Protein AF-0000000080275236 (afdb_homodimer)

Foldseek 3Di:
DPPQFKWKFKDALQVVLLVLVLQQLQQDPDPPDNQQQKWKWWDDPQKIKIWHHDDFKIKIFMDRGGTPITHMFIFRSVVVNVVSVPADRGWMWIWTQDPVRWIWIDTPPDIDTTHTDPDPDDDDDDDDDFPFKFKDWLVVLLLQLLLALVAQAPDVVPVLQQFWWWWDDDFWIWTWHHNPFKIKIFIDGDTPGGDDIDTFGDGSSLSVSSSSVRDPGWMWMWTDDRFKIWIDTVRMIMIGTTDPDDDDPCVVQDDDDFPFKWKDWLVVVLVLLCVQQVPPPDPFRKWKWKDDAQKIKIKGDDPVGDIDIDMDGIHGDDDIAMEMFGSVLSNSNSVSEHTMKMWGDHHHFGWIWIAHPVDRRIIMIGGTDPDVVVVVVVVVVVD/DPPQFKWKFKDALQVVLLVLVLQQLQQDPDPPDNQQQKWKWWDDPQKIKIWHHDDFKIKIFMDRGGTDITHMFIFRSVVVNVVSVPADRGWMWIWTQDPVRWIWIDTVPDIDTTHTDPDPDDDDDDDDDFPFKFKDWLVVLLLQLLLALVAQAPDVVPVLQQFWWWWDDDFWIWTWHHNPFKIKIFIDGDTPGGDDIDTFGAHSSLSVSSSSVRDDGWMWMWTDDRFKIWIDTVRMIMIGTTDPDDDDPCVVQDDDDAPFKWKDWLVVVLVLLCVQQVPEPDPFRKWKWKDDAQKIKIKGADPVGDIDIDMDGIHGDDDIAMEMFGSVLSNSNSVSEHTMKMWGDDHHFGWIWIAHPVDRRIIMIGGTDPDVVVVVPVVVVVD

Secondary structure (DSSP, 8-state):
-------EEEEEHHHHHHHHHHHTTTS--TTS-GGGGEEEEEEETTEEEEEEE-SSEEEEEEEE-EEEE-EEEEEEHHHHHHHHHHS-TTSEEEEEE-TTSEEEEEETTEEEEEE----S-PPP------SEEEEEEHHHHHHHHHHHGGGS---GGGGGGSEEEEEE-SSEEEEEEE-SSEEEEEEEEPPTT--S--EEEEEHHHHHHHHHH--TT-EEEEEE-SSEEEEEETTEEEEEEPP-SPPP-GGGGS----SEEEEEEHHHHHHHHHHHGGG--SSS-EEEEEEETTEEEEEEE-TTS-EEEEEEE----S--EEEEEEHHHHHHHHTT-SSEEEEEE-SSSSPEEEEESS-TTEEEEEPPP--TTTHHHHHHH--/-------EEEEEHHHHHHHHHHHTTTSPPTTS-GGGGEEEEEEETTEEEEEEEETTEEEEEEEE-EEEE-EEEEEEHHHHHHHHHHS-TTSEEEEEE-TTSEEEEEETTEEEEEE----S-PPP------SEEEEEEHHHHHHHHHHHGGGS---GGGGGGSEEEEEE-SSEEEEEEE-SSEEEEEEEEPPTT--S--EEEEEHHHHHHHHHH--TT-EEEEEE-SSEEEEEETTEEEEEEPP-SPPP-GGGGSPP--SEEEEEEHHHHHHHHHHHGGG--SSS-EEEEEEETTEEEEEEE-TTS-EEEEEEE----S--EEEEEEHHHHHHHHTT-SSEEEEEE-SSSSPEEEEESS-TTEEEEEPPP--TTTHHHHHHH--

pLDDT: mean 88.21, std 14.71, range [25.81, 98.5]

Structure (mmCIF, N/CA/C/O backbone):
data_AF-0000000080275236-model_v1
#
loop_
_entity.id
_entity.type
_entity.pdbx_description
1 polymer 'Beta sliding clamp'
#
loop_
_atom_site.group_PDB
_atom_site.id
_atom_site.type_symbol
_atom_site.label_atom_id
_atom_site.label_alt_id
_atom_site.label_comp_id
_atom_site.label_asym_id
_atom_site.label_entity_id
_atom_site.label_seq_id
_atom_site.pdbx_PDB_ins_code
_atom_site.Cartn_x
_atom_site.Cartn_y
_atom_site.Cartn_z
_atom_site.occupancy
_atom_site.B_iso_or_equiv
_atom_site.auth_seq_id
_atom_site.auth_comp_id
_atom_site.auth_asym_id
_atom_site.auth_atom_id
_atom_site.pdbx_PDB_model_num
ATOM 1 N N . MET A 1 1 ? 39.406 35.469 -5.793 1 30.38 1 MET A N 1
ATOM 2 C CA . MET A 1 1 ? 38.094 34.844 -5.965 1 30.38 1 MET A CA 1
ATOM 3 C C . MET A 1 1 ? 37.469 34.531 -4.613 1 30.38 1 MET A C 1
ATOM 5 O O . MET A 1 1 ? 38.156 34.031 -3.713 1 30.38 1 MET A O 1
ATOM 9 N N . PRO A 1 2 ? 36.562 35.25 -4.137 1 36.16 2 PRO A N 1
ATOM 10 C CA . PRO A 1 2 ? 36.062 35 -2.779 1 36.16 2 PRO A CA 1
ATOM 11 C C . PRO A 1 2 ? 36.031 33.5 -2.432 1 36.16 2 PRO A C 1
ATOM 13 O O . PRO A 1 2 ? 35.844 32.656 -3.316 1 36.16 2 PRO A O 1
ATOM 16 N N . ASP A 1 3 ? 36.844 33.062 -1.51 1 40.78 3 ASP A N 1
ATOM 17 C CA . ASP A 1 3 ? 37 31.703 -0.996 1 40.78 3 ASP A CA 1
ATOM 18 C C . ASP A 1 3 ? 35.656 31 -0.84 1 40.78 3 ASP A C 1
ATOM 20 O O . ASP A 1 3 ? 34.844 31.391 -0.005 1 40.78 3 ASP A O 1
ATOM 24 N N . VAL A 1 4 ? 34.938 30.812 -1.833 1 47.78 4 VAL A N 1
ATOM 25 C CA . VAL A 1 4 ? 33.656 30.125 -1.75 1 47.78 4 VAL A CA 1
ATOM 26 C C . VAL A 1 4 ? 33.75 29.031 -0.681 1 47.78 4 VAL A C 1
ATOM 28 O O . VAL A 1 4 ? 34.531 28.109 -0.781 1 47.78 4 VAL A O 1
ATOM 31 N N . LYS A 1 5 ? 33.688 29.328 0.577 1 57.72 5 LYS A N 1
ATOM 32 C CA . LYS A 1 5 ? 33.625 28.406 1.717 1 57.72 5 LYS A CA 1
ATOM 33 C C . LYS A 1 5 ? 32.906 27.125 1.351 1 57.72 5 LYS A C 1
ATOM 35 O O . LYS A 1 5 ? 31.797 27.156 0.82 1 57.72 5 LYS A O 1
ATOM 40 N N . GLN A 1 6 ? 33.594 25.984 1.093 1 79.06 6 GLN A N 1
ATOM 41 C CA . GLN A 1 6 ? 33.156 24.672 0.661 1 79.06 6 GLN A CA 1
ATOM 42 C C . GLN A 1 6 ? 32.469 23.922 1.803 1 79.06 6 GLN A C 1
ATOM 44 O O . GLN A 1 6 ? 33.094 23.578 2.801 1 79.06 6 GLN A O 1
ATOM 49 N N . LEU A 1 7 ? 31.203 23.828 1.864 1 90.56 7 LEU A N 1
ATOM 50 C CA . LEU A 1 7 ? 30.375 23.141 2.842 1 90.56 7 LEU A CA 1
ATOM 51 C C . LEU A 1 7 ? 30.922 21.75 3.15 1 90.56 7 LEU A C 1
ATOM 53 O O . LEU A 1 7 ? 31.203 20.969 2.238 1 90.56 7 LEU A O 1
ATOM 57 N N . HIS A 1 8 ? 31.328 21.516 4.488 1 95 8 HIS A N 1
ATOM 58 C CA . HIS A 1 8 ? 31.812 20.219 4.949 1 95 8 HIS A CA 1
ATOM 59 C C . HIS A 1 8 ? 31.312 19.906 6.359 1 95 8 HIS A C 1
ATOM 61 O O . HIS A 1 8 ? 31.641 20.641 7.305 1 95 8 HIS A O 1
ATOM 67 N N . PHE A 1 9 ? 30.484 18.891 6.477 1 95.44 9 PHE A N 1
ATOM 68 C CA . PHE A 1 9 ? 29.984 18.516 7.789 1 95.44 9 PHE A CA 1
ATOM 69 C C . PHE A 1 9 ? 29.594 17.047 7.816 1 95.44 9 PHE A C 1
ATOM 71 O O . PHE A 1 9 ? 29.578 16.375 6.781 1 95.44 9 PHE A O 1
ATOM 78 N N . SER A 1 10 ? 29.344 16.516 8.984 1 95.69 10 SER A N 1
ATOM 79 C CA . SER A 1 10 ? 28.891 15.141 9.188 1 95.69 10 SER A CA 1
ATOM 80 C C . SER A 1 10 ? 27.688 15.078 10.109 1 95.69 10 SER A C 1
ATOM 82 O O . SER A 1 10 ? 27.578 15.852 11.062 1 95.69 10 SER A O 1
ATOM 84 N N . ILE A 1 11 ? 26.844 14.148 9.828 1 95.12 11 ILE A N 1
ATOM 85 C CA . ILE A 1 11 ? 25.609 14 10.594 1 95.12 11 ILE A CA 1
ATOM 86 C C . ILE A 1 11 ? 25.203 12.531 10.625 1 95.12 11 ILE A C 1
ATOM 88 O O . ILE A 1 11 ? 25.484 11.781 9.695 1 95.12 11 ILE A O 1
ATOM 92 N N . SER A 1 12 ? 24.562 12.18 11.695 1 95.56 12 SER A N 1
ATOM 93 C CA . SER A 1 12 ? 24.078 10.805 11.758 1 95.56 12 SER A CA 1
ATOM 94 C C . SER A 1 12 ? 23 10.555 10.703 1 95.56 12 SER A C 1
ATOM 96 O O . SER A 1 12 ? 22.156 11.414 10.461 1 95.56 12 SER A O 1
ATOM 98 N N . ARG A 1 13 ? 22.984 9.375 10.07 1 96.25 13 ARG A N 1
ATOM 99 C CA . ARG A 1 13 ? 22.016 9.023 9.047 1 96.25 13 ARG A CA 1
ATOM 100 C C . ARG A 1 13 ? 20.594 9.055 9.594 1 96.25 13 ARG A C 1
ATOM 102 O O . ARG A 1 13 ? 19.672 9.531 8.93 1 96.25 13 ARG A O 1
ATOM 109 N N . THR A 1 14 ? 20.422 8.602 10.758 1 95.69 14 THR A N 1
ATOM 110 C CA . THR A 1 14 ? 19.109 8.531 11.383 1 95.69 14 THR A CA 1
ATOM 111 C C . THR A 1 14 ? 18.531 9.93 11.578 1 95.69 14 THR A C 1
ATOM 113 O O . THR A 1 14 ? 17.375 10.188 11.227 1 95.69 14 THR A O 1
ATOM 116 N N . ASP A 1 15 ? 19.344 10.82 12.102 1 94.25 15 ASP A N 1
ATOM 117 C CA . ASP A 1 15 ? 18.906 12.195 12.312 1 94.25 15 ASP A CA 1
ATOM 118 C C . ASP A 1 15 ? 18.578 12.891 10.992 1 94.25 15 ASP A C 1
ATOM 120 O O . ASP A 1 15 ? 17.578 13.586 10.867 1 94.25 15 ASP A O 1
ATOM 124 N N . LEU A 1 16 ? 19.422 12.602 10.109 1 95.56 16 LEU A N 1
ATOM 125 C CA . LEU A 1 16 ? 19.266 13.219 8.797 1 95.56 16 LEU A CA 1
ATOM 126 C C . LEU A 1 16 ? 17.984 12.742 8.133 1 95.56 16 LEU A C 1
ATOM 128 O O . LEU A 1 16 ? 17.234 13.547 7.582 1 95.56 16 LEU A O 1
ATOM 132 N N . LEU A 1 17 ? 17.75 11.5 8.164 1 96.19 17 LEU A N 1
ATOM 133 C CA . LEU A 1 17 ? 16.547 10.938 7.551 1 96.19 17 LEU A CA 1
ATOM 134 C C . LEU A 1 17 ? 15.297 11.523 8.188 1 96.19 17 LEU A C 1
ATOM 136 O O . LEU A 1 17 ? 14.336 11.844 7.492 1 96.19 17 LEU A O 1
ATOM 140 N N . ASN A 1 18 ? 15.297 11.656 9.469 1 93.31 18 ASN A N 1
ATOM 141 C CA . ASN A 1 18 ? 14.156 12.227 10.18 1 93.31 18 ASN A CA 1
ATOM 142 C C . ASN A 1 18 ? 13.859 13.648 9.719 1 93.31 18 ASN A C 1
ATOM 144 O O . ASN A 1 18 ? 12.703 13.992 9.477 1 93.31 18 ASN A O 1
ATOM 148 N N . ILE A 1 19 ? 14.859 14.398 9.562 1 93.56 19 ILE A N 1
ATOM 149 C CA . ILE A 1 19 ? 14.711 15.797 9.148 1 93.56 19 ILE A CA 1
ATOM 150 C C . ILE A 1 19 ? 14.219 15.859 7.707 1 93.56 19 ILE A C 1
ATOM 152 O O . ILE A 1 19 ? 13.266 16.578 7.398 1 93.56 19 ILE A O 1
ATOM 156 N N . LEU A 1 20 ? 14.859 15.055 6.898 1 94.75 20 LEU A N 1
ATOM 157 C CA . LEU A 1 20 ? 14.531 15.102 5.477 1 94.75 20 LEU A CA 1
ATOM 158 C C . LEU A 1 20 ? 13.117 14.602 5.223 1 94.75 20 LEU A C 1
ATOM 160 O O . LEU A 1 20 ? 12.438 15.086 4.316 1 94.75 20 LEU A O 1
ATOM 164 N N . SER A 1 21 ? 12.672 13.672 5.957 1 93.44 21 SER A N 1
ATOM 165 C CA . SER A 1 21 ? 11.312 13.148 5.812 1 93.44 21 SER A CA 1
ATOM 166 C C . SER A 1 21 ? 10.273 14.234 6.078 1 93.44 21 SER A C 1
ATOM 168 O O . SER A 1 21 ? 9.211 14.242 5.453 1 93.44 21 SER A O 1
ATOM 170 N N . LYS A 1 22 ? 10.578 15.141 6.961 1 92 22 LYS A N 1
ATOM 171 C CA . LYS A 1 22 ? 9.656 16.219 7.309 1 92 22 LYS A CA 1
ATOM 172 C C . LYS A 1 22 ? 9.773 17.375 6.332 1 92 22 LYS A C 1
ATOM 174 O O . LYS A 1 22 ? 8.766 17.953 5.91 1 92 22 LYS A O 1
ATOM 179 N N . VAL A 1 23 ? 10.969 17.641 5.941 1 91.25 23 VAL A N 1
ATOM 180 C CA . VAL A 1 23 ? 11.242 18.797 5.105 1 91.25 23 VAL A CA 1
ATOM 181 C C . VAL A 1 23 ? 10.82 18.516 3.668 1 91.25 23 VAL A C 1
ATOM 183 O O . VAL A 1 23 ? 10.281 19.391 2.988 1 91.25 23 VAL A O 1
ATOM 186 N N . SER A 1 24 ? 11.023 17.297 3.26 1 89.88 24 SER A N 1
ATOM 187 C CA . SER A 1 24 ? 10.734 16.953 1.872 1 89.88 24 SER A CA 1
ATOM 188 C C . SER A 1 24 ? 9.234 16.953 1.604 1 89.88 24 SER A C 1
ATOM 190 O O . SER A 1 24 ? 8.805 17.109 0.458 1 89.88 24 SER A O 1
ATOM 192 N N . GLY A 1 25 ? 8.461 16.812 2.574 1 87.88 25 GLY A N 1
ATOM 193 C CA . GLY A 1 25 ? 7.012 16.828 2.42 1 87.88 25 GLY A CA 1
ATOM 194 C C . GLY A 1 25 ? 6.477 18.156 1.924 1 87.88 25 GLY A C 1
ATOM 195 O O . GLY A 1 25 ? 5.441 18.203 1.261 1 87.88 25 GLY A O 1
ATOM 196 N N . VAL A 1 26 ? 7.121 19.219 2.234 1 89.25 26 VAL A N 1
ATOM 197 C CA . VAL A 1 26 ? 6.684 20.578 1.891 1 89.25 26 VAL A CA 1
ATOM 198 C C . VAL A 1 26 ? 6.945 20.844 0.41 1 89.25 26 VAL A C 1
ATOM 200 O O . VAL A 1 26 ? 6.188 21.562 -0.241 1 89.25 26 VAL A O 1
ATOM 203 N N . VAL A 1 27 ? 7.992 20.172 -0.038 1 85.56 27 VAL A N 1
ATOM 204 C CA . VAL A 1 27 ? 8.414 20.406 -1.414 1 85.56 27 VAL A CA 1
ATOM 205 C C . VAL A 1 27 ? 7.457 19.703 -2.379 1 85.56 27 VAL A C 1
ATOM 207 O O . VAL A 1 27 ? 7 18.594 -2.111 1 85.56 27 VAL A O 1
ATOM 210 N N . GLU A 1 28 ? 6.914 20.5 -3.307 1 73.88 28 GLU A N 1
ATOM 211 C CA . GLU A 1 28 ? 6 19.938 -4.297 1 73.88 28 GLU A CA 1
ATOM 212 C C . GLU A 1 28 ? 6.691 18.875 -5.152 1 73.88 28 GLU A C 1
ATOM 214 O O . GLU A 1 28 ? 7.918 18.875 -5.273 1 73.88 28 GLU A O 1
ATOM 219 N N . SER A 1 29 ? 5.918 18.016 -5.551 1 61.22 29 SER A N 1
ATOM 220 C CA . SER A 1 29 ? 6.445 16.906 -6.34 1 61.22 29 SER A CA 1
ATOM 221 C C . SER A 1 29 ? 7.402 17.406 -7.422 1 61.22 29 SER A C 1
ATOM 223 O O . SER A 1 29 ? 7.473 18.594 -7.691 1 61.22 29 SER A O 1
ATOM 225 N N . ARG A 1 30 ? 8.195 16.531 -8.086 1 55.84 30 ARG A N 1
ATOM 226 C CA . ARG A 1 30 ? 9.359 16.625 -8.961 1 55.84 30 ARG A CA 1
ATOM 227 C C . ARG A 1 30 ? 9.141 17.672 -10.047 1 55.84 30 ARG A C 1
ATOM 229 O O . ARG A 1 30 ? 10.102 18.234 -10.586 1 55.84 30 ARG A O 1
ATOM 236 N N . ASN A 1 31 ? 8.039 18.016 -10.5 1 49.84 31 ASN A N 1
ATOM 237 C CA . ASN A 1 31 ? 7.883 18.844 -11.695 1 49.84 31 ASN A CA 1
ATOM 238 C C . ASN A 1 31 ? 7.938 20.328 -11.352 1 49.84 31 ASN A C 1
ATOM 240 O O . ASN A 1 31 ? 7.664 21.188 -12.203 1 49.84 31 ASN A O 1
ATOM 244 N N . ALA A 1 32 ? 8.047 20.719 -10.172 1 50.97 32 ALA A N 1
ATOM 245 C CA . ALA A 1 32 ? 7.988 22.156 -9.914 1 50.97 32 ALA A CA 1
ATOM 246 C C . ALA A 1 32 ? 9.195 22.875 -10.508 1 50.97 32 ALA A C 1
ATOM 248 O O . ALA A 1 32 ? 10.195 22.234 -10.852 1 50.97 32 ALA A O 1
ATOM 249 N N . ILE A 1 33 ? 9.039 24.094 -10.797 1 50.88 33 ILE A N 1
ATOM 250 C CA . ILE A 1 33 ? 10.18 24.953 -11.109 1 50.88 33 ILE A CA 1
ATOM 251 C C . ILE A 1 33 ? 11.383 24.547 -10.258 1 50.88 33 ILE A C 1
ATOM 253 O O . ILE A 1 33 ? 11.242 24.312 -9.055 1 50.88 33 ILE A O 1
ATOM 257 N N . ALA A 1 34 ? 12.469 24.156 -10.906 1 57.56 34 ALA A N 1
ATOM 258 C CA . ALA A 1 34 ? 13.695 23.484 -10.461 1 57.56 34 ALA A CA 1
ATOM 259 C C . ALA A 1 34 ? 14.039 23.875 -9.023 1 57.56 34 ALA A C 1
ATOM 261 O O . ALA A 1 34 ? 14.391 23.016 -8.219 1 57.56 34 ALA A O 1
ATOM 262 N N . ILE A 1 35 ? 13.703 25.109 -8.664 1 57.16 35 ILE A N 1
ATOM 263 C CA . ILE A 1 35 ? 14.219 25.609 -7.391 1 57.16 35 ILE A CA 1
ATOM 264 C C . ILE A 1 35 ? 13.281 25.188 -6.258 1 57.16 35 ILE A C 1
ATOM 266 O O . ILE A 1 35 ? 13.727 24.953 -5.133 1 57.16 35 ILE A O 1
ATOM 270 N N . LEU A 1 36 ? 11.977 25.016 -6.59 1 61.16 36 LEU A N 1
ATOM 271 C CA . LEU A 1 36 ? 10.992 24.688 -5.562 1 61.16 36 LEU A CA 1
ATOM 272 C C . LEU A 1 36 ? 11.031 23.203 -5.223 1 61.16 36 LEU A C 1
ATOM 274 O O . LEU A 1 36 ? 10.406 22.766 -4.25 1 61.16 36 LEU A O 1
ATOM 278 N N . ALA A 1 37 ? 11.852 22.594 -5.887 1 78.19 37 ALA A N 1
ATOM 279 C CA . ALA A 1 37 ? 11.969 21.156 -5.637 1 78.19 37 ALA A CA 1
ATOM 280 C C . ALA A 1 37 ? 13.211 20.844 -4.805 1 78.19 37 ALA A C 1
ATOM 282 O O . ALA A 1 37 ? 13.531 19.688 -4.566 1 78.19 37 ALA A O 1
ATOM 283 N N . CYS A 1 38 ? 13.773 22.016 -4.164 1 87.5 38 CYS A N 1
ATOM 284 C CA . CYS A 1 38 ? 15.07 21.812 -3.518 1 87.5 38 CYS A CA 1
ATOM 285 C C . CYS A 1 38 ? 14.977 22.078 -2.02 1 87.5 38 CYS A C 1
ATOM 287 O O . CYS A 1 38 ? 14.039 22.719 -1.556 1 87.5 38 CYS A O 1
ATOM 289 N N . VAL A 1 39 ? 15.891 21.547 -1.348 1 91.94 39 VAL A N 1
ATOM 290 C CA . VAL A 1 39 ? 16.141 21.875 0.052 1 91.94 39 VAL A CA 1
ATOM 291 C C . VAL A 1 39 ? 17.438 22.672 0.172 1 91.94 39 VAL A C 1
ATOM 293 O O . VAL A 1 39 ? 18.438 22.344 -0.478 1 91.94 39 VAL A O 1
ATOM 296 N N . ASN A 1 40 ? 17.359 23.75 0.883 1 91.75 40 ASN A N 1
ATOM 297 C CA . ASN A 1 40 ? 18.547 24.516 1.188 1 91.75 40 ASN A CA 1
ATOM 298 C C . ASN A 1 40 ? 19.234 24.031 2.457 1 91.75 40 ASN A C 1
ATOM 300 O O . ASN A 1 40 ? 18.594 23.875 3.496 1 91.75 40 ASN A O 1
ATOM 304 N N . ILE A 1 41 ? 20.516 23.75 2.314 1 93.38 41 ILE A N 1
ATOM 305 C CA . ILE A 1 41 ? 21.312 23.297 3.449 1 93.38 41 ILE A CA 1
ATOM 306 C C . ILE A 1 41 ? 22.406 24.312 3.754 1 93.38 41 ILE A C 1
ATOM 308 O O . ILE A 1 41 ? 23.25 24.594 2.902 1 93.38 41 ILE A O 1
ATOM 312 N N . ARG A 1 42 ? 22.375 24.781 4.977 1 93.19 42 ARG A N 1
ATOM 313 C CA . ARG A 1 42 ? 23.375 25.766 5.406 1 93.19 42 ARG A CA 1
ATOM 314 C C . ARG A 1 42 ? 24.078 25.312 6.676 1 93.19 42 ARG A C 1
ATOM 316 O O . ARG A 1 42 ? 23.422 24.938 7.66 1 93.19 42 ARG A O 1
ATOM 323 N N . ALA A 1 43 ? 25.391 25.234 6.598 1 93.62 43 ALA A N 1
ATOM 324 C CA . ALA A 1 43 ? 26.219 24.938 7.766 1 93.62 43 ALA A CA 1
ATOM 325 C C . ALA A 1 43 ? 26.875 26.188 8.312 1 93.62 43 ALA A C 1
ATOM 327 O O . ALA A 1 43 ? 27.656 26.844 7.613 1 93.62 43 ALA A O 1
ATOM 328 N N . GLU A 1 44 ? 26.516 26.484 9.555 1 90.56 44 GLU A N 1
ATOM 329 C CA . GLU A 1 44 ? 27.094 27.672 10.188 1 90.56 44 GLU A CA 1
ATOM 330 C C . GLU A 1 44 ? 27.078 27.547 11.711 1 90.56 44 GLU A C 1
ATOM 332 O O . GLU A 1 44 ? 26.109 27.016 12.281 1 90.56 44 GLU A O 1
ATOM 337 N N . HIS A 1 45 ? 28.125 28.016 12.359 1 88.25 45 HIS A N 1
ATOM 338 C CA . HIS A 1 45 ? 28.219 28.156 13.805 1 88.25 45 HIS A CA 1
ATOM 339 C C . HIS A 1 45 ? 27.891 26.828 14.508 1 88.25 45 HIS A C 1
ATOM 341 O O . HIS A 1 45 ? 27.109 26.812 15.461 1 88.25 45 HIS A O 1
ATOM 347 N N . GLY A 1 46 ? 28.359 25.719 13.93 1 89.88 46 GLY A N 1
ATOM 348 C CA . GLY A 1 46 ? 28.219 24.422 14.555 1 89.88 46 GLY A CA 1
ATOM 349 C C . GLY A 1 46 ? 26.828 23.844 14.398 1 89.88 46 GLY A C 1
ATOM 350 O O . GLY A 1 46 ? 26.453 22.906 15.117 1 89.88 46 GLY A O 1
ATOM 351 N N . LYS A 1 47 ? 26.062 24.469 13.5 1 93.94 47 LYS A N 1
ATOM 352 C CA . LYS A 1 47 ? 24.719 23.984 13.242 1 93.94 47 LYS A CA 1
ATOM 353 C C . LYS A 1 47 ? 24.453 23.828 11.75 1 93.94 47 LYS A C 1
ATOM 355 O O . LYS A 1 47 ? 25.062 24.531 10.938 1 93.94 47 LYS A O 1
ATOM 360 N N . ILE A 1 48 ? 23.641 22.922 11.516 1 95.06 48 ILE A N 1
ATOM 361 C CA . ILE A 1 48 ? 23.141 22.766 10.148 1 95.06 48 ILE A CA 1
ATOM 362 C C . ILE A 1 48 ? 21.672 23.156 10.086 1 95.06 48 ILE A C 1
ATOM 364 O O . ILE A 1 48 ? 20.875 22.781 10.961 1 95.06 48 ILE A O 1
ATOM 368 N N . LYS A 1 49 ? 21.359 23.969 9.102 1 94.88 49 LYS A N 1
ATOM 369 C CA . LYS A 1 49 ? 19.984 24.422 8.898 1 94.88 49 LYS A CA 1
ATOM 370 C C . LYS A 1 49 ? 19.438 23.922 7.566 1 94.88 49 LYS A C 1
ATOM 372 O O . LYS A 1 49 ? 20.078 24.094 6.523 1 94.88 49 LYS A O 1
ATOM 377 N N . PHE A 1 50 ? 18.344 23.312 7.637 1 94.69 50 PHE A N 1
ATOM 378 C CA . PHE A 1 50 ? 17.609 22.875 6.453 1 94.69 50 PHE A CA 1
ATOM 379 C C . PHE A 1 50 ? 16.406 23.781 6.211 1 94.69 50 PHE A C 1
ATOM 381 O O . PHE A 1 50 ? 15.727 24.188 7.152 1 94.69 50 PHE A O 1
ATOM 388 N N . MET A 1 51 ? 16.188 24.109 4.973 1 92.38 51 MET A N 1
ATOM 389 C CA . MET A 1 51 ? 15.031 24.938 4.633 1 92.38 51 MET A CA 1
ATOM 390 C C . MET A 1 51 ? 14.383 24.453 3.342 1 92.38 51 MET A C 1
ATOM 392 O O . MET A 1 51 ? 15.07 24.203 2.352 1 92.38 51 MET A O 1
ATOM 396 N N . ALA A 1 52 ? 13.172 24.234 3.342 1 90.75 52 ALA A N 1
ATOM 397 C CA . ALA A 1 52 ? 12.375 23.922 2.16 1 90.75 52 ALA A CA 1
ATOM 398 C C . ALA A 1 52 ? 11.141 24.812 2.08 1 90.75 52 ALA A C 1
ATOM 400 O O . ALA A 1 52 ? 10.578 25.203 3.107 1 90.75 52 ALA A O 1
ATOM 401 N N . THR A 1 53 ? 10.766 25.172 0.869 1 88.5 53 THR A N 1
ATOM 402 C CA . THR A 1 53 ? 9.641 26.094 0.706 1 88.5 53 THR A CA 1
ATOM 403 C C . THR A 1 53 ? 8.82 25.719 -0.527 1 88.5 53 THR A C 1
ATOM 405 O O . THR A 1 53 ? 9.336 25.094 -1.459 1 88.5 53 THR A O 1
ATOM 408 N N . ALA A 1 54 ? 7.617 25.969 -0.399 1 85.19 54 ALA A N 1
ATOM 409 C CA . ALA A 1 54 ? 6.664 25.969 -1.506 1 85.19 54 ALA A CA 1
ATOM 410 C C . ALA A 1 54 ? 5.891 27.281 -1.574 1 85.19 54 ALA A C 1
ATOM 412 O O . ALA A 1 54 ? 6.227 28.234 -0.883 1 85.19 54 ALA A O 1
ATOM 413 N N . ARG A 1 55 ? 5.047 27.406 -2.371 1 76.94 55 ARG A N 1
ATOM 414 C CA . ARG A 1 55 ? 4.355 28.656 -2.645 1 76.94 55 ARG A CA 1
ATOM 415 C C . ARG A 1 55 ? 3.881 29.312 -1.354 1 76.94 55 ARG A C 1
ATOM 417 O O . ARG A 1 55 ? 4.129 30.5 -1.124 1 76.94 55 ARG A O 1
ATOM 424 N N . ASP A 1 56 ? 3.268 28.594 -0.471 1 87.75 56 ASP A N 1
ATOM 425 C CA . ASP A 1 56 ? 2.631 29.25 0.667 1 87.75 56 ASP A CA 1
ATOM 426 C C . ASP A 1 56 ? 3.082 28.625 1.985 1 87.75 56 ASP A C 1
ATOM 428 O O . ASP A 1 56 ? 2.469 28.844 3.029 1 87.75 56 ASP A O 1
ATOM 432 N N . ILE A 1 57 ? 4.148 27.844 1.979 1 92.56 57 ILE A N 1
ATOM 433 C CA . ILE A 1 57 ? 4.559 27.141 3.189 1 92.56 57 ILE A CA 1
ATOM 434 C C . ILE A 1 57 ? 6.074 26.969 3.188 1 92.56 57 ILE A C 1
ATOM 436 O O . ILE A 1 57 ? 6.68 26.734 2.139 1 92.56 57 ILE A O 1
ATOM 440 N N . SER A 1 58 ? 6.711 27.172 4.328 1 92.94 58 SER A N 1
ATOM 441 C CA . SER A 1 58 ? 8.141 26.953 4.516 1 92.94 58 SER A CA 1
ATOM 442 C C . SER A 1 58 ? 8.422 26.156 5.785 1 92.94 58 SER A C 1
ATOM 444 O O . SER A 1 58 ? 7.746 26.344 6.801 1 92.94 58 SER A O 1
ATOM 446 N N . ILE A 1 59 ? 9.375 25.359 5.727 1 94.19 59 ILE A N 1
ATOM 447 C CA . ILE A 1 59 ? 9.781 24.609 6.906 1 94.19 59 ILE A CA 1
ATOM 448 C C . ILE A 1 59 ? 11.281 24.766 7.129 1 94.19 59 ILE A C 1
ATOM 450 O O . ILE A 1 59 ? 12.055 24.781 6.172 1 94.19 59 ILE A O 1
ATOM 454 N N . PHE A 1 60 ? 11.641 24.875 8.359 1 93.62 60 PHE A N 1
ATOM 455 C CA . PHE A 1 60 ? 13.023 25 8.789 1 93.62 60 PHE A CA 1
ATOM 456 C C . PHE A 1 60 ? 13.367 23.938 9.828 1 93.62 60 PHE A C 1
ATOM 458 O O . PHE A 1 60 ? 12.547 23.625 10.695 1 93.62 60 PHE A O 1
ATOM 465 N N . ALA A 1 61 ? 14.477 23.422 9.727 1 94.25 61 ALA A N 1
ATOM 466 C CA . ALA A 1 61 ? 15.008 22.484 10.719 1 94.25 61 ALA A CA 1
ATOM 467 C C . ALA A 1 61 ? 16.469 22.781 11.023 1 94.25 61 ALA A C 1
ATOM 469 O O . ALA A 1 61 ? 17.25 23.109 10.117 1 94.25 61 ALA A O 1
ATOM 470 N N . SER A 1 62 ? 16.812 22.688 12.281 1 93.19 62 SER A N 1
ATOM 471 C CA . SER A 1 62 ? 18.188 22.938 12.688 1 93.19 62 SER A CA 1
ATOM 472 C C . SER A 1 62 ? 18.703 21.844 13.625 1 93.19 62 SER A C 1
ATOM 474 O O . SER A 1 62 ? 17.953 21.359 14.484 1 93.19 62 SER A O 1
ATOM 476 N N . LEU A 1 63 ? 19.906 21.5 13.438 1 93.62 63 LEU A N 1
ATOM 477 C CA . LEU A 1 63 ? 20.547 20.5 14.289 1 93.62 63 LEU A CA 1
ATOM 478 C C . LEU A 1 63 ? 21.984 20.875 14.586 1 93.62 63 LEU A C 1
ATOM 480 O O . LEU A 1 63 ? 22.672 21.438 13.719 1 93.62 63 LEU A O 1
ATOM 484 N N . VAL A 1 64 ? 22.375 20.516 15.789 1 92.62 64 VAL A N 1
ATOM 485 C CA . VAL A 1 64 ? 23.781 20.703 16.156 1 92.62 64 VAL A CA 1
ATOM 486 C C . VAL A 1 64 ? 24.609 19.531 15.625 1 92.62 64 VAL A C 1
ATOM 488 O O . VAL A 1 64 ? 24.312 18.359 15.93 1 92.62 64 VAL A O 1
ATOM 491 N N . VAL A 1 65 ? 25.484 19.828 14.812 1 92.19 65 VAL A N 1
ATOM 492 C CA . VAL A 1 65 ? 26.328 18.781 14.25 1 92.19 65 VAL A CA 1
ATOM 493 C C . VAL A 1 65 ? 27.781 19.266 14.195 1 92.19 65 VAL A C 1
ATOM 495 O O . VAL A 1 65 ? 28.078 20.422 14.547 1 92.19 65 VAL A O 1
ATOM 498 N N . ASN A 1 66 ? 28.672 18.344 13.758 1 89.44 66 ASN A N 1
ATOM 499 C CA . ASN A 1 66 ? 30.078 18.688 13.531 1 89.44 66 ASN A CA 1
ATOM 500 C C . ASN A 1 66 ? 30.281 19.359 12.172 1 89.44 66 ASN A C 1
ATOM 502 O O . ASN A 1 66 ? 30.156 18.719 11.133 1 89.44 66 ASN A O 1
ATOM 506 N N . VAL A 1 67 ? 30.594 20.688 12.227 1 92.12 67 VAL A N 1
ATOM 507 C CA . VAL A 1 67 ? 30.812 21.453 11 1 92.12 67 VAL A CA 1
ATOM 508 C C . VAL A 1 67 ? 32.312 21.672 10.812 1 92.12 67 VAL A C 1
ATOM 510 O O . VAL A 1 67 ? 32.969 22.266 11.672 1 92.12 67 VAL A O 1
ATOM 513 N N . PHE A 1 68 ? 32.844 21.172 9.742 1 92.81 68 PHE A N 1
ATOM 514 C CA . PHE A 1 68 ? 34.25 21.359 9.43 1 92.81 68 PHE A CA 1
ATOM 515 C C . PHE A 1 68 ? 34.469 22.656 8.648 1 92.81 68 PHE A C 1
ATOM 517 O O . PHE A 1 68 ? 35.375 23.422 8.945 1 92.81 68 PHE A O 1
ATOM 524 N N . THR A 1 69 ? 33.656 22.859 7.637 1 93.38 69 THR A N 1
ATOM 525 C CA . THR A 1 69 ? 33.688 24.062 6.832 1 93.38 69 THR A CA 1
ATOM 526 C C . THR A 1 69 ? 32.281 24.609 6.613 1 93.38 69 THR A C 1
ATOM 528 O O . THR A 1 69 ? 31.375 23.859 6.238 1 93.38 69 THR A O 1
ATOM 531 N N . GLU A 1 70 ? 32.125 25.875 6.848 1 93.69 70 GLU A N 1
ATOM 532 C CA . GLU A 1 70 ? 30.812 26.516 6.641 1 93.69 70 GLU A CA 1
ATOM 533 C C . GLU A 1 70 ? 30.5 26.672 5.156 1 93.69 70 GLU A C 1
ATOM 535 O O . GLU A 1 70 ? 31.422 26.656 4.324 1 93.69 70 GLU A O 1
ATOM 540 N N . GLY A 1 71 ? 29.172 26.703 4.855 1 91.75 71 GLY A N 1
ATOM 541 C CA . GLY A 1 71 ? 28.734 26.859 3.477 1 91.75 71 GLY A CA 1
ATOM 542 C C . GLY A 1 71 ? 27.25 26.609 3.287 1 91.75 71 GLY A C 1
ATOM 543 O O . GLY A 1 71 ? 26.516 26.438 4.262 1 91.75 71 GLY A O 1
ATOM 544 N N . GLU A 1 72 ? 26.844 26.766 2.012 1 91.25 72 GLU A N 1
ATOM 545 C CA . GLU A 1 72 ? 25.438 26.594 1.662 1 91.25 72 GLU A CA 1
ATOM 546 C C . GLU A 1 72 ? 25.297 25.844 0.333 1 91.25 72 GLU A C 1
ATOM 548 O O . GLU A 1 72 ? 26.094 26.047 -0.586 1 91.25 72 GLU A O 1
ATOM 553 N N . VAL A 1 73 ? 24.281 24.984 0.302 1 91.06 73 VAL A N 1
ATOM 554 C CA . VAL A 1 73 ? 24.031 24.25 -0.931 1 91.06 73 VAL A CA 1
ATOM 555 C C . VAL A 1 73 ? 22.531 24.016 -1.096 1 91.06 73 VAL A C 1
ATOM 557 O O . VAL A 1 73 ? 21.781 23.984 -0.109 1 91.06 73 VAL A O 1
ATOM 560 N N . ARG A 1 74 ? 22.078 23.938 -2.293 1 90.38 74 ARG A N 1
ATOM 561 C CA . ARG A 1 74 ? 20.688 23.641 -2.637 1 90.38 74 ARG A CA 1
ATOM 562 C C . ARG A 1 74 ? 20.594 22.375 -3.477 1 90.38 74 ARG A C 1
ATOM 564 O O . ARG A 1 74 ? 21.156 22.297 -4.566 1 90.38 74 ARG A O 1
ATOM 571 N N . ILE A 1 75 ? 19.844 21.469 -2.938 1 90.12 75 ILE A N 1
ATOM 572 C CA . ILE A 1 75 ? 19.828 20.141 -3.559 1 90.12 75 ILE A CA 1
ATOM 573 C C . ILE A 1 75 ? 18.391 19.656 -3.705 1 90.12 75 ILE A C 1
ATOM 575 O O . ILE A 1 75 ? 17.516 20.062 -2.941 1 90.12 75 ILE A O 1
ATOM 579 N N . ALA A 1 76 ? 18.156 18.828 -4.719 1 88.56 76 ALA A N 1
ATOM 580 C CA . ALA A 1 76 ? 16.828 18.234 -4.883 1 88.56 76 ALA A CA 1
ATOM 581 C C . ALA A 1 76 ? 16.422 17.453 -3.629 1 88.56 76 ALA A C 1
ATOM 583 O O . ALA A 1 76 ? 17.078 16.484 -3.256 1 88.56 76 ALA A O 1
ATOM 584 N N . ALA A 1 77 ? 15.328 17.797 -3.109 1 91.31 77 ALA A N 1
ATOM 585 C CA . ALA A 1 77 ? 14.922 17.312 -1.793 1 91.31 77 ALA A CA 1
ATOM 586 C C . ALA A 1 77 ? 14.578 15.82 -1.846 1 91.31 77 ALA A C 1
ATOM 588 O O . ALA A 1 77 ? 15.047 15.047 -1.011 1 91.31 77 ALA A O 1
ATOM 589 N N . HIS A 1 78 ? 13.812 15.461 -2.783 1 91.06 78 HIS A N 1
ATOM 590 C CA . HIS A 1 78 ? 13.352 14.078 -2.857 1 91.06 78 HIS A CA 1
ATOM 591 C C . HIS A 1 78 ? 14.508 13.125 -3.168 1 91.06 78 HIS A C 1
ATOM 593 O O . HIS A 1 78 ? 14.594 12.039 -2.598 1 91.06 78 HIS A O 1
ATOM 599 N N . THR A 1 79 ? 15.375 13.531 -4.055 1 90.31 79 THR A N 1
ATOM 600 C CA . THR A 1 79 ? 16.531 12.711 -4.383 1 90.31 79 THR A CA 1
ATOM 601 C C . THR A 1 79 ? 17.406 12.484 -3.154 1 90.31 79 THR A C 1
ATOM 603 O O . THR A 1 79 ? 17.828 11.359 -2.883 1 90.31 79 THR A O 1
ATOM 606 N N . LEU A 1 80 ? 17.594 13.555 -2.488 1 93.62 80 LEU A N 1
ATOM 607 C CA . LEU A 1 80 ? 18.406 13.461 -1.279 1 93.62 80 LEU A CA 1
ATOM 608 C C . LEU A 1 80 ? 17.75 12.547 -0.254 1 93.62 80 LEU A C 1
ATOM 610 O O . LEU A 1 80 ? 18.406 11.695 0.347 1 93.62 80 LEU A O 1
ATOM 614 N N . HIS A 1 81 ? 16.531 12.758 -0.113 1 94.94 81 HIS A N 1
ATOM 615 C CA . HIS A 1 81 ? 15.789 11.914 0.818 1 94.94 81 HIS A CA 1
ATOM 616 C C . HIS A 1 81 ? 15.891 10.445 0.435 1 94.94 81 HIS A C 1
ATOM 618 O O . HIS A 1 81 ? 16.156 9.594 1.288 1 94.94 81 HIS A O 1
ATOM 624 N N . ASP A 1 82 ? 15.672 10.141 -0.753 1 93.44 82 ASP A N 1
ATOM 625 C CA . ASP A 1 82 ? 15.711 8.766 -1.238 1 93.44 82 ASP A CA 1
ATOM 626 C C . ASP A 1 82 ? 17.078 8.141 -1.01 1 93.44 82 ASP A C 1
ATOM 628 O O . ASP A 1 82 ? 17.188 6.965 -0.656 1 93.44 82 ASP A O 1
ATOM 632 N N . ILE A 1 83 ? 18.125 8.891 -1.246 1 95.56 83 ILE A N 1
ATOM 633 C CA . ILE A 1 83 ? 19.484 8.422 -1.043 1 95.56 83 ILE A CA 1
ATOM 634 C C . ILE A 1 83 ? 19.703 8.07 0.429 1 95.56 83 ILE A C 1
ATOM 636 O O . ILE A 1 83 ? 20.141 6.973 0.756 1 95.56 83 ILE A O 1
ATOM 640 N N . VAL A 1 84 ? 19.344 8.992 1.234 1 96.81 84 VAL A N 1
ATOM 641 C CA . VAL A 1 84 ? 19.609 8.828 2.662 1 96.81 84 VAL A CA 1
ATOM 642 C C . VAL A 1 84 ? 18.797 7.648 3.203 1 96.81 84 VAL A C 1
ATOM 644 O O . VAL A 1 84 ? 19.281 6.902 4.059 1 96.81 84 VAL A O 1
ATOM 647 N N . ARG A 1 85 ? 17.641 7.484 2.734 1 96.31 85 ARG A N 1
ATOM 648 C CA . ARG A 1 85 ? 16.781 6.395 3.164 1 96.31 85 ARG A CA 1
ATOM 649 C C . ARG A 1 85 ? 17.422 5.039 2.898 1 96.31 85 ARG A C 1
ATOM 651 O O . ARG A 1 85 ? 17.203 4.086 3.646 1 96.31 85 ARG A O 1
ATOM 658 N N . LYS A 1 86 ? 18.203 4.938 1.88 1 95.69 86 LYS A N 1
ATOM 659 C CA . LYS A 1 86 ? 18.797 3.668 1.462 1 95.69 86 LYS A CA 1
ATOM 660 C C . LYS A 1 86 ? 20.141 3.434 2.139 1 95.69 86 LYS A C 1
ATOM 662 O O . LYS A 1 86 ? 20.703 2.34 2.051 1 95.69 86 LYS A O 1
ATOM 667 N N . LEU A 1 87 ? 20.656 4.383 2.814 1 96.62 87 LEU A N 1
ATOM 668 C CA . LEU A 1 87 ? 21.953 4.258 3.459 1 96.62 87 LEU A CA 1
ATOM 669 C C . LEU A 1 87 ? 21.859 3.449 4.746 1 96.62 87 LEU A C 1
ATOM 671 O O . LEU A 1 87 ? 20.781 3.352 5.336 1 96.62 87 LEU A O 1
ATOM 675 N N . PRO A 1 88 ? 22.891 2.889 5.16 1 93.31 88 PRO A N 1
ATOM 676 C CA . PRO A 1 88 ? 22.875 2.139 6.418 1 93.31 88 PRO A CA 1
ATOM 677 C C . PRO A 1 88 ? 22.578 3.02 7.625 1 93.31 88 PRO A C 1
ATOM 679 O O . PRO A 1 88 ? 23.141 4.109 7.762 1 93.31 88 PRO A O 1
ATOM 682 N N . PRO A 1 89 ? 21.766 2.561 8.492 1 90.81 89 PRO A N 1
ATOM 683 C CA . PRO A 1 89 ? 21.25 3.396 9.578 1 90.81 89 PRO A CA 1
ATOM 684 C C . PRO A 1 89 ? 22.312 3.697 10.633 1 90.81 89 PRO A C 1
ATOM 686 O O . PRO A 1 89 ? 22.25 4.727 11.312 1 90.81 89 PRO A O 1
ATOM 689 N N . ASP A 1 90 ? 23.328 2.969 10.844 1 91.44 90 ASP A N 1
ATOM 690 C CA . ASP A 1 90 ? 24.234 3.104 11.984 1 91.44 90 ASP A CA 1
ATOM 691 C C . ASP A 1 90 ? 25.516 3.826 11.586 1 91.44 90 ASP A C 1
ATOM 693 O O . ASP A 1 90 ? 26.531 3.732 12.281 1 91.44 90 ASP A O 1
ATOM 697 N N . LEU A 1 91 ? 25.422 4.609 10.539 1 93.94 91 LEU A N 1
ATOM 698 C CA . LEU A 1 91 ? 26.625 5.309 10.086 1 93.94 91 LEU A CA 1
ATOM 699 C C . LEU A 1 91 ? 26.359 6.805 9.945 1 93.94 91 LEU A C 1
ATOM 701 O O . LEU A 1 91 ? 25.203 7.227 9.82 1 93.94 91 LEU A O 1
ATOM 705 N N . ASP A 1 92 ? 27.438 7.562 9.977 1 96 92 ASP A N 1
ATOM 706 C CA . ASP A 1 92 ? 27.359 8.992 9.711 1 96 92 ASP A CA 1
ATOM 707 C C . ASP A 1 92 ? 27.453 9.273 8.211 1 96 92 ASP A C 1
ATOM 709 O O . ASP A 1 92 ? 28.109 8.531 7.477 1 96 92 ASP A O 1
ATOM 713 N N . VAL A 1 93 ? 26.844 10.289 7.891 1 97.31 93 VAL A N 1
ATOM 714 C CA . VAL A 1 93 ? 26.891 10.75 6.508 1 97.31 93 VAL A CA 1
ATOM 715 C C . VAL A 1 93 ? 27.719 12.031 6.422 1 97.31 93 VAL A C 1
ATOM 717 O O . VAL A 1 93 ? 27.5 12.969 7.191 1 97.31 93 VAL A O 1
ATOM 720 N N . THR A 1 94 ? 28.641 12.062 5.504 1 96.88 94 THR A N 1
ATOM 721 C CA . THR A 1 94 ? 29.5 13.227 5.324 1 96.88 94 THR A CA 1
ATOM 722 C C . THR A 1 94 ? 29.109 13.992 4.055 1 96.88 94 THR A C 1
ATOM 724 O O . THR A 1 94 ? 28.938 13.391 2.994 1 96.88 94 THR A O 1
ATOM 727 N N . PHE A 1 95 ? 28.984 15.273 4.219 1 96.38 95 PHE A N 1
ATOM 728 C CA . PHE A 1 95 ? 28.672 16.172 3.107 1 96.38 95 PHE A CA 1
ATOM 729 C C . PHE A 1 95 ? 29.859 17.078 2.805 1 96.38 95 PHE A C 1
ATOM 731 O O . PHE A 1 95 ? 30.422 17.688 3.715 1 96.38 95 PHE A O 1
ATOM 738 N N . LYS A 1 96 ? 30.156 17.094 1.544 1 95.44 96 LYS A N 1
ATOM 739 C CA . LYS A 1 96 ? 31.234 17.984 1.098 1 95.44 96 LYS A CA 1
ATOM 740 C C . LYS A 1 96 ? 30.906 18.578 -0.273 1 95.44 96 LYS A C 1
ATOM 742 O O . LYS A 1 96 ? 30.438 17.875 -1.163 1 95.44 96 LYS A O 1
ATOM 747 N N . VAL A 1 97 ? 31.047 19.859 -0.383 1 93.38 97 VAL A N 1
ATOM 748 C CA . VAL A 1 97 ? 30.922 20.484 -1.696 1 93.38 97 VAL A CA 1
ATOM 749 C C . VAL A 1 97 ? 32.281 20.547 -2.373 1 93.38 97 VAL A C 1
ATOM 751 O O . VAL A 1 97 ? 33.25 21.016 -1.774 1 93.38 97 VAL A O 1
ATOM 754 N N . ASP A 1 98 ? 32.312 20.031 -3.535 1 87.5 98 ASP A N 1
ATOM 755 C CA . ASP A 1 98 ? 33.594 19.969 -4.215 1 87.5 98 ASP A CA 1
ATOM 756 C C . ASP A 1 98 ? 33.875 21.25 -5.004 1 87.5 98 ASP A C 1
ATOM 758 O O . ASP A 1 98 ? 33.094 22.188 -4.957 1 87.5 98 ASP A O 1
ATOM 762 N N . LYS A 1 99 ? 34.938 21.266 -5.711 1 84.25 99 LYS A N 1
ATOM 763 C CA . LYS A 1 99 ? 35.406 22.453 -6.445 1 84.25 99 LYS A CA 1
ATOM 764 C C . LYS A 1 99 ? 34.469 22.766 -7.605 1 84.25 99 LYS A C 1
ATOM 766 O O . LYS A 1 99 ? 34.375 23.906 -8.039 1 84.25 99 LYS A O 1
ATOM 771 N N . LYS A 1 100 ? 33.719 21.781 -8.062 1 84.12 100 LYS A N 1
ATOM 772 C CA . LYS A 1 100 ? 32.781 21.953 -9.172 1 84.12 100 LYS A CA 1
ATOM 773 C C . LYS A 1 100 ? 31.375 22.297 -8.672 1 84.12 100 LYS A C 1
ATOM 775 O O . LYS A 1 100 ? 30.391 22.188 -9.414 1 84.12 100 LYS A O 1
ATOM 780 N N . GLU A 1 101 ? 31.281 22.625 -7.387 1 85.19 101 GLU A N 1
ATOM 781 C CA . GLU A 1 101 ? 30.047 23.047 -6.723 1 85.19 101 GLU A CA 1
ATOM 782 C C . GLU A 1 101 ? 29.031 21.906 -6.656 1 85.19 101 GLU A C 1
ATOM 784 O O . GLU A 1 101 ? 27.828 22.156 -6.641 1 85.19 101 GLU A O 1
ATOM 789 N N . LYS A 1 102 ? 29.547 20.734 -6.73 1 90.69 102 LYS A N 1
ATOM 790 C CA . LYS A 1 102 ? 28.688 19.562 -6.531 1 90.69 102 LYS A CA 1
ATOM 791 C C . LYS A 1 102 ? 28.719 19.109 -5.078 1 90.69 102 LYS A C 1
ATOM 793 O O . LYS A 1 102 ? 29.734 19.25 -4.391 1 90.69 102 LYS A O 1
ATOM 798 N N . LEU A 1 103 ? 27.625 18.625 -4.691 1 93.69 103 LEU A N 1
ATOM 799 C CA . LEU A 1 103 ? 27.562 18.062 -3.344 1 93.69 103 LEU A CA 1
ATOM 800 C C . LEU A 1 103 ? 28 16.609 -3.34 1 93.69 103 LEU A C 1
ATOM 802 O O . LEU A 1 103 ? 27.438 15.781 -4.07 1 93.69 103 LEU A O 1
ATOM 806 N N . LEU A 1 104 ? 28.984 16.328 -2.598 1 96.19 104 LEU A N 1
ATOM 807 C CA . LEU A 1 104 ? 29.438 14.961 -2.398 1 96.19 104 LEU A CA 1
ATOM 808 C C . LEU A 1 104 ? 28.891 14.383 -1.096 1 96.19 104 LEU A C 1
ATOM 810 O O . LEU A 1 104 ? 29.016 15.008 -0.039 1 96.19 104 LEU A O 1
ATOM 814 N N . ILE A 1 105 ? 28.297 13.289 -1.188 1 97.06 105 ILE A N 1
ATOM 815 C CA . ILE A 1 105 ? 27.75 12.586 -0.035 1 97.06 105 ILE A CA 1
ATOM 816 C C . ILE A 1 105 ? 28.484 11.258 0.154 1 97.06 105 ILE A C 1
ATOM 818 O O . ILE A 1 105 ? 28.562 10.445 -0.769 1 97.06 105 ILE A O 1
ATOM 822 N N . SER A 1 106 ? 28.969 11.047 1.323 1 97.25 106 SER A N 1
ATOM 823 C CA . SER A 1 106 ? 29.719 9.82 1.597 1 97.25 106 SER A CA 1
ATOM 824 C C . SER A 1 106 ? 29.203 9.141 2.857 1 97.25 106 SER A C 1
ATOM 826 O O . SER A 1 106 ? 28.953 9.797 3.867 1 97.25 106 SER A O 1
ATOM 828 N N . CYS A 1 107 ? 29.078 7.895 2.807 1 96.81 107 CYS A N 1
ATOM 829 C CA . CYS A 1 107 ? 28.672 7.035 3.914 1 96.81 107 CYS A CA 1
ATOM 830 C C . CYS A 1 107 ? 29.297 5.648 3.779 1 96.81 107 CYS A C 1
ATOM 832 O O . CYS A 1 107 ? 28.828 4.84 2.971 1 96.81 107 CYS A O 1
ATOM 834 N N . GLY A 1 108 ? 30.297 5.379 4.59 1 93.94 108 GLY A N 1
ATOM 835 C CA . GLY A 1 108 ? 31.016 4.141 4.379 1 93.94 108 GLY A CA 1
ATOM 836 C C . GLY A 1 108 ? 31.672 4.059 3.01 1 93.94 108 GLY A C 1
ATOM 837 O O . GLY A 1 108 ? 32.469 4.922 2.645 1 93.94 108 GLY A O 1
ATOM 838 N N . ASN A 1 109 ? 31.219 3.006 2.232 1 94.81 109 ASN A N 1
ATOM 839 C CA . ASN A 1 109 ? 31.797 2.816 0.904 1 94.81 109 ASN A CA 1
ATOM 840 C C . ASN A 1 109 ?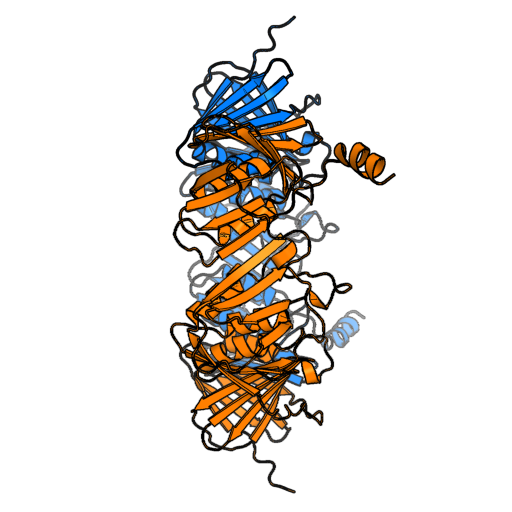 30.922 3.449 -0.177 1 94.81 109 ASN A C 1
ATOM 842 O O . ASN A 1 109 ? 31.281 3.438 -1.355 1 94.81 109 ASN A O 1
ATOM 846 N N . ALA A 1 110 ? 29.891 4.051 0.202 1 96.44 110 ALA A N 1
ATOM 847 C CA . ALA A 1 110 ? 28.953 4.645 -0.753 1 96.44 110 ALA A CA 1
ATOM 848 C C . ALA A 1 110 ? 29.25 6.125 -0.967 1 96.44 110 ALA A C 1
ATOM 850 O O . ALA A 1 110 ? 29.484 6.863 -0.006 1 96.44 110 ALA A O 1
ATOM 851 N N . ASN A 1 111 ? 29.312 6.52 -2.172 1 96.88 111 ASN A N 1
ATOM 852 C CA . ASN A 1 111 ? 29.562 7.91 -2.537 1 96.88 111 ASN A CA 1
ATOM 853 C C . ASN A 1 111 ? 28.578 8.391 -3.598 1 96.88 111 ASN A C 1
ATOM 855 O O . ASN A 1 111 ? 28.312 7.691 -4.578 1 96.88 111 ASN A O 1
ATOM 859 N N . PHE A 1 112 ? 28.062 9.539 -3.342 1 96.56 112 PHE A N 1
ATOM 860 C CA . PHE A 1 112 ? 27.125 10.156 -4.27 1 96.56 112 PHE A CA 1
ATOM 861 C C . PHE A 1 112 ? 27.562 11.578 -4.613 1 96.56 112 PHE A C 1
ATOM 863 O O . PHE A 1 112 ? 28.234 12.234 -3.822 1 96.56 112 PHE A O 1
ATOM 870 N N . SER A 1 113 ? 27.234 12.016 -5.75 1 94.81 113 SER A N 1
ATOM 871 C CA . SER A 1 113 ? 27.406 13.398 -6.168 1 94.81 113 SER A CA 1
ATOM 872 C C . SER A 1 113 ? 26.125 13.969 -6.766 1 94.81 113 SER A C 1
ATOM 874 O O . SER A 1 113 ? 25.531 13.375 -7.664 1 94.81 113 SER A O 1
ATOM 876 N N . LEU A 1 114 ? 25.688 15.039 -6.254 1 92.69 114 LEU A N 1
ATOM 877 C CA . LEU A 1 114 ? 24.469 15.703 -6.719 1 92.69 114 LEU A CA 1
ATOM 878 C C . LEU A 1 114 ? 24.766 17.141 -7.16 1 92.69 114 LEU A C 1
ATOM 880 O O . LEU A 1 114 ? 25.625 17.797 -6.578 1 92.69 114 LEU A O 1
ATOM 884 N N . PRO A 1 115 ? 24.062 17.594 -8.117 1 90.25 115 PRO A N 1
ATOM 885 C CA . PRO A 1 115 ? 24.281 18.969 -8.547 1 90.25 115 PRO A CA 1
ATOM 886 C C . PRO A 1 115 ? 23.719 20 -7.566 1 90.25 115 PRO A C 1
ATOM 888 O O . PRO A 1 115 ? 22.656 19.766 -6.977 1 90.25 115 PRO A O 1
ATOM 891 N N . ASN A 1 116 ? 24.391 21.031 -7.379 1 88.88 116 ASN A N 1
ATOM 892 C CA . ASN A 1 116 ? 23.938 22.203 -6.633 1 88.88 116 ASN A CA 1
ATOM 893 C C . ASN A 1 116 ? 23.078 23.125 -7.504 1 88.88 116 ASN A C 1
ATOM 895 O O . ASN A 1 116 ? 23.547 23.594 -8.547 1 88.88 116 ASN A O 1
ATOM 899 N N . VAL A 1 117 ? 21.891 23.312 -7.145 1 82.31 117 VAL A N 1
ATOM 900 C CA . VAL A 1 117 ? 21.016 24.188 -7.922 1 82.31 117 VAL A CA 1
ATOM 901 C C . VAL A 1 117 ? 21.25 25.641 -7.52 1 82.31 117 VAL A C 1
ATOM 903 O O . VAL A 1 117 ? 20.922 26.047 -6.402 1 82.31 117 VAL A O 1
ATOM 906 N N . THR A 1 118 ? 22.047 26.344 -8.211 1 71.19 118 THR A N 1
ATOM 907 C CA . THR A 1 118 ? 22.5 27.688 -7.855 1 71.19 118 THR A CA 1
ATOM 908 C C . THR A 1 118 ? 21.453 28.734 -8.195 1 71.19 118 THR A C 1
ATOM 910 O O . THR A 1 118 ? 21.672 29.938 -8.016 1 71.19 118 THR A O 1
ATOM 913 N N . SER A 1 119 ? 20.234 28.297 -8.523 1 61.09 119 SER A N 1
ATOM 914 C CA . SER A 1 119 ? 19.375 29.422 -8.859 1 61.09 119 SER A CA 1
ATOM 915 C C . SER A 1 119 ? 19.266 30.406 -7.695 1 61.09 119 SER A C 1
ATOM 917 O O . SER A 1 119 ? 19.469 30.016 -6.539 1 61.09 119 SER A O 1
ATOM 919 N N . SER A 1 120 ? 19.203 31.672 -8.062 1 56.72 120 SER A N 1
ATOM 920 C CA . SER A 1 120 ? 19.328 32.875 -7.227 1 56.72 120 SER A CA 1
ATOM 921 C C . SER A 1 120 ? 18.453 32.781 -5.988 1 56.72 120 SER A C 1
ATOM 923 O O . SER A 1 120 ? 18.922 32.938 -4.863 1 56.72 120 SER A O 1
ATOM 925 N N . ARG A 1 121 ? 17.188 33.312 -5.949 1 57.03 121 ARG A N 1
ATOM 926 C CA . ARG A 1 121 ? 16.516 33.875 -4.797 1 57.03 121 ARG A CA 1
ATOM 927 C C . ARG A 1 121 ? 15.672 32.844 -4.074 1 57.03 121 ARG A C 1
ATOM 929 O O . ARG A 1 121 ? 14.656 32.375 -4.602 1 57.03 121 ARG A O 1
ATOM 936 N N . PHE A 1 122 ? 16.375 32.031 -3.248 1 61.12 122 PHE A N 1
ATOM 937 C CA . PHE A 1 122 ? 15.484 31.297 -2.352 1 61.12 122 PHE A CA 1
ATOM 938 C C . PHE A 1 122 ? 14.555 32.25 -1.621 1 61.12 122 PHE A C 1
ATOM 940 O O . PHE A 1 122 ? 14.977 33.312 -1.164 1 61.12 122 PHE A O 1
ATOM 947 N N . PRO A 1 123 ? 13.344 31.969 -1.695 1 63.56 123 PRO A N 1
ATOM 948 C CA . PRO A 1 123 ? 12.398 32.906 -1.085 1 63.56 123 PRO A CA 1
ATOM 949 C C . PRO A 1 123 ? 12.727 33.219 0.375 1 63.56 123 PRO A C 1
ATOM 951 O O . PRO A 1 123 ? 13.18 32.312 1.105 1 63.56 123 PRO A O 1
ATOM 954 N N . THR A 1 124 ? 12.984 34.406 0.568 1 62.62 124 THR A N 1
ATOM 955 C CA . THR A 1 124 ? 13.203 34.812 1.952 1 62.62 124 THR A CA 1
ATOM 956 C C . THR A 1 124 ? 11.883 34.812 2.723 1 62.62 124 THR A C 1
ATOM 958 O O . THR A 1 124 ? 10.859 35.25 2.195 1 62.62 124 THR A O 1
ATOM 961 N N . VAL A 1 125 ? 11.883 34.031 3.777 1 66.5 125 VAL A N 1
ATOM 962 C CA . VAL A 1 125 ? 10.727 34.125 4.66 1 66.5 125 VAL A CA 1
ATOM 963 C C . VAL A 1 125 ? 10.766 35.438 5.449 1 66.5 125 VAL A C 1
ATOM 965 O O . VAL A 1 125 ? 11.711 35.688 6.195 1 66.5 125 VAL A O 1
ATOM 968 N N . GLU A 1 126 ? 9.992 36.344 4.984 1 63.69 126 GLU A N 1
ATOM 969 C CA . GLU A 1 126 ? 9.938 37.625 5.668 1 63.69 126 GLU A CA 1
ATOM 970 C C . GLU A 1 126 ? 9.422 37.469 7.094 1 63.69 126 GLU A C 1
ATOM 972 O O . GLU A 1 126 ? 8.492 36.719 7.344 1 63.69 126 GLU A O 1
ATOM 977 N N . ASP A 1 127 ? 10.227 37.969 7.98 1 67.12 127 ASP A N 1
ATOM 978 C CA . ASP A 1 127 ? 9.734 38.031 9.352 1 67.12 127 ASP A CA 1
ATOM 979 C C . ASP A 1 127 ? 8.438 38.844 9.438 1 67.12 127 ASP A C 1
ATOM 981 O O . ASP A 1 127 ? 8.234 39.781 8.68 1 67.12 127 ASP A O 1
ATOM 985 N N . ASP A 1 128 ? 7.508 38.281 9.977 1 75.31 128 ASP A N 1
ATOM 986 C CA . ASP A 1 128 ? 6.246 38.969 10.219 1 75.31 128 ASP A CA 1
ATOM 987 C C . ASP A 1 128 ? 6.094 39.344 11.695 1 75.31 128 ASP A C 1
ATOM 989 O O . ASP A 1 128 ? 6.836 38.844 12.547 1 75.31 128 ASP A O 1
ATOM 993 N N . THR A 1 129 ? 5.344 40.438 11.891 1 84.12 129 THR A N 1
ATOM 994 C CA . THR A 1 129 ? 4.945 40.75 13.258 1 84.12 129 THR A CA 1
ATOM 995 C C . THR A 1 129 ? 3.727 39.938 13.664 1 84.12 129 THR A C 1
ATOM 997 O O . THR A 1 129 ? 2.656 40.062 13.07 1 84.12 129 THR A O 1
ATOM 1000 N N . TYR A 1 130 ? 3.992 39.031 14.648 1 87 130 TYR A N 1
ATOM 1001 C CA . TYR A 1 130 ? 2.92 38.156 15.109 1 87 130 TYR A CA 1
ATOM 1002 C C . TYR A 1 130 ? 2.141 38.812 16.25 1 87 130 TYR A C 1
ATOM 1004 O O . TYR A 1 130 ? 2.729 39.25 17.25 1 87 130 TYR A O 1
ATOM 1012 N N . LYS A 1 131 ? 0.905 38.938 16.062 1 85.88 131 LYS A N 1
ATOM 1013 C CA . LYS A 1 131 ? 0.022 39.594 17.031 1 85.88 131 LYS A CA 1
ATOM 1014 C C . LYS A 1 131 ? -0.294 38.656 18.188 1 85.88 131 LYS A C 1
ATOM 1016 O O . LYS A 1 131 ? -0.444 39.125 19.328 1 85.88 131 LYS A O 1
ATOM 1021 N N . HIS A 1 132 ? -0.455 37.406 17.875 1 89.44 132 HIS A N 1
ATOM 1022 C CA . HIS A 1 132 ? -0.802 36.406 18.891 1 89.44 132 HIS A CA 1
ATOM 1023 C C . HIS A 1 132 ? 0.315 35.375 19.062 1 89.44 132 HIS A C 1
ATOM 1025 O O . HIS A 1 132 ? 0.974 35 18.094 1 89.44 132 HIS A O 1
ATOM 1031 N N . GLU A 1 133 ? 0.502 35 20.312 1 92.44 133 GLU A N 1
ATOM 1032 C CA . GLU A 1 133 ? 1.466 33.938 20.625 1 92.44 133 GLU A CA 1
ATOM 1033 C C . GLU A 1 133 ? 0.975 33.062 21.781 1 92.44 133 GLU A C 1
ATOM 1035 O O . GLU A 1 133 ? 0.594 33.594 22.828 1 92.44 133 GLU A O 1
ATOM 1040 N N . PHE A 1 134 ? 0.925 31.844 21.547 1 93.38 134 PHE A N 1
ATOM 1041 C CA . PHE A 1 134 ? 0.504 30.922 22.609 1 93.38 134 PHE A CA 1
ATOM 1042 C C . PHE A 1 134 ? 1.093 29.531 22.391 1 93.38 134 PHE A C 1
ATOM 1044 O O . PHE A 1 134 ? 1.695 29.266 21.344 1 93.38 134 PHE A O 1
ATOM 1051 N N . THR A 1 135 ? 0.947 28.703 23.406 1 93.56 135 THR A N 1
ATOM 1052 C CA . THR A 1 135 ? 1.503 27.359 23.344 1 93.56 135 THR A CA 1
ATOM 1053 C C . THR A 1 135 ? 0.404 26.312 23.5 1 93.56 135 THR A C 1
ATOM 1055 O O . THR A 1 135 ? -0.567 26.531 24.219 1 93.56 135 THR A O 1
ATOM 1058 N N . LEU A 1 136 ? 0.555 25.266 22.797 1 92.81 136 LEU A N 1
ATOM 1059 C CA . LEU A 1 136 ? -0.297 24.094 22.938 1 92.81 136 LEU A CA 1
ATOM 1060 C C . LEU A 1 136 ? 0.542 22.828 23.062 1 92.81 136 LEU A C 1
ATOM 1062 O O . LEU A 1 136 ? 1.729 22.828 22.734 1 92.81 136 LEU A O 1
ATOM 1066 N N . SER A 1 137 ? -0.113 21.828 23.703 1 91.69 137 SER A N 1
ATOM 1067 C CA . SER A 1 137 ? 0.533 20.531 23.656 1 91.69 137 SER A CA 1
ATOM 1068 C C . SER A 1 137 ? 0.508 19.938 22.25 1 91.69 137 SER A C 1
ATOM 1070 O O . SER A 1 137 ? -0.489 20.078 21.531 1 91.69 137 SER A O 1
ATOM 1072 N N . SER A 1 138 ? 1.634 19.281 21.812 1 93.12 138 SER A N 1
ATOM 1073 C CA . SER A 1 138 ? 1.706 18.656 20.484 1 93.12 138 SER A CA 1
ATOM 1074 C C . SER A 1 138 ? 0.617 17.594 20.328 1 93.12 138 SER A C 1
ATOM 1076 O O . SER A 1 138 ? 0.042 17.469 19.234 1 93.12 138 SER A O 1
ATOM 1078 N N . ASN A 1 139 ? 0.334 16.953 21.391 1 92.25 139 ASN A N 1
ATOM 1079 C CA . ASN A 1 139 ? -0.697 15.922 21.344 1 92.25 139 ASN A CA 1
ATOM 1080 C C . ASN A 1 139 ? -2.082 16.516 21.109 1 92.25 139 ASN A C 1
ATOM 1082 O O . ASN A 1 139 ? -2.861 16 20.312 1 92.25 139 ASN A O 1
ATOM 1086 N N . ASP A 1 140 ? -2.352 17.625 21.812 1 91.69 140 ASP A N 1
ATOM 1087 C CA . ASP A 1 140 ? -3.646 18.281 21.672 1 91.69 140 ASP A CA 1
ATOM 1088 C C . ASP A 1 140 ? -3.832 18.812 20.25 1 91.69 140 ASP A C 1
ATOM 1090 O O . ASP A 1 140 ? -4.91 18.688 19.672 1 91.69 140 ASP A O 1
ATOM 1094 N N . LEU A 1 141 ? -2.775 19.375 19.828 1 95.62 141 LEU A N 1
ATOM 1095 C CA . LEU A 1 141 ? -2.842 19.922 18.484 1 95.62 141 LEU A CA 1
ATOM 1096 C C . LEU A 1 141 ? -3.006 18.812 17.438 1 95.62 141 LEU A C 1
ATOM 1098 O O . LEU A 1 141 ? -3.867 18.906 16.562 1 95.62 141 LEU A O 1
ATOM 1102 N N . ALA A 1 142 ? -2.229 17.781 17.547 1 95.81 142 ALA A N 1
ATOM 1103 C CA . ALA A 1 142 ? -2.312 16.656 16.609 1 95.81 142 ALA A CA 1
ATOM 1104 C C . ALA A 1 142 ? -3.703 16.031 16.625 1 95.81 142 ALA A C 1
ATOM 1106 O O . ALA A 1 142 ? -4.27 15.727 15.578 1 95.81 142 ALA A O 1
ATOM 1107 N N . ASP A 1 143 ? -4.184 15.852 17.797 1 94.5 143 ASP A N 1
ATOM 1108 C CA . ASP A 1 143 ? -5.508 15.258 17.969 1 94.5 143 ASP A CA 1
ATOM 1109 C C . ASP A 1 143 ? -6.582 16.125 17.328 1 94.5 143 ASP A C 1
ATOM 1111 O O . ASP A 1 143 ? -7.449 15.625 16.609 1 94.5 143 ASP A O 1
ATOM 1115 N N . SER A 1 144 ? -6.504 17.438 17.562 1 96.44 144 SER A N 1
ATOM 1116 C CA . SER A 1 144 ? -7.48 18.359 17.016 1 96.44 144 SER A CA 1
ATOM 1117 C C . SER A 1 144 ? -7.426 18.391 15.492 1 96.44 144 SER A C 1
ATOM 1119 O O . SER A 1 144 ? -8.461 18.344 14.828 1 96.44 144 SER A O 1
ATOM 1121 N N . LEU A 1 145 ? -6.246 18.391 14.969 1 97.56 145 LEU A N 1
ATOM 1122 C CA . LEU A 1 145 ? -6.074 18.422 13.523 1 97.56 145 LEU A CA 1
ATOM 1123 C C . LEU A 1 145 ? -6.574 17.141 12.883 1 97.56 145 LEU A C 1
ATOM 1125 O O . LEU A 1 145 ? -7.27 17.172 11.867 1 97.56 145 LEU A O 1
ATOM 1129 N N . THR A 1 146 ? -6.27 16.031 13.461 1 96.75 146 THR A N 1
ATOM 1130 C CA . THR A 1 146 ? -6.637 14.719 12.922 1 96.75 146 THR A CA 1
ATOM 1131 C C . THR A 1 146 ? -8.156 14.547 12.93 1 96.75 146 THR A C 1
ATOM 1133 O O . THR A 1 146 ? -8.727 13.984 11.992 1 96.75 146 THR A O 1
ATOM 1136 N N . LYS A 1 147 ? -8.773 15.062 13.93 1 97 147 LYS A N 1
ATOM 1137 C CA . LYS A 1 147 ? -10.211 14.859 14.109 1 97 147 LYS A CA 1
ATOM 1138 C C . LYS A 1 147 ? -11.016 15.82 13.242 1 97 147 LYS A C 1
ATOM 1140 O O . LYS A 1 147 ? -12.234 15.664 13.102 1 97 147 LYS A O 1
ATOM 1145 N N . THR A 1 148 ? -10.305 16.781 12.594 1 97.88 148 THR A N 1
ATOM 1146 C CA . THR A 1 148 ? -11.07 17.75 11.828 1 97.88 148 THR A CA 1
ATOM 1147 C C . THR A 1 148 ? -10.648 17.734 10.359 1 97.88 148 THR A C 1
ATOM 1149 O O . THR A 1 148 ? -11.414 18.141 9.484 1 97.88 148 THR A O 1
ATOM 1152 N N . LYS A 1 149 ? -9.523 17.234 10.023 1 97.44 149 LYS A N 1
ATOM 1153 C CA . LYS A 1 149 ? -8.922 17.406 8.711 1 97.44 149 LYS A CA 1
ATOM 1154 C C . LYS A 1 149 ? -9.758 16.734 7.625 1 97.44 149 LYS A C 1
ATOM 1156 O O . LYS A 1 149 ? -9.75 17.156 6.473 1 97.44 149 LYS A O 1
ATOM 1161 N N . PHE A 1 150 ? -10.484 15.695 7.914 1 95.88 150 PHE A N 1
ATOM 1162 C CA . PHE A 1 150 ? -11.172 14.914 6.887 1 95.88 150 PHE A CA 1
ATOM 1163 C C . PHE A 1 150 ? -12.359 15.688 6.328 1 95.88 150 PHE A C 1
ATOM 1165 O O . PHE A 1 150 ? -12.906 15.328 5.281 1 95.88 150 PHE A O 1
ATOM 1172 N N . SER A 1 151 ? -12.805 16.703 7.035 1 97 151 SER A N 1
ATOM 1173 C CA . SER A 1 151 ? -13.961 17.453 6.562 1 97 151 SER A CA 1
ATOM 1174 C C . SER A 1 151 ? -13.539 18.75 5.887 1 97 151 SER A C 1
ATOM 1176 O O . SER A 1 151 ? -14.375 19.625 5.637 1 97 151 SER A O 1
ATOM 1178 N N . ILE A 1 152 ? -12.273 18.922 5.648 1 97.69 152 ILE A N 1
ATOM 1179 C CA . ILE A 1 152 ? -11.812 20.062 4.863 1 97.69 152 ILE A CA 1
ATOM 1180 C C . ILE A 1 152 ? -12.266 19.922 3.416 1 97.69 152 ILE A C 1
ATOM 1182 O O . ILE A 1 152 ? -12.125 18.844 2.82 1 97.69 152 ILE A O 1
ATOM 1186 N N . SER A 1 153 ? -12.766 20.953 2.891 1 96.88 153 SER A N 1
ATOM 1187 C CA . SER A 1 153 ? -13.203 20.906 1.499 1 96.88 153 SER A CA 1
ATOM 1188 C C . SER A 1 153 ? -12.016 20.797 0.548 1 96.88 153 SER A C 1
ATOM 1190 O O . SER A 1 153 ? -10.977 21.422 0.758 1 96.88 153 SER A O 1
ATOM 1192 N N . ILE A 1 154 ? -12.211 20.016 -0.438 1 94.06 154 ILE A N 1
ATOM 1193 C CA . ILE A 1 154 ? -11.172 19.875 -1.455 1 94.06 154 ILE A CA 1
ATOM 1194 C C . ILE A 1 154 ? -11.57 20.656 -2.705 1 94.06 154 ILE A C 1
ATOM 1196 O O . ILE A 1 154 ? -10.828 20.703 -3.688 1 94.06 154 ILE A O 1
ATOM 1200 N N . ASP A 1 155 ? -12.695 21.328 -2.643 1 91.19 155 ASP A N 1
ATOM 1201 C CA . ASP A 1 155 ? -13.211 22.125 -3.748 1 91.19 155 ASP A CA 1
ATOM 1202 C C . ASP A 1 155 ? -12.523 23.484 -3.799 1 91.19 155 ASP A C 1
ATOM 1204 O O . ASP A 1 155 ? -12.719 24.328 -2.912 1 91.19 155 ASP A O 1
ATOM 1208 N N . ASP A 1 156 ? -11.922 23.781 -4.883 1 89.62 156 ASP A N 1
ATOM 1209 C CA . ASP A 1 156 ? -11.133 25 -4.988 1 89.62 156 ASP A CA 1
ATOM 1210 C C . ASP A 1 156 ? -12.023 26.219 -5.203 1 89.62 156 ASP A C 1
ATOM 1212 O O . ASP A 1 156 ? -11.594 27.359 -5.008 1 89.62 156 ASP A O 1
ATOM 1216 N N . THR A 1 157 ? -13.242 26 -5.621 1 91.31 157 THR A N 1
ATOM 1217 C CA . THR A 1 157 ? -14.18 27.094 -5.82 1 91.31 157 THR A CA 1
ATOM 1218 C C . THR A 1 157 ? -14.586 27.703 -4.48 1 91.31 157 THR A C 1
ATOM 1220 O O . THR A 1 157 ? -14.953 28.891 -4.418 1 91.31 157 THR A O 1
ATOM 1223 N N . ARG A 1 158 ? -14.445 26.891 -3.426 1 92.12 158 ARG A N 1
ATOM 1224 C CA . ARG A 1 158 ? -14.711 27.375 -2.072 1 92.12 158 ARG A CA 1
ATOM 1225 C C . ARG A 1 158 ? -13.445 27.359 -1.229 1 92.12 158 ARG A C 1
ATOM 1227 O O . ARG A 1 158 ? -13.367 26.641 -0.225 1 92.12 158 ARG A O 1
ATOM 1234 N N . TYR A 1 159 ? -12.633 28.281 -1.599 1 93.88 159 TYR A N 1
ATOM 1235 C CA . TYR A 1 159 ? -11.281 28.25 -1.047 1 93.88 159 TYR A CA 1
ATOM 1236 C C . TYR A 1 159 ? -11.305 28.547 0.449 1 93.88 159 TYR A C 1
ATOM 1238 O O . TYR A 1 159 ? -10.398 28.125 1.18 1 93.88 159 TYR A O 1
ATOM 1246 N N . ASN A 1 160 ? -12.336 29.328 0.957 1 96.19 160 ASN A N 1
ATOM 1247 C CA . ASN A 1 160 ? -12.438 29.656 2.373 1 96.19 160 ASN A CA 1
ATOM 1248 C C . ASN A 1 160 ? -12.758 28.438 3.219 1 96.19 160 ASN A C 1
ATOM 1250 O O . ASN A 1 160 ? -12.688 28.484 4.449 1 96.19 160 ASN A O 1
ATOM 1254 N N . LEU A 1 161 ? -13.031 27.281 2.535 1 97.31 161 LEU A N 1
ATOM 1255 C CA . LEU A 1 161 ? -13.32 26.031 3.25 1 97.31 161 LEU A CA 1
ATOM 1256 C C . LEU A 1 161 ? -12.156 25.062 3.129 1 97.31 161 LEU A C 1
ATOM 1258 O O . LEU A 1 161 ? -12.203 23.969 3.693 1 97.31 161 LEU A O 1
ATOM 1262 N N . ASN A 1 162 ? -11.086 25.469 2.492 1 97.62 162 ASN A N 1
ATOM 1263 C CA . ASN A 1 162 ? -9.977 24.578 2.191 1 97.62 162 ASN A CA 1
ATOM 1264 C C . ASN A 1 162 ? -8.945 24.562 3.318 1 97.62 162 ASN A C 1
ATOM 1266 O O . ASN A 1 162 ? -7.738 24.547 3.062 1 97.62 162 ASN A O 1
ATOM 1270 N N . GLY A 1 163 ? -9.453 24.625 4.527 1 98.19 163 GLY A N 1
ATOM 1271 C CA . GLY A 1 163 ? -8.562 24.625 5.676 1 98.19 163 GLY A CA 1
ATOM 1272 C C . GLY A 1 163 ? -9.297 24.5 6.996 1 98.19 163 GLY A C 1
ATOM 1273 O O . GLY A 1 163 ? -10.508 24.266 7.023 1 98.19 163 GLY A O 1
ATOM 1274 N N . ILE A 1 164 ? -8.547 24.578 8.055 1 98.5 164 ILE A N 1
ATOM 1275 C CA . ILE A 1 164 ? -9.102 24.531 9.406 1 98.5 164 ILE A CA 1
ATOM 1276 C C . ILE A 1 164 ? -9.344 25.953 9.898 1 98.5 164 ILE A C 1
ATOM 1278 O O . ILE A 1 164 ? -8.414 26.781 9.938 1 98.5 164 ILE A O 1
ATOM 1282 N N . TYR A 1 165 ? -10.547 26.281 10.242 1 98.25 165 TYR A N 1
ATOM 1283 C CA . TYR A 1 165 ? -10.898 27.562 10.859 1 98.25 165 TYR A CA 1
ATOM 1284 C C . TYR A 1 165 ? -10.539 27.562 12.344 1 98.25 165 TYR A C 1
ATOM 1286 O O . TYR A 1 165 ? -11.117 26.812 13.125 1 98.25 165 TYR A O 1
ATOM 1294 N N . LEU A 1 166 ? -9.562 28.375 12.648 1 97.06 166 LEU A N 1
ATOM 1295 C CA . LEU A 1 166 ? -9.102 28.531 14.023 1 97.06 166 LEU A CA 1
ATOM 1296 C C . LEU A 1 166 ? -9.648 29.812 14.633 1 97.06 166 LEU A C 1
ATOM 1298 O O . LEU A 1 166 ? -9.367 30.906 14.141 1 97.06 166 LEU A O 1
ATOM 1302 N N . HIS A 1 167 ? -10.453 29.641 15.664 1 95.56 167 HIS A N 1
ATOM 1303 C CA . HIS A 1 167 ? -10.977 30.812 16.359 1 95.56 167 HIS A CA 1
ATOM 1304 C C . HIS A 1 167 ? -11.133 30.531 17.859 1 95.56 167 HIS A C 1
ATOM 1306 O O . HIS A 1 167 ? -11.047 29.391 18.297 1 95.56 167 HIS A O 1
ATOM 1312 N N . ALA A 1 168 ? -11.258 31.609 18.656 1 93.88 168 ALA A N 1
ATOM 1313 C CA . ALA A 1 168 ? -11.328 31.438 20.094 1 93.88 168 ALA A CA 1
ATOM 1314 C C . ALA A 1 168 ? -12.461 32.281 20.688 1 93.88 168 ALA A C 1
ATOM 1316 O O . ALA A 1 168 ? -12.828 33.312 20.141 1 93.88 168 ALA A O 1
ATOM 1317 N N . ASP A 1 169 ? -13.07 31.75 21.672 1 91.5 169 ASP A N 1
ATOM 1318 C CA . ASP A 1 169 ? -13.922 32.562 22.531 1 91.5 169 ASP A CA 1
ATOM 1319 C C . ASP A 1 169 ? -13.281 32.781 23.906 1 91.5 169 ASP A C 1
ATOM 1321 O O . ASP A 1 169 ? -12.055 32.812 24.016 1 91.5 169 ASP A O 1
ATOM 1325 N N . GLU A 1 170 ? -14.055 32.938 24.969 1 89.5 170 GLU A N 1
ATOM 1326 C CA . GLU A 1 170 ? -13.492 33.281 26.281 1 89.5 170 GLU A CA 1
ATOM 1327 C C . GLU A 1 170 ? -12.875 32.062 26.953 1 89.5 170 GLU A C 1
ATOM 1329 O O . GLU A 1 170 ? -11.93 32.188 27.734 1 89.5 170 GLU A O 1
ATOM 1334 N N . GLN A 1 171 ? -13.305 30.969 26.547 1 91.38 171 GLN A N 1
ATOM 1335 C CA . GLN A 1 171 ? -12.922 29.797 27.312 1 91.38 171 GLN A CA 1
ATOM 1336 C C . GLN A 1 171 ? -12.172 28.781 26.453 1 91.38 171 GLN A C 1
ATOM 1338 O O . GLN A 1 171 ? -11.328 28.031 26.953 1 91.38 171 GLN A O 1
ATOM 1343 N N . PHE A 1 172 ? -12.5 28.797 25.156 1 93.75 172 PHE A N 1
ATOM 1344 C CA . PHE A 1 172 ? -12 27.672 24.359 1 93.75 172 PHE A CA 1
ATOM 1345 C C . PHE A 1 172 ? -11.383 28.172 23.062 1 93.75 172 PHE A C 1
ATOM 1347 O O . PHE A 1 172 ? -11.719 29.25 22.578 1 93.75 172 PHE A O 1
ATOM 1354 N N . LEU A 1 173 ? -10.438 27.391 22.578 1 95.38 173 LEU A N 1
ATOM 1355 C CA . LEU A 1 173 ? -9.922 27.453 21.219 1 95.38 173 LEU A CA 1
ATOM 1356 C C . LEU A 1 173 ? -10.586 26.406 20.328 1 95.38 173 LEU A C 1
ATOM 1358 O O . LEU A 1 173 ? -10.68 25.234 20.703 1 95.38 173 LEU A O 1
ATOM 1362 N N . TYR A 1 174 ? -11.07 26.859 19.141 1 96.44 174 TYR A N 1
ATOM 1363 C CA . TYR A 1 174 ? -11.859 25.969 18.297 1 96.44 174 TYR A CA 1
ATOM 1364 C C . TYR A 1 174 ? -11.133 25.672 16.984 1 96.44 174 TYR A C 1
ATOM 1366 O O . TYR A 1 174 ? -10.531 26.562 16.391 1 96.44 174 TYR A O 1
ATOM 1374 N N . PHE A 1 175 ? -11.148 24.422 16.625 1 98.06 175 PHE A N 1
ATOM 1375 C CA . PHE A 1 175 ? -10.766 23.938 15.305 1 98.06 175 PHE A CA 1
ATOM 1376 C C . PHE A 1 175 ? -11.992 23.469 14.531 1 98.06 175 PHE A C 1
ATOM 1378 O O . PHE A 1 175 ? -12.641 22.484 14.922 1 98.06 175 PHE A O 1
ATOM 1385 N N . VAL A 1 176 ? -12.273 24.141 13.422 1 98.25 176 VAL A N 1
ATOM 1386 C CA . VAL A 1 176 ? -13.523 23.844 12.734 1 98.25 176 VAL A CA 1
ATOM 1387 C C . VAL A 1 176 ? -13.258 23.625 11.25 1 98.25 176 VAL A C 1
ATOM 1389 O O . VAL A 1 176 ? -12.484 24.359 10.633 1 98.25 176 VAL A O 1
ATOM 1392 N N . THR A 1 177 ? -13.828 22.625 10.648 1 98.19 177 THR A N 1
ATOM 1393 C CA . THR A 1 177 ? -13.773 22.375 9.211 1 98.19 177 THR A CA 1
ATOM 1394 C C . THR A 1 177 ? -15.141 21.938 8.688 1 98.19 177 THR A C 1
ATOM 1396 O O . THR A 1 177 ? -15.969 21.422 9.438 1 98.19 177 THR A O 1
ATOM 1399 N N . THR A 1 178 ? -15.375 22.203 7.438 1 97.38 178 THR A N 1
ATOM 1400 C CA . THR A 1 178 ? -16.594 21.734 6.785 1 97.38 178 THR A CA 1
ATOM 1401 C C . THR A 1 178 ? -16.406 21.672 5.273 1 97.38 178 THR A C 1
ATOM 1403 O O . THR A 1 178 ? -15.664 22.453 4.699 1 97.38 178 THR A O 1
ATOM 1406 N N . ASP A 1 179 ? -17 20.672 4.707 1 95.62 179 ASP A N 1
ATOM 1407 C CA . ASP A 1 179 ? -17.062 20.594 3.252 1 95.62 179 ASP A CA 1
ATOM 1408 C C . ASP A 1 179 ? -18.516 20.734 2.766 1 95.62 179 ASP A C 1
ATOM 1410 O O . ASP A 1 179 ? -18.859 20.234 1.696 1 95.62 179 ASP A O 1
ATOM 1414 N N . CYS A 1 180 ? -19.328 21.281 3.586 1 92.69 180 CYS A N 1
ATOM 1415 C CA . CYS A 1 180 ? -20.734 21.594 3.311 1 92.69 180 CYS A CA 1
ATOM 1416 C C . CYS A 1 180 ? -21.609 20.344 3.492 1 92.69 180 CYS A C 1
ATOM 1418 O O . CYS A 1 180 ? -22.828 20.453 3.586 1 92.69 180 CYS A O 1
ATOM 1420 N N . HIS A 1 181 ? -21.031 19.234 3.59 1 94.31 181 HIS A N 1
ATOM 1421 C CA . HIS A 1 181 ? -21.766 18.016 3.855 1 94.31 181 HIS A CA 1
ATOM 1422 C C . HIS A 1 181 ? -21.531 17.516 5.277 1 94.31 181 HIS A C 1
ATOM 1424 O O . HIS A 1 181 ? -22.375 16.859 5.863 1 94.31 181 HIS A O 1
ATOM 1430 N N . ARG A 1 182 ? -20.391 17.859 5.719 1 96.38 182 ARG A N 1
ATOM 1431 C CA . ARG A 1 182 ? -20 17.5 7.074 1 96.38 182 ARG A CA 1
ATOM 1432 C C . ARG A 1 182 ? -19.312 18.672 7.773 1 96.38 182 ARG A C 1
ATOM 1434 O O . ARG A 1 182 ? -18.75 19.547 7.121 1 96.38 182 ARG A O 1
ATOM 1441 N N . LEU A 1 183 ? -19.453 18.641 9.055 1 97.38 183 LEU A N 1
ATOM 1442 C CA . LEU A 1 183 ? -18.797 19.625 9.898 1 97.38 183 LEU A CA 1
ATOM 1443 C C . LEU A 1 183 ? -18.109 18.969 11.086 1 97.38 183 LEU A C 1
ATOM 1445 O O . LEU A 1 183 ? -18.703 18.109 11.75 1 97.38 183 LEU A O 1
ATOM 1449 N N . SER A 1 184 ? -16.875 19.281 11.297 1 97.81 184 SER A N 1
ATOM 1450 C CA . SER A 1 184 ? -16.109 18.844 12.461 1 97.81 184 SER A CA 1
ATOM 1451 C C . SER A 1 184 ? -15.68 20.031 13.32 1 97.81 184 SER A C 1
ATOM 1453 O O . SER A 1 184 ? -15.156 21.016 12.805 1 97.81 184 SER A O 1
ATOM 1455 N N . CYS A 1 185 ? -15.914 19.922 14.586 1 96.94 185 CYS A N 1
ATOM 1456 C CA . CYS A 1 185 ? -15.531 20.969 15.539 1 96.94 185 CYS A CA 1
ATOM 1457 C C . CYS A 1 185 ? -14.906 20.344 16.781 1 96.94 185 CYS A C 1
ATOM 1459 O O . CYS A 1 185 ? -15.531 19.531 17.469 1 96.94 185 CYS A O 1
ATOM 1461 N N . VAL A 1 186 ? -13.711 20.734 17.047 1 97.12 186 VAL A N 1
ATOM 1462 C CA . VAL A 1 186 ? -12.992 20.312 18.25 1 97.12 186 VAL A CA 1
ATOM 1463 C C . VAL A 1 186 ? -12.531 21.531 19.031 1 97.12 186 VAL A C 1
ATOM 1465 O O . VAL A 1 186 ? -12.062 22.516 18.438 1 97.12 186 VAL A O 1
ATOM 1468 N N . ASN A 1 187 ? -12.727 21.531 20.266 1 95.69 187 ASN A N 1
ATOM 1469 C CA . ASN A 1 187 ? -12.258 22.656 21.062 1 95.69 187 ASN A CA 1
ATOM 1470 C C . ASN A 1 187 ? -11.32 22.203 22.172 1 95.69 187 ASN A C 1
ATOM 1472 O O . ASN A 1 187 ? -11.422 21.078 22.656 1 95.69 187 ASN A O 1
ATOM 1476 N N . VAL A 1 188 ? -10.391 23 22.531 1 94.75 188 VAL A N 1
ATOM 1477 C CA . VAL A 1 188 ? -9.461 22.828 23.641 1 94.75 188 VAL A CA 1
ATOM 1478 C C . VAL A 1 188 ? -9.477 24.062 24.516 1 94.75 188 VAL A C 1
ATOM 1480 O O . VAL A 1 188 ? -9.906 25.141 24.094 1 94.75 188 VAL A O 1
ATOM 1483 N N . PRO A 1 189 ? -9.086 23.859 25.797 1 93.38 189 PRO A N 1
ATOM 1484 C CA . PRO A 1 189 ? -9.031 25.062 26.641 1 93.38 189 PRO A CA 1
ATOM 1485 C C . PRO A 1 189 ? -8.172 26.156 26.031 1 93.38 189 PRO A C 1
ATOM 1487 O O . PRO A 1 189 ? -7.098 25.891 25.484 1 93.38 189 PRO A O 1
ATOM 1490 N N . LYS A 1 190 ? -8.711 27.297 26.094 1 92.62 190 LYS A N 1
ATOM 1491 C CA . LYS A 1 190 ? -7.988 28.438 25.562 1 92.62 190 LYS A CA 1
ATOM 1492 C C . LYS A 1 190 ? -6.652 28.625 26.266 1 92.62 190 LYS A C 1
ATOM 1494 O O . LYS A 1 190 ? -6.598 28.703 27.5 1 92.62 190 LYS A O 1
ATOM 1499 N N . PRO A 1 191 ? -5.566 28.578 25.453 1 89.44 191 PRO A N 1
ATOM 1500 C CA . PRO A 1 191 ? -4.27 28.844 26.078 1 89.44 191 PRO A CA 1
ATOM 1501 C C . PRO A 1 191 ? -4.168 30.25 26.656 1 89.44 191 PRO A C 1
ATOM 1503 O O . PRO A 1 191 ? -4.914 31.141 26.25 1 89.44 191 PRO A O 1
ATOM 1506 N N . VAL A 1 192 ? -3.08 30.328 27.484 1 80.88 192 VAL A N 1
ATOM 1507 C CA . VAL A 1 192 ? -2.834 31.609 28.109 1 80.88 192 VAL A CA 1
ATOM 1508 C C . VAL A 1 192 ? -2.266 32.594 27.094 1 80.88 192 VAL A C 1
ATOM 1510 O O . VAL A 1 192 ? -1.524 32.188 26.188 1 80.88 192 VAL A O 1
ATOM 1513 N N . ARG A 1 193 ? -2.75 33.781 26.859 1 75.88 193 ARG A N 1
ATOM 1514 C CA . ARG A 1 193 ? -2.141 34.875 26.109 1 75.88 193 ARG A CA 1
ATOM 1515 C C . ARG A 1 193 ? -2.822 35.062 24.766 1 75.88 193 ARG A C 1
ATOM 1517 O O . ARG A 1 193 ? -2.307 35.781 23.891 1 75.88 193 ARG A O 1
ATOM 1524 N N . VAL A 1 194 ? -3.686 34.094 24.578 1 74.94 194 VAL A N 1
ATOM 1525 C CA . VAL A 1 194 ? -4.461 34.406 23.375 1 74.94 194 VAL A CA 1
ATOM 1526 C C . VAL A 1 194 ? -5.277 35.688 23.625 1 74.94 194 VAL A C 1
ATOM 1528 O O . VAL A 1 194 ? -6.176 35.688 24.469 1 74.94 194 VAL A O 1
ATOM 1531 N N . ASN A 1 195 ? -4.68 36.812 23.141 1 68 195 ASN A N 1
ATOM 1532 C CA . ASN A 1 195 ? -5.352 38.094 23.328 1 68 195 ASN A CA 1
ATOM 1533 C C . ASN A 1 195 ? -6.25 38.438 22.156 1 68 195 ASN A C 1
ATOM 1535 O O . ASN A 1 195 ? -5.828 38.344 21 1 68 195 ASN A O 1
ATOM 1539 N N . GLY A 1 196 ? -7.473 38.688 22.375 1 67.94 196 GLY A N 1
ATOM 1540 C CA . GLY A 1 196 ? -8.367 39.25 21.359 1 67.94 196 GLY A CA 1
ATOM 1541 C C . GLY A 1 196 ? -9.07 38.188 20.547 1 67.94 196 GLY A C 1
ATOM 1542 O O . GLY A 1 196 ? -9.109 37 20.938 1 67.94 196 GLY A O 1
ATOM 1543 N N . LYS A 1 197 ? -9.586 38.688 19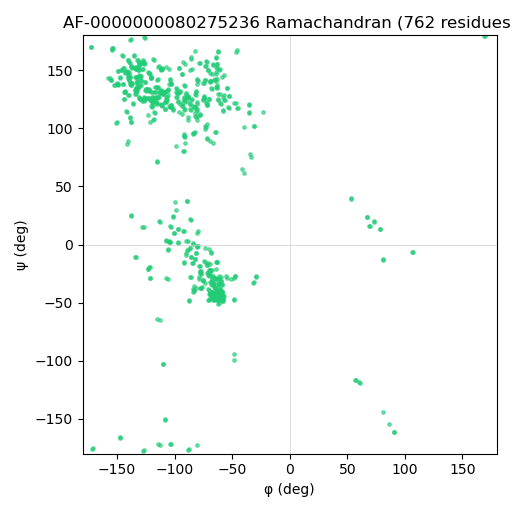.344 1 78.56 197 LYS A N 1
ATOM 1544 C CA . LYS A 1 197 ? -10.359 37.844 18.438 1 78.56 197 LYS A CA 1
ATOM 1545 C C . LYS A 1 197 ? -9.453 37.125 17.453 1 78.56 197 LYS A C 1
ATOM 1547 O O . LYS A 1 197 ? -8.633 37.75 16.781 1 78.56 197 LYS A O 1
ATOM 1552 N N . LEU A 1 198 ? -9.297 35.875 17.578 1 88.31 198 LEU A N 1
ATOM 1553 C CA . LEU A 1 198 ? -8.562 35 16.672 1 88.31 198 LEU A CA 1
ATOM 1554 C C . LEU A 1 198 ? -9.516 34.344 15.68 1 88.31 198 LEU A C 1
ATOM 1556 O O . LEU A 1 198 ? -10.477 33.688 16.078 1 88.31 198 LEU A O 1
ATOM 1560 N N . ASN A 1 199 ? -9.375 34.688 14.367 1 93.06 199 ASN A N 1
ATOM 1561 C CA . ASN A 1 199 ? -10.18 34.125 13.289 1 93.06 199 ASN A CA 1
ATOM 1562 C C . ASN A 1 199 ? -9.344 33.875 12.031 1 93.06 199 ASN A C 1
ATOM 1564 O O . ASN A 1 199 ? -9.234 34.781 11.18 1 93.06 199 ASN A O 1
ATOM 1568 N N . VAL A 1 200 ? -8.75 32.781 11.953 1 96.19 200 VAL A N 1
ATOM 1569 C CA . VAL A 1 200 ? -7.887 32.531 10.805 1 96.19 200 VAL A CA 1
ATOM 1570 C C . VAL A 1 200 ? -8.211 31.156 10.211 1 96.19 200 VAL A C 1
ATOM 1572 O O . VAL A 1 200 ? -8.805 30.312 10.875 1 96.19 200 VAL A O 1
ATOM 1575 N N . ILE A 1 201 ? -7.84 30.969 8.938 1 98.12 201 ILE A N 1
ATOM 1576 C CA . ILE A 1 201 ? -8.023 29.688 8.242 1 98.12 201 ILE A CA 1
ATOM 1577 C C . ILE A 1 201 ? -6.668 29.125 7.84 1 98.12 201 ILE A C 1
ATOM 1579 O O . ILE A 1 201 ? -5.965 29.703 7.012 1 98.12 201 ILE A O 1
ATOM 1583 N N . ILE A 1 202 ? -6.32 28.016 8.445 1 98 202 ILE A N 1
ATOM 1584 C CA . ILE A 1 202 ? -5.051 27.344 8.18 1 98 202 ILE A CA 1
ATOM 1585 C C . ILE A 1 202 ? -5.203 26.422 6.973 1 98 202 ILE A C 1
ATOM 1587 O O . ILE A 1 202 ? -6.008 25.484 7 1 98 202 ILE A O 1
ATOM 1591 N N . PRO A 1 203 ? -4.43 26.547 5.992 1 97.31 203 PRO A N 1
ATOM 1592 C CA . PRO A 1 203 ? -4.586 25.766 4.77 1 97.31 203 PRO A CA 1
ATOM 1593 C C . PRO A 1 203 ? -4.387 24.266 5 1 97.31 203 PRO A C 1
ATOM 1595 O O . PRO A 1 203 ? -3.582 23.875 5.848 1 97.31 203 PRO A O 1
ATOM 1598 N N . ARG A 1 204 ? -5.047 23.469 4.125 1 96.69 204 ARG A N 1
ATOM 1599 C CA . ARG A 1 204 ? -5.023 22.016 4.211 1 96.69 204 ARG A CA 1
ATOM 1600 C C . ARG A 1 204 ? -3.594 21.484 4.145 1 96.69 204 ARG A C 1
ATOM 1602 O O . ARG A 1 204 ? -3.213 20.609 4.926 1 96.69 204 ARG A O 1
ATOM 1609 N N . LYS A 1 205 ? -2.805 22 3.262 1 94.25 205 LYS A N 1
ATOM 1610 C CA . LYS A 1 205 ? -1.425 21.547 3.117 1 94.25 205 LYS A CA 1
ATOM 1611 C C . LYS A 1 205 ? -0.633 21.766 4.402 1 94.25 205 LYS A C 1
ATOM 1613 O O . LYS A 1 205 ? 0.164 20.922 4.809 1 94.25 205 LYS A O 1
ATOM 1618 N N . THR A 1 206 ? -0.842 22.922 4.953 1 96.31 206 THR A N 1
ATOM 1619 C CA . THR A 1 206 ? -0.171 23.234 6.211 1 96.31 206 THR A CA 1
ATOM 1620 C C . THR A 1 206 ? -0.543 22.234 7.293 1 96.31 206 THR A C 1
ATOM 1622 O O . THR A 1 206 ? 0.321 21.766 8.039 1 96.31 206 THR A O 1
ATOM 1625 N N . VAL A 1 207 ? -1.785 21.859 7.309 1 97.25 207 VAL A N 1
ATOM 1626 C CA . VAL A 1 207 ? -2.281 20.891 8.289 1 97.25 207 VAL A CA 1
ATOM 1627 C C . VAL A 1 207 ? -1.578 19.562 8.102 1 97.25 207 VAL A C 1
ATOM 1629 O O . VAL A 1 207 ? -1.104 18.953 9.07 1 97.25 207 VAL A O 1
ATOM 1632 N N . THR A 1 208 ? -1.483 19.172 6.91 1 95.25 208 THR A N 1
ATOM 1633 C CA . THR A 1 208 ? -0.875 17.891 6.578 1 95.25 208 THR A CA 1
ATOM 1634 C C . THR A 1 208 ? 0.592 17.859 6.996 1 95.25 208 THR A C 1
ATOM 1636 O O . THR A 1 208 ? 1.049 16.906 7.617 1 95.25 208 THR A O 1
ATOM 1639 N N . GLU A 1 209 ? 1.317 18.859 6.688 1 94.62 209 GLU A N 1
ATOM 1640 C CA . GLU A 1 209 ? 2.74 18.922 7.008 1 94.62 209 GLU A CA 1
ATOM 1641 C C . GLU A 1 209 ? 2.959 19.094 8.508 1 94.62 209 GLU A C 1
ATOM 1643 O O . GLU A 1 209 ? 3.928 18.562 9.062 1 94.62 209 GLU A O 1
ATOM 1648 N N . LEU A 1 210 ? 2.105 19.875 9.102 1 95.75 210 LEU A N 1
ATOM 1649 C CA . LEU A 1 210 ? 2.195 20.078 10.547 1 95.75 210 LEU A CA 1
ATOM 1650 C C . LEU A 1 210 ? 2.051 18.766 11.297 1 95.75 210 LEU A C 1
ATOM 1652 O O . LEU A 1 210 ? 2.789 18.5 12.25 1 95.75 210 LEU A O 1
ATOM 1656 N N . LEU A 1 211 ? 1.166 17.953 10.852 1 95.44 211 LEU A N 1
ATOM 1657 C CA . LEU A 1 211 ? 0.935 16.656 11.492 1 95.44 211 LEU A CA 1
ATOM 1658 C C . LEU A 1 211 ? 2.182 15.789 11.414 1 95.44 211 LEU A C 1
ATOM 1660 O O . LEU A 1 211 ? 2.475 15.031 12.352 1 95.44 211 LEU A O 1
ATOM 1664 N N . LYS A 1 212 ? 2.893 15.883 10.383 1 92 212 LYS A N 1
ATOM 1665 C CA . LYS A 1 212 ? 4.121 15.109 10.234 1 92 212 LYS A CA 1
ATOM 1666 C C . LYS A 1 212 ? 5.199 15.586 11.195 1 92 212 LYS A C 1
ATOM 1668 O O . LYS A 1 212 ? 6.051 14.797 11.625 1 92 212 LYS A O 1
ATOM 1673 N N . MET A 1 213 ? 5.125 16.828 11.43 1 90.06 213 MET A N 1
ATOM 1674 C CA . MET A 1 213 ? 6.141 17.469 12.258 1 90.06 213 MET A CA 1
ATOM 1675 C C . MET A 1 213 ? 5.914 17.188 13.734 1 90.06 213 MET A C 1
ATOM 1677 O O . MET A 1 213 ? 6.855 17.203 14.531 1 90.06 213 MET A O 1
ATOM 1681 N N . LEU A 1 214 ? 4.668 16.891 13.969 1 89.19 214 LEU A N 1
ATOM 1682 C CA . LEU A 1 214 ? 4.316 16.734 15.375 1 89.19 214 LEU A CA 1
ATOM 1683 C C . LEU A 1 214 ? 4.727 15.359 15.898 1 89.19 214 LEU A C 1
ATOM 1685 O O . LEU A 1 214 ? 4.465 14.344 15.242 1 89.19 214 LEU A O 1
ATOM 1689 N N . ASP A 1 215 ? 5.75 15.344 16.781 1 73.88 215 ASP A N 1
ATOM 1690 C CA . ASP A 1 215 ? 6.246 14.094 17.344 1 73.88 215 ASP A CA 1
ATOM 1691 C C . ASP A 1 215 ? 6.152 14.102 18.875 1 73.88 215 ASP A C 1
ATOM 1693 O O . ASP A 1 215 ? 6.867 14.852 19.531 1 73.88 215 ASP A O 1
ATOM 1697 N N . GLY A 1 216 ? 5.27 13.438 19.453 1 68.62 216 GLY A N 1
ATOM 1698 C CA . GLY A 1 216 ? 5.293 13.094 20.875 1 68.62 216 GLY A CA 1
ATOM 1699 C C . GLY A 1 216 ? 4.809 14.219 21.766 1 68.62 216 GLY A C 1
ATOM 1700 O O . GLY A 1 216 ? 3.824 14.898 21.453 1 68.62 216 GLY A O 1
ATOM 1701 N N . ASP A 1 217 ? 5.422 14.375 22.984 1 66.81 217 ASP A N 1
ATOM 1702 C CA . ASP A 1 217 ? 4.91 15.109 24.141 1 66.81 217 ASP A CA 1
ATOM 1703 C C . ASP A 1 217 ? 5.527 16.5 24.219 1 66.81 217 ASP A C 1
ATOM 1705 O O . ASP A 1 217 ? 5.426 17.172 25.25 1 66.81 217 ASP A O 1
ATOM 1709 N N . ASP A 1 218 ? 5.883 17.078 23.031 1 80.38 218 ASP A N 1
ATOM 1710 C CA . ASP A 1 218 ? 6.527 18.391 23.125 1 80.38 218 ASP A CA 1
ATOM 1711 C C . ASP A 1 218 ? 5.496 19.516 23.062 1 80.38 218 ASP A C 1
ATOM 1713 O O . ASP A 1 218 ? 4.359 19.297 22.641 1 80.38 218 ASP A O 1
ATOM 1717 N N . LYS A 1 219 ? 5.918 20.656 23.656 1 90.62 219 LYS A N 1
ATOM 1718 C CA . LYS A 1 219 ? 5.133 21.875 23.5 1 90.62 219 LYS A CA 1
ATOM 1719 C C . LYS A 1 219 ? 5.398 22.531 22.141 1 90.62 219 LYS A C 1
ATOM 1721 O O . LYS A 1 219 ? 6.52 22.484 21.641 1 90.62 219 LYS A O 1
ATOM 1726 N N . ILE A 1 220 ? 4.34 23.016 21.609 1 94.5 220 ILE A N 1
ATOM 1727 C CA . ILE A 1 220 ? 4.449 23.719 20.344 1 94.5 220 ILE A CA 1
ATOM 1728 C C . ILE A 1 220 ? 4.078 25.188 20.531 1 94.5 220 ILE A C 1
ATOM 1730 O O . ILE A 1 220 ? 3.049 25.5 21.141 1 94.5 220 ILE A O 1
ATOM 1734 N N . ASN A 1 221 ? 4.973 26.047 20.109 1 94.62 221 ASN A N 1
ATOM 1735 C CA . ASN A 1 221 ? 4.699 27.484 20.125 1 94.62 221 ASN A CA 1
ATOM 1736 C C . ASN A 1 221 ? 4.055 27.953 18.828 1 94.62 221 ASN A C 1
ATOM 1738 O O . ASN A 1 221 ? 4.547 27.641 17.75 1 94.62 221 ASN A O 1
ATOM 1742 N N . ILE A 1 222 ? 2.979 28.656 18.953 1 95.38 222 ILE A N 1
ATOM 1743 C CA . ILE A 1 222 ? 2.232 29.125 17.797 1 95.38 222 ILE A CA 1
ATOM 1744 C C . ILE A 1 222 ? 2.197 30.656 17.797 1 95.38 222 ILE A C 1
ATOM 1746 O O . ILE A 1 222 ? 1.8 31.281 18.781 1 95.38 222 ILE A O 1
ATOM 1750 N N . GLU A 1 223 ? 2.66 31.203 16.75 1 94.38 223 GLU A N 1
ATOM 1751 C CA . GLU A 1 223 ? 2.576 32.656 16.516 1 94.38 223 GLU A CA 1
ATOM 1752 C C . GLU A 1 223 ? 1.714 32.938 15.297 1 94.38 223 GLU A C 1
ATOM 1754 O O . GLU A 1 223 ? 1.84 32.281 14.266 1 94.38 223 GLU A O 1
ATOM 1759 N N . LEU A 1 224 ? 0.828 33.938 15.469 1 92.31 224 LEU A N 1
ATOM 1760 C CA . LEU A 1 224 ? -0.161 34.156 14.422 1 92.31 224 LEU A CA 1
ATOM 1761 C C . LEU A 1 224 ? -0.269 35.656 14.102 1 92.31 224 LEU A C 1
ATOM 1763 O O . LEU A 1 224 ? -0.27 36.5 15.008 1 92.31 224 LEU A O 1
ATOM 1767 N N . SER A 1 225 ? -0.247 35.938 12.797 1 90.56 225 SER A N 1
ATOM 1768 C CA . SER A 1 225 ? -0.679 37.219 12.258 1 90.56 225 SER A CA 1
ATOM 1769 C C . SER A 1 225 ? -1.94 37.094 11.414 1 90.56 225 SER A C 1
ATOM 1771 O O . SER A 1 225 ? -2.578 36.031 11.422 1 90.56 225 SER A O 1
ATOM 1773 N N . GLU A 1 226 ? -2.338 38.156 10.742 1 88.81 226 GLU A N 1
ATOM 1774 C CA . GLU A 1 226 ? -3.516 38.094 9.883 1 88.81 226 GLU A CA 1
ATOM 1775 C C . GLU A 1 226 ? -3.219 37.344 8.594 1 88.81 226 GLU A C 1
ATOM 1777 O O . GLU A 1 226 ? -4.137 36.844 7.934 1 88.81 226 GLU A O 1
ATOM 1782 N N . ARG A 1 227 ? -1.914 37.188 8.398 1 92.38 227 ARG A N 1
ATOM 1783 C CA . ARG A 1 227 ? -1.57 36.656 7.078 1 92.38 227 ARG A CA 1
ATOM 1784 C C . ARG A 1 227 ? -0.754 35.375 7.191 1 92.38 227 ARG A C 1
ATOM 1786 O O . ARG A 1 227 ? -0.656 34.625 6.23 1 92.38 227 ARG A O 1
ATOM 1793 N N . LYS A 1 228 ? -0.159 35.25 8.391 1 95.38 228 LYS A N 1
ATOM 1794 C CA . LYS A 1 228 ? 0.767 34.125 8.5 1 95.38 228 LYS A CA 1
ATOM 1795 C C . LYS A 1 228 ? 0.635 33.438 9.859 1 95.38 228 LYS A C 1
ATOM 1797 O O . LYS A 1 228 ? 0.161 34.062 10.82 1 95.38 228 LYS A O 1
ATOM 1802 N N . ILE A 1 229 ? 1.034 32.25 9.844 1 95.69 229 ILE A N 1
ATOM 1803 C CA . ILE A 1 229 ? 1.105 31.469 11.078 1 95.69 229 ILE A CA 1
ATOM 1804 C C . ILE A 1 229 ? 2.455 30.766 11.164 1 95.69 229 ILE A C 1
ATOM 1806 O O . ILE A 1 229 ? 2.971 30.266 10.156 1 95.69 229 ILE A O 1
ATOM 1810 N N . LYS A 1 230 ? 3.01 30.766 12.328 1 96.19 230 LYS A N 1
ATOM 1811 C CA . LYS A 1 230 ? 4.305 30.141 12.578 1 96.19 230 LYS A CA 1
ATOM 1812 C C . LYS A 1 230 ? 4.211 29.125 13.711 1 96.19 230 LYS A C 1
ATOM 1814 O O . LYS A 1 230 ? 3.705 29.438 14.797 1 96.19 230 LYS A O 1
ATOM 1819 N N . PHE A 1 231 ? 4.629 27.922 13.445 1 95.75 231 PHE A N 1
ATOM 1820 C CA . PHE A 1 231 ? 4.703 26.859 14.445 1 95.75 231 PHE A CA 1
ATOM 1821 C C . PHE A 1 231 ? 6.156 26.531 14.781 1 95.75 231 PHE A C 1
ATOM 1823 O O . PHE A 1 231 ? 6.973 26.328 13.883 1 95.75 231 PHE A O 1
ATOM 1830 N N . THR A 1 232 ? 6.469 26.5 16 1 94.62 232 THR A N 1
ATOM 1831 C CA . THR A 1 232 ? 7.793 26.109 16.469 1 94.62 232 THR A CA 1
ATOM 1832 C C . THR A 1 232 ? 7.707 24.891 17.375 1 94.62 232 THR A C 1
ATOM 1834 O O . THR A 1 232 ? 7.055 24.938 18.422 1 94.62 232 THR A O 1
ATOM 1837 N N . CYS A 1 233 ? 8.297 23.844 17.031 1 92.56 233 CYS A N 1
ATOM 1838 C CA . CYS A 1 233 ? 8.32 22.594 17.797 1 92.56 233 CYS A CA 1
ATOM 1839 C C . CYS A 1 233 ? 9.711 21.969 17.781 1 92.56 233 CYS A C 1
ATOM 1841 O O . CYS A 1 233 ? 10.141 21.422 16.766 1 92.56 233 CYS A O 1
ATOM 1843 N N . GLY A 1 234 ? 10.383 22.016 18.953 1 88.69 234 GLY A N 1
ATOM 1844 C CA . GLY A 1 234 ? 11.742 21.484 19 1 88.69 234 GLY A CA 1
ATOM 1845 C C . GLY A 1 234 ? 12.672 22.156 18 1 88.69 234 GLY A C 1
ATOM 1846 O O . GLY A 1 234 ? 12.844 23.375 18.031 1 88.69 234 GLY A O 1
ATOM 1847 N N . ASN A 1 235 ? 13.18 21.297 17.016 1 89.62 235 ASN A N 1
ATOM 1848 C CA . ASN A 1 235 ? 14.148 21.797 16.047 1 89.62 235 ASN A CA 1
ATOM 1849 C C . ASN A 1 235 ? 13.469 22.203 14.734 1 89.62 235 ASN A C 1
ATOM 1851 O O . ASN A 1 235 ? 14.141 22.484 13.742 1 89.62 235 ASN A O 1
ATOM 1855 N N . TYR A 1 236 ? 12.195 22.297 14.789 1 93.31 236 TYR A N 1
ATOM 1856 C CA . TYR A 1 236 ? 11.477 22.562 13.547 1 93.31 236 TYR A CA 1
ATOM 1857 C C . TYR A 1 236 ? 10.688 23.859 13.648 1 93.31 236 TYR A C 1
ATOM 1859 O O . TYR A 1 236 ? 10.133 24.188 14.703 1 93.31 236 TYR A O 1
ATOM 1867 N N . ILE A 1 237 ? 10.633 24.578 12.562 1 94.38 237 ILE A N 1
ATOM 1868 C CA . ILE A 1 237 ? 9.797 25.75 12.406 1 94.38 237 ILE A CA 1
ATOM 1869 C C . ILE A 1 237 ? 9.008 25.672 11.102 1 94.38 237 ILE A C 1
ATOM 1871 O O . ILE A 1 237 ? 9.578 25.406 10.039 1 94.38 237 ILE A O 1
ATOM 1875 N N . LEU A 1 238 ? 7.754 25.797 11.156 1 95.62 238 LEU A N 1
ATOM 1876 C CA . LEU A 1 238 ? 6.883 25.812 9.992 1 95.62 238 LEU A CA 1
ATOM 1877 C C . LEU A 1 238 ? 6.148 27.141 9.867 1 95.62 238 LEU A C 1
ATOM 1879 O O . LEU A 1 238 ? 5.527 27.609 10.828 1 95.62 238 LEU A O 1
ATOM 1883 N N . ILE A 1 239 ? 6.277 27.797 8.734 1 95.44 239 ILE A N 1
ATOM 1884 C CA . ILE A 1 239 ? 5.602 29.062 8.461 1 95.44 239 ILE A CA 1
ATOM 1885 C C . ILE A 1 239 ? 4.676 28.906 7.258 1 95.44 239 ILE A C 1
ATOM 1887 O O . ILE A 1 239 ? 5.082 28.375 6.223 1 95.44 239 ILE A O 1
ATOM 1891 N N . SER A 1 240 ? 3.514 29.328 7.387 1 95.62 240 SER A N 1
ATOM 1892 C CA . SER A 1 240 ? 2.533 29.203 6.316 1 95.62 240 SER A CA 1
ATOM 1893 C C . SER A 1 240 ? 1.696 30.469 6.168 1 95.62 240 SER A C 1
ATOM 1895 O O . SER A 1 240 ? 1.393 31.141 7.16 1 95.62 240 SER A O 1
ATOM 1897 N N . LYS A 1 241 ? 1.373 30.766 4.949 1 95.25 241 LYS A N 1
ATOM 1898 C CA . LYS A 1 241 ? 0.343 31.766 4.719 1 95.25 241 LYS A CA 1
ATOM 1899 C C . LYS A 1 241 ? -1.037 31.25 5.105 1 95.25 241 LYS A C 1
ATOM 1901 O O . LYS A 1 241 ? -1.293 30.047 5.023 1 95.25 241 LYS A O 1
ATOM 1906 N N . LEU A 1 242 ? -1.849 32.156 5.5 1 96.81 242 LEU A N 1
ATOM 1907 C CA . LEU A 1 242 ? -3.227 31.828 5.832 1 96.81 242 LEU A CA 1
ATOM 1908 C C . LEU A 1 242 ? -4.152 32.094 4.648 1 96.81 242 LEU A C 1
ATOM 1910 O O . LEU A 1 242 ? -3.822 32.875 3.76 1 96.81 242 LEU A O 1
ATOM 1914 N N . ILE A 1 243 ? -5.238 31.328 4.617 1 96.81 243 ILE A N 1
ATOM 1915 C CA . ILE A 1 243 ? -6.23 31.578 3.578 1 96.81 243 ILE A CA 1
ATOM 1916 C C . ILE A 1 243 ? -6.953 32.906 3.865 1 96.81 243 ILE A C 1
ATOM 1918 O O . ILE A 1 243 ? -7.461 33.094 4.969 1 96.81 243 ILE A O 1
ATOM 1922 N N . ASP A 1 244 ? -6.891 33.719 2.863 1 94.56 244 ASP A N 1
ATOM 1923 C CA . ASP A 1 244 ? -7.586 35 2.988 1 94.56 244 ASP A CA 1
ATOM 1924 C C . ASP A 1 244 ? -9.062 34.844 2.613 1 94.56 244 ASP A C 1
ATOM 1926 O O . ASP A 1 244 ? -9.414 34.906 1.434 1 94.56 244 ASP A O 1
ATOM 1930 N N . GLY A 1 245 ? -9.914 34.656 3.582 1 93.94 245 GLY A N 1
ATOM 1931 C CA . GLY A 1 245 ? -11.344 34.5 3.377 1 93.94 245 GLY A CA 1
ATOM 1932 C C . GLY A 1 245 ? -12.133 34.469 4.672 1 93.94 245 GLY A C 1
ATOM 1933 O O . GLY A 1 245 ? -11.555 34.438 5.758 1 93.94 245 GLY A O 1
ATOM 1934 N N . ILE A 1 246 ? -13.406 34.531 4.473 1 94.81 246 ILE A N 1
ATOM 1935 C CA . ILE A 1 246 ? -14.305 34.5 5.621 1 94.81 246 ILE A CA 1
ATOM 1936 C C . ILE A 1 246 ? -14.93 33.094 5.746 1 94.81 246 ILE A C 1
ATOM 1938 O O . ILE A 1 246 ? -15.547 32.594 4.801 1 94.81 246 ILE A O 1
ATOM 1942 N N . PHE A 1 247 ? -14.625 32.594 6.848 1 96.62 247 PHE A N 1
ATOM 1943 C CA . PHE A 1 247 ? -15.25 31.297 7.113 1 96.62 247 PHE A CA 1
ATOM 1944 C C . PHE A 1 247 ? -16.719 31.469 7.469 1 96.62 247 PHE A C 1
ATOM 1946 O O . PHE A 1 247 ? -17.078 32.375 8.219 1 96.62 247 PHE A O 1
ATOM 1953 N N . PRO A 1 248 ? -17.562 30.594 6.949 1 94.75 248 PRO A N 1
ATOM 1954 C CA . PRO A 1 248 ? -19 30.75 7.219 1 94.75 248 PRO A CA 1
ATOM 1955 C C . PRO A 1 248 ? -19.328 30.609 8.703 1 94.75 248 PRO A C 1
ATOM 1957 O O . PRO A 1 248 ? -18.594 29.984 9.453 1 94.75 248 PRO A O 1
ATOM 1960 N N . ASP A 1 249 ? -20.484 31.25 9.062 1 94.38 249 ASP A N 1
ATOM 1961 C CA . ASP A 1 249 ? -20.984 31.094 10.43 1 94.38 249 ASP A CA 1
ATOM 1962 C C . ASP A 1 249 ? -21.547 29.703 10.664 1 94.38 249 ASP A C 1
ATOM 1964 O O . ASP A 1 249 ? -22.75 29.484 10.594 1 94.38 249 ASP A O 1
ATOM 1968 N N . TYR A 1 250 ? -20.703 28.875 11.102 1 94.88 250 TYR A N 1
ATOM 1969 C CA . TYR A 1 250 ? -21.031 27.453 11.164 1 94.88 250 TYR A CA 1
ATOM 1970 C C . TYR A 1 250 ? -21.938 27.156 12.367 1 94.88 250 TYR A C 1
ATOM 1972 O O . TYR A 1 250 ? -22.656 26.156 12.375 1 94.88 250 TYR A O 1
ATOM 1980 N N . LYS A 1 251 ? -21.922 27.922 13.414 1 92.06 251 LYS A N 1
ATOM 1981 C CA . LYS A 1 251 ? -22.719 27.703 14.617 1 92.06 251 LYS A CA 1
ATOM 1982 C C . LYS A 1 251 ? -24.219 27.703 14.305 1 92.06 251 LYS A C 1
ATOM 1984 O O . LYS A 1 251 ? -25 27.031 14.969 1 92.06 251 LYS A O 1
ATOM 1989 N N . ALA A 1 252 ? -24.531 28.406 13.297 1 88.19 252 ALA A N 1
ATOM 1990 C CA . ALA A 1 252 ? -25.922 28.5 12.883 1 88.19 252 ALA A CA 1
ATOM 1991 C C . ALA A 1 252 ? -26.422 27.172 12.312 1 88.19 252 ALA A C 1
ATOM 1993 O O . ALA A 1 252 ? -27.625 26.938 12.25 1 88.19 252 ALA A O 1
ATOM 1994 N N . TYR A 1 253 ? -25.562 26.312 11.969 1 84.38 253 TYR A N 1
ATOM 1995 C CA . TYR A 1 253 ? -25.938 25.078 11.297 1 84.38 253 TYR A CA 1
ATOM 1996 C C . TYR A 1 253 ? -25.859 23.891 12.258 1 84.38 253 TYR A C 1
ATOM 1998 O O . TYR A 1 253 ? -26.109 22.75 11.867 1 84.38 253 TYR A O 1
ATOM 2006 N N . ILE A 1 254 ? -25.547 24.156 13.445 1 87.5 254 ILE A N 1
ATOM 2007 C CA . ILE A 1 254 ? -25.5 23.109 14.453 1 87.5 254 ILE A CA 1
ATOM 2008 C C . ILE A 1 254 ? -26.891 22.922 15.055 1 87.5 254 ILE A C 1
ATOM 2010 O O . ILE A 1 254 ? -27.438 23.828 15.68 1 87.5 254 ILE A O 1
ATOM 2014 N N . PRO A 1 255 ? -27.406 21.75 14.828 1 80.94 255 PRO A N 1
ATOM 2015 C CA . PRO A 1 255 ? -28.75 21.5 15.375 1 80.94 255 PRO A CA 1
ATOM 2016 C C . PRO A 1 255 ? -28.781 21.531 16.906 1 80.94 255 PRO A C 1
ATOM 2018 O O . PRO A 1 255 ? -27.797 21.156 17.547 1 80.94 255 PRO A O 1
ATOM 2021 N N . VAL A 1 256 ? -29.734 22.156 17.469 1 74.75 256 VAL A N 1
ATOM 2022 C CA . VAL A 1 256 ? -29.891 22.266 18.906 1 74.75 256 VAL A CA 1
ATOM 2023 C C . VAL A 1 256 ? -30.531 20.984 19.453 1 74.75 256 VAL A C 1
ATOM 2025 O O . VAL A 1 256 ? -31.094 20.188 18.703 1 74.75 256 VAL A O 1
ATOM 2028 N N . PHE A 1 257 ? -30.953 20.859 20.844 1 63.62 257 PHE A N 1
ATOM 2029 C CA . PHE A 1 257 ? -31.422 19.812 21.734 1 63.62 257 PHE A CA 1
ATOM 2030 C C . PHE A 1 257 ? -32.375 18.875 21.016 1 63.62 257 PHE A C 1
ATOM 2032 O O . PHE A 1 257 ? -33.344 19.328 20.422 1 63.62 257 PHE A O 1
ATOM 2039 N N . GLN A 1 258 ? -31.766 17.625 20.609 1 65.62 258 GLN A N 1
ATOM 2040 C CA . GLN A 1 258 ? -32.812 16.766 20.078 1 65.62 258 GLN A CA 1
ATOM 2041 C C . GLN A 1 258 ? -33.188 15.648 21.047 1 65.62 258 GLN A C 1
ATOM 2043 O O . GLN A 1 258 ? -32.375 15.281 21.906 1 65.62 258 GLN A O 1
ATOM 2048 N N . ASP A 1 259 ? -34.281 15.328 21.438 1 76.25 259 ASP A N 1
ATOM 2049 C CA . ASP A 1 259 ? -34.781 14.258 22.281 1 76.25 259 ASP A CA 1
ATOM 2050 C C . ASP A 1 259 ? -34.531 12.891 21.656 1 76.25 259 ASP A C 1
ATOM 2052 O O . ASP A 1 259 ? -34.406 11.891 22.375 1 76.25 259 ASP A O 1
ATOM 2056 N N . LYS A 1 260 ? -34.219 12.836 20.438 1 89.31 260 LYS A N 1
ATOM 2057 C CA . LYS A 1 260 ? -34 11.555 19.766 1 89.31 260 LYS A CA 1
ATOM 2058 C C . LYS A 1 260 ? -32.531 11.234 19.672 1 89.31 260 LYS A C 1
ATOM 2060 O O . LYS A 1 260 ? -31.859 11.594 18.688 1 89.31 260 LYS A O 1
ATOM 2065 N N . CYS A 1 261 ? -32.031 10.656 20.719 1 91.88 261 CYS A N 1
ATOM 2066 C CA . CYS A 1 261 ? -30.594 10.344 20.75 1 91.88 261 CYS A CA 1
ATOM 2067 C C . CYS A 1 261 ? -30.359 8.898 21.172 1 91.88 261 CYS A C 1
ATOM 2069 O O . CYS A 1 261 ? -31.188 8.305 21.859 1 91.88 261 CYS A O 1
ATOM 2071 N N . VAL A 1 262 ? -29.297 8.305 20.781 1 94.62 262 VAL A N 1
ATOM 2072 C CA . VAL A 1 262 ? -28.906 6.941 21.141 1 94.62 262 VAL A CA 1
ATOM 2073 C C . VAL A 1 262 ? -27.406 6.875 21.391 1 94.62 262 VAL A C 1
ATOM 2075 O O . VAL A 1 262 ? -26.641 7.582 20.734 1 94.62 262 VAL A O 1
ATOM 2078 N N . VAL A 1 263 ? -27.016 6.086 22.359 1 95.88 263 VAL A N 1
ATOM 2079 C CA . VAL A 1 263 ? -25.609 5.887 22.688 1 95.88 263 VAL A CA 1
ATOM 2080 C C . VAL A 1 263 ? -25.156 4.5 22.234 1 95.88 263 VAL A C 1
ATOM 2082 O O . VAL A 1 263 ? -25.812 3.498 22.531 1 95.88 263 VAL A O 1
ATOM 2085 N N . ILE A 1 264 ? -24.078 4.473 21.469 1 97.12 264 ILE A N 1
ATOM 2086 C CA . ILE A 1 264 ? -23.578 3.217 20.922 1 97.12 264 ILE A CA 1
ATOM 2087 C C . ILE A 1 264 ? -22.047 3.213 20.953 1 97.12 264 ILE A C 1
ATOM 2089 O O . ILE A 1 264 ? -21.422 4.27 20.859 1 97.12 264 ILE A O 1
ATOM 2093 N N . GLU A 1 265 ? -21.516 2.055 21.109 1 97.38 265 GLU A N 1
ATOM 2094 C CA . GLU A 1 265 ? -20.062 1.937 20.953 1 97.38 265 GLU A CA 1
ATOM 2095 C C . GLU A 1 265 ? -19.641 2.312 19.531 1 97.38 265 GLU A C 1
ATOM 2097 O O . GLU A 1 265 ? -20.172 1.779 18.562 1 97.38 265 GLU A O 1
ATOM 2102 N N . SER A 1 266 ? -18.672 3.184 19.438 1 97.31 266 SER A N 1
ATOM 2103 C CA . SER A 1 266 ? -18.25 3.73 18.156 1 97.31 266 SER A CA 1
ATOM 2104 C C . SER A 1 266 ? -17.734 2.635 17.234 1 97.31 266 SER A C 1
ATOM 2106 O O . SER A 1 266 ? -18.094 2.578 16.062 1 97.31 266 SER A O 1
ATOM 2108 N N . LYS A 1 267 ? -16.891 1.797 17.75 1 97.06 267 LYS A N 1
ATOM 2109 C CA . LYS A 1 267 ? -16.297 0.719 16.953 1 97.06 267 LYS A CA 1
ATOM 2110 C C . LYS A 1 267 ? -17.375 -0.23 16.438 1 97.06 267 LYS A C 1
ATOM 2112 O O . LYS A 1 267 ? -17.344 -0.646 15.273 1 97.06 267 LYS A O 1
ATOM 2117 N N . LYS A 1 268 ? -18.297 -0.573 17.297 1 97 268 LYS A N 1
ATOM 2118 C CA . LYS A 1 268 ? -19.391 -1.454 16.906 1 97 268 LYS A CA 1
ATOM 2119 C C . LYS A 1 268 ? -20.188 -0.858 15.75 1 97 268 LYS A C 1
ATOM 2121 O O . LYS A 1 268 ? -20.469 -1.546 14.766 1 97 268 LYS A O 1
ATOM 2126 N N . LEU A 1 269 ? -20.5 0.364 15.891 1 98 269 LEU A N 1
ATOM 2127 C CA . LEU A 1 269 ? -21.25 1.04 14.844 1 98 269 LEU A CA 1
ATOM 2128 C C . LEU A 1 269 ? -20.438 1.126 13.555 1 98 269 LEU A C 1
ATOM 2130 O O . LEU A 1 269 ? -20.969 0.868 12.469 1 98 269 LEU A O 1
ATOM 2134 N N . SER A 1 270 ? -19.219 1.49 13.648 1 98.12 270 SER A N 1
ATOM 2135 C CA . SER A 1 270 ? -18.359 1.591 12.484 1 98.12 270 SER A CA 1
ATOM 2136 C C . SER A 1 270 ? -18.234 0.253 11.758 1 98.12 270 SER A C 1
ATOM 2138 O O . SER A 1 270 ? -18.281 0.202 10.523 1 98.12 270 SER A O 1
ATOM 2140 N N . ASP A 1 271 ? -18.094 -0.784 12.531 1 96.88 271 ASP A N 1
ATOM 2141 C CA . ASP A 1 271 ? -18 -2.115 11.945 1 96.88 271 ASP A CA 1
ATOM 2142 C C . ASP A 1 271 ? -19.25 -2.459 11.141 1 96.88 271 ASP A C 1
ATOM 2144 O O . ASP A 1 271 ? -19.156 -2.986 10.031 1 96.88 271 ASP A O 1
ATOM 2148 N N . VAL A 1 272 ? -20.359 -2.188 11.711 1 97.75 272 VAL A N 1
ATOM 2149 C CA . VAL A 1 272 ? -21.625 -2.512 11.078 1 97.75 272 VAL A CA 1
ATOM 2150 C C . VAL A 1 272 ? -21.797 -1.677 9.805 1 97.75 272 VAL A C 1
ATOM 2152 O O . VAL A 1 272 ? -22.219 -2.191 8.773 1 97.75 272 VAL A O 1
ATOM 2155 N N . ILE A 1 273 ? -21.453 -0.426 9.898 1 98 273 ILE A N 1
ATOM 2156 C CA . ILE A 1 273 ? -21.531 0.445 8.734 1 98 273 ILE A CA 1
ATOM 2157 C C . ILE A 1 273 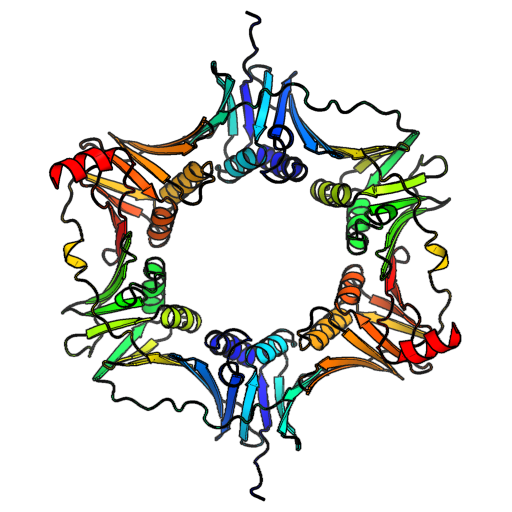? -20.625 -0.087 7.629 1 98 273 ILE A C 1
ATOM 2159 O O . ILE A 1 273 ? -21.031 -0.146 6.461 1 98 273 ILE A O 1
ATOM 2163 N N . ASP A 1 274 ? -19.531 -0.448 7.953 1 96.25 274 ASP A N 1
ATOM 2164 C CA . ASP A 1 274 ? -18.562 -0.978 7 1 96.25 274 ASP A CA 1
ATOM 2165 C C . ASP A 1 274 ? -19.078 -2.25 6.336 1 96.25 274 ASP A C 1
ATOM 2167 O O . ASP A 1 274 ? -18.953 -2.424 5.125 1 96.25 274 ASP A O 1
ATOM 2171 N N . ARG A 1 275 ? -19.672 -3.082 7.102 1 95.88 275 ARG A N 1
ATOM 2172 C CA . ARG A 1 275 ? -20.219 -4.336 6.586 1 95.88 275 ARG A CA 1
ATOM 2173 C C . ARG A 1 275 ? -21.391 -4.078 5.641 1 95.88 275 ARG A C 1
ATOM 2175 O O . ARG A 1 275 ? -21.422 -4.609 4.527 1 95.88 275 ARG A O 1
ATOM 2182 N N . VAL A 1 276 ? -22.234 -3.258 6.066 1 96 276 VAL A N 1
ATOM 2183 C CA . VAL A 1 276 ? -23.484 -3.039 5.32 1 96 276 VAL A CA 1
ATOM 2184 C C . VAL A 1 276 ? -23.172 -2.297 4.02 1 96 276 VAL A C 1
ATOM 2186 O O . VAL A 1 276 ? -23.875 -2.475 3.02 1 96 276 VAL A O 1
ATOM 2189 N N . SER A 1 277 ? -22.125 -1.581 4.02 1 95.31 277 SER A N 1
ATOM 2190 C CA . SER A 1 277 ? -21.797 -0.771 2.846 1 95.31 277 SER A CA 1
ATOM 2191 C C . SER A 1 277 ? -20.969 -1.554 1.843 1 95.31 277 SER A C 1
ATOM 2193 O O . SER A 1 277 ? -20.703 -1.072 0.74 1 95.31 277 SER A O 1
ATOM 2195 N N . VAL A 1 278 ? -20.578 -2.717 2.123 1 92.31 278 VAL A N 1
ATOM 2196 C CA . VAL A 1 278 ? -19.609 -3.473 1.341 1 92.31 278 VAL A CA 1
ATOM 2197 C C . VAL A 1 278 ? -20.203 -3.826 -0.02 1 92.31 278 VAL A C 1
ATOM 2199 O O . VAL A 1 278 ? -19.469 -3.934 -1.014 1 92.31 278 VAL A O 1
ATOM 2202 N N . ILE A 1 279 ? -21.516 -3.988 -0.122 1 89.69 279 ILE A N 1
ATOM 2203 C CA . ILE A 1 279 ? -22.156 -4.48 -1.337 1 89.69 279 ILE A CA 1
ATOM 2204 C C . ILE A 1 279 ? -22.344 -3.328 -2.324 1 89.69 279 ILE A C 1
ATOM 2206 O O . ILE A 1 279 ? -22.656 -3.549 -3.492 1 89.69 279 ILE A O 1
ATOM 2210 N N . ILE A 1 280 ? -22.141 -2.152 -1.797 1 87.75 280 ILE A N 1
ATOM 2211 C CA . ILE A 1 280 ? -22.328 -0.986 -2.65 1 87.75 280 ILE A CA 1
ATOM 2212 C C . ILE A 1 280 ? -21.094 -0.765 -3.516 1 87.75 280 ILE A C 1
ATOM 2214 O O . ILE A 1 280 ? -20 -0.531 -2.996 1 87.75 280 ILE A O 1
ATOM 2218 N N . SER A 1 281 ? -21.219 -0.865 -4.742 1 80 281 SER A N 1
ATOM 2219 C CA . SER A 1 281 ? -20.094 -0.722 -5.668 1 80 281 SER A CA 1
ATOM 2220 C C . SER A 1 281 ? -19.938 0.722 -6.137 1 80 281 SER A C 1
ATOM 2222 O O . SER A 1 281 ? -18.891 1.105 -6.652 1 80 281 SER A O 1
ATOM 2224 N N . ASP A 1 282 ? -20.969 1.447 -5.906 1 78.62 282 ASP A N 1
ATOM 2225 C CA . ASP A 1 282 ? -20.953 2.838 -6.352 1 78.62 282 ASP A CA 1
ATOM 2226 C C . ASP A 1 282 ? -19.875 3.637 -5.617 1 78.62 282 ASP A C 1
ATOM 2228 O O . ASP A 1 282 ? -19.406 3.223 -4.555 1 78.62 282 ASP A O 1
ATOM 2232 N N . LYS A 1 283 ? -19.625 4.688 -6.312 1 80.38 283 LYS A N 1
ATOM 2233 C CA . LYS A 1 283 ? -18.672 5.598 -5.699 1 80.38 283 LYS A CA 1
ATOM 2234 C C . LYS A 1 283 ? -19.172 6.121 -4.359 1 80.38 283 LYS A C 1
ATOM 2236 O O . LYS A 1 283 ? -18.422 6.188 -3.383 1 80.38 283 LYS A O 1
ATOM 2241 N N . ILE A 1 284 ? -20.484 6.488 -4.457 1 85.88 284 ILE A N 1
ATOM 2242 C CA . ILE A 1 284 ? -21.109 6.949 -3.223 1 85.88 284 ILE A CA 1
ATOM 2243 C C . ILE A 1 284 ? -21.797 5.781 -2.523 1 85.88 284 ILE A C 1
ATOM 2245 O O . ILE A 1 284 ? -22.703 5.164 -3.078 1 85.88 284 ILE A O 1
ATOM 2249 N N . LYS A 1 285 ? -21.328 5.543 -1.363 1 91.62 285 LYS A N 1
ATOM 2250 C CA . LYS A 1 285 ? -21.891 4.445 -0.583 1 91.62 285 LYS A CA 1
ATOM 2251 C C . LYS A 1 285 ? -23.016 4.938 0.317 1 91.62 285 LYS A C 1
ATOM 2253 O O . LYS A 1 285 ? -22.781 5.324 1.464 1 91.62 285 LYS A O 1
ATOM 2258 N N . SER A 1 286 ? -24.203 4.828 -0.144 1 93.88 286 SER A N 1
ATOM 2259 C CA . SER A 1 286 ? -25.391 5.277 0.589 1 93.88 286 SER A CA 1
ATOM 2260 C C . SER A 1 286 ? -25.938 4.176 1.49 1 93.88 286 SER A C 1
ATOM 2262 O O . SER A 1 286 ? -26.156 3.047 1.038 1 93.88 286 SER A O 1
ATOM 2264 N N . ILE A 1 287 ? -26.109 4.508 2.713 1 96.38 287 ILE A N 1
ATOM 2265 C CA . ILE A 1 287 ? -26.719 3.561 3.639 1 96.38 287 ILE A CA 1
ATOM 2266 C C . ILE A 1 287 ? -27.922 4.211 4.324 1 96.38 287 ILE A C 1
ATOM 2268 O O . IL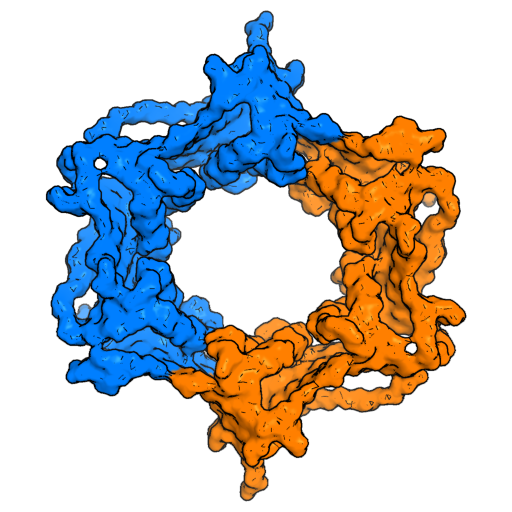E A 1 287 ? -28 5.438 4.43 1 96.38 287 ILE A O 1
ATOM 2272 N N . LYS A 1 288 ? -28.812 3.42 4.781 1 96.69 288 LYS A N 1
ATOM 2273 C CA . LYS A 1 288 ? -30.016 3.873 5.484 1 96.69 288 LYS A CA 1
ATOM 2274 C C . LYS A 1 288 ? -29.969 3.461 6.953 1 96.69 288 LYS A C 1
ATOM 2276 O O . LYS A 1 288 ? -29.688 2.303 7.27 1 96.69 288 LYS A O 1
ATOM 2281 N N . LEU A 1 289 ? -30.25 4.41 7.773 1 97.31 289 LEU A N 1
ATOM 2282 C CA . LEU A 1 289 ? -30.406 4.164 9.203 1 97.31 289 LEU A CA 1
ATOM 2283 C C . LEU A 1 289 ? -31.859 4.254 9.617 1 97.31 289 LEU A C 1
ATOM 2285 O O . LEU A 1 289 ? -32.531 5.246 9.328 1 97.31 289 LEU A O 1
ATOM 2289 N N . SER A 1 290 ? -32.312 3.229 10.219 1 97.06 290 SER A N 1
ATOM 2290 C CA . SER A 1 290 ? -33.656 3.197 10.766 1 97.06 290 SER A CA 1
ATOM 2291 C C . SER A 1 290 ? -33.656 3 12.281 1 97.06 290 SER A C 1
ATOM 2293 O O . SER A 1 290 ? -33.312 1.915 12.766 1 97.06 290 SER A O 1
ATOM 2295 N N . LEU A 1 291 ? -33.969 4.047 12.969 1 96.19 291 LEU A N 1
ATOM 2296 C CA . LEU A 1 291 ? -34.062 4 14.422 1 96.19 291 LEU A CA 1
ATOM 2297 C C . LEU A 1 291 ? -35.469 3.666 14.891 1 96.19 291 LEU A C 1
ATOM 2299 O O . LEU A 1 291 ? -36.406 4.398 14.586 1 96.19 291 LEU A O 1
ATOM 2303 N N . GLN A 1 292 ? -35.5 2.529 15.539 1 96.12 292 GLN A N 1
ATOM 2304 C CA . GLN A 1 292 ? -36.781 2.035 16.078 1 96.12 292 GLN A CA 1
ATOM 2305 C C . GLN A 1 292 ? -36.625 1.716 17.578 1 96.12 292 GLN A C 1
ATOM 2307 O O . GLN A 1 292 ? -35.562 1.891 18.156 1 96.12 292 GLN A O 1
ATOM 2312 N N . LYS A 1 293 ? -37.781 1.28 18.172 1 96 293 LYS A N 1
ATOM 2313 C CA . LYS A 1 293 ? -37.75 0.928 19.578 1 96 293 LYS A CA 1
ATOM 2314 C C . LYS A 1 293 ? -36.719 -0.169 19.844 1 96 293 LYS A C 1
ATOM 2316 O O . LYS A 1 293 ? -36.844 -1.271 19.297 1 96 293 LYS A O 1
ATOM 2321 N N . ASP A 1 294 ? -35.719 0.145 20.594 1 96.19 294 ASP A N 1
ATOM 2322 C CA . ASP A 1 294 ? -34.719 -0.747 21.141 1 96.19 294 ASP A CA 1
ATOM 2323 C C . ASP A 1 294 ? -33.812 -1.307 20.031 1 96.19 294 ASP A C 1
ATOM 2325 O O . ASP A 1 294 ? -33.156 -2.326 20.234 1 96.19 294 ASP A O 1
ATOM 2329 N N . LYS A 1 295 ? -33.906 -0.597 18.844 1 96.56 295 LYS A N 1
ATOM 2330 C CA . LYS A 1 295 ? -33.156 -1.163 17.734 1 96.56 295 LYS A CA 1
ATOM 2331 C C . LYS A 1 295 ? -32.75 -0.082 16.75 1 96.56 295 LYS A C 1
ATOM 2333 O O . LYS A 1 295 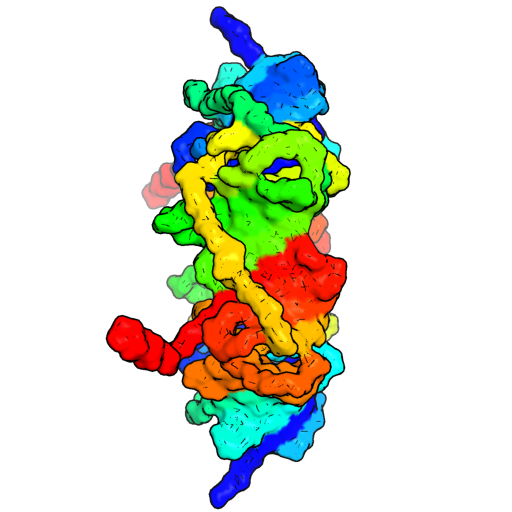? -33.531 0.816 16.438 1 96.56 295 LYS A O 1
ATOM 2338 N N . LEU A 1 296 ? -31.5 -0.192 16.312 1 97.75 296 LEU A N 1
ATOM 2339 C CA . LEU A 1 296 ? -31.016 0.558 15.164 1 97.75 296 LEU A CA 1
ATOM 2340 C C . LEU A 1 296 ? -30.734 -0.373 13.992 1 97.75 296 LEU A C 1
ATOM 2342 O O . LEU A 1 296 ? -29.922 -1.293 14.109 1 97.75 296 LEU A O 1
ATOM 2346 N N . ILE A 1 297 ? -31.406 -0.122 12.898 1 98.12 297 ILE A N 1
ATOM 2347 C CA . ILE A 1 297 ? -31.266 -0.976 11.719 1 98.12 297 ILE A CA 1
ATOM 2348 C C . ILE A 1 297 ? -30.5 -0.231 10.633 1 98.12 297 ILE A C 1
ATOM 2350 O O . ILE A 1 297 ? -30.875 0.883 10.258 1 98.12 297 ILE A O 1
ATOM 2354 N N . LEU A 1 298 ? -29.453 -0.784 10.211 1 98.19 298 LEU A N 1
ATOM 2355 C CA . LEU A 1 298 ? -28.688 -0.264 9.07 1 98.19 298 LEU A CA 1
ATOM 2356 C C . LEU A 1 298 ? -28.906 -1.124 7.832 1 98.19 298 LEU A C 1
ATOM 2358 O O . LEU A 1 298 ? -28.891 -2.354 7.914 1 98.19 298 LEU A O 1
ATOM 2362 N N . SER A 1 299 ? -29.141 -0.457 6.742 1 97.06 299 SER A N 1
ATOM 2363 C CA . SER A 1 299 ? -29.406 -1.21 5.52 1 97.06 299 SER A CA 1
ATOM 2364 C C . SER A 1 299 ? -28.828 -0.504 4.301 1 97.06 299 SER A C 1
ATOM 2366 O O . SER A 1 299 ? -28.594 0.706 4.328 1 97.06 299 SER A O 1
ATOM 2368 N N . SER A 1 300 ? -28.516 -1.272 3.352 1 95.06 300 SER A N 1
ATOM 2369 C CA . SER A 1 300 ? -28.078 -0.775 2.053 1 95.06 300 SER A CA 1
ATOM 2370 C C . SER A 1 300 ? -28.641 -1.609 0.914 1 95.06 300 SER A C 1
ATOM 2372 O O . SER A 1 300 ? -28.984 -2.777 1.104 1 95.06 300 SER A O 1
ATOM 2374 N N . ASN A 1 301 ? -28.859 -0.929 -0.196 1 90.06 301 ASN A N 1
ATOM 2375 C CA . ASN A 1 301 ? -29.375 -1.588 -1.389 1 90.06 301 ASN A CA 1
ATOM 2376 C C . ASN A 1 301 ? -28.594 -1.199 -2.635 1 90.06 301 ASN A C 1
ATOM 2378 O O . ASN A 1 301 ? -28.172 -0.047 -2.779 1 90.06 301 ASN A O 1
ATOM 2382 N N . CYS A 1 302 ? -28.312 -2.246 -3.373 1 80.12 302 CYS A N 1
ATOM 2383 C CA . CYS A 1 302 ? -27.656 -1.992 -4.648 1 80.12 302 CYS A CA 1
ATOM 2384 C C . CYS A 1 302 ? -28.594 -2.301 -5.816 1 80.12 302 CYS A C 1
ATOM 2386 O O . CYS A 1 302 ? -29.562 -3.037 -5.656 1 80.12 302 CYS A O 1
ATOM 2388 N N . GLN A 1 303 ? -28.375 -1.599 -6.887 1 68.44 303 GLN A N 1
ATOM 2389 C CA . GLN A 1 303 ? -29.203 -1.712 -8.078 1 68.44 303 GLN A CA 1
ATOM 2390 C C . GLN A 1 303 ? -29.266 -3.156 -8.562 1 68.44 303 GLN A C 1
ATOM 2392 O O . GLN A 1 303 ? -30.281 -3.576 -9.141 1 68.44 303 GLN A O 1
ATOM 2397 N N . GLU A 1 304 ? -28.25 -3.99 -8.297 1 67.56 304 GLU A N 1
ATOM 2398 C CA . GLU A 1 304 ? -28.219 -5.352 -8.82 1 67.56 304 GLU A CA 1
ATOM 2399 C C . GLU A 1 304 ? -28.953 -6.316 -7.898 1 67.56 304 GLU A C 1
ATOM 2401 O O . GLU A 1 304 ? -28.688 -7.52 -7.91 1 67.56 304 GLU A O 1
ATOM 2406 N N . SER A 1 305 ? -29.891 -5.758 -7.031 1 76.62 305 SER A N 1
ATOM 2407 C CA . SER A 1 305 ? -30.766 -6.535 -6.16 1 76.62 305 SER A CA 1
ATOM 2408 C C . SER A 1 305 ? -29.984 -7.137 -4.992 1 76.62 305 SER A C 1
ATOM 2410 O O . SER A 1 305 ? -30.344 -8.211 -4.492 1 76.62 305 SER A O 1
ATOM 2412 N N . SER A 1 306 ? -28.891 -6.602 -4.719 1 87.19 306 SER A N 1
ATOM 2413 C CA . SER A 1 306 ? -28.188 -6.984 -3.502 1 87.19 306 SER A CA 1
ATOM 2414 C C . SER A 1 306 ? -28.562 -6.082 -2.334 1 87.19 306 SER A C 1
ATOM 2416 O O . SER A 1 306 ? -28.812 -4.887 -2.52 1 87.19 306 SER A O 1
ATOM 2418 N N . ASN A 1 307 ? -28.75 -6.727 -1.252 1 93.19 307 ASN A N 1
ATOM 2419 C CA . ASN A 1 307 ? -29.141 -5.992 -0.053 1 93.19 307 ASN A CA 1
ATOM 2420 C C . ASN A 1 307 ? -28.328 -6.43 1.16 1 93.19 307 ASN A C 1
ATOM 2422 O O . ASN A 1 307 ? -27.844 -7.562 1.209 1 93.19 307 ASN A O 1
ATOM 2426 N N . ALA A 1 308 ? -28.188 -5.539 2.031 1 95.94 308 ALA A N 1
ATOM 2427 C CA . ALA A 1 308 ? -27.547 -5.824 3.314 1 95.94 308 ALA A CA 1
ATOM 2428 C C . ALA A 1 308 ? -28.312 -5.16 4.461 1 95.94 308 ALA A C 1
ATOM 2430 O O . ALA A 1 308 ? -28.781 -4.027 4.328 1 95.94 308 ALA A O 1
ATOM 2431 N N . VAL A 1 309 ? -28.469 -5.871 5.512 1 97.31 309 VAL A N 1
ATOM 2432 C CA . VAL A 1 309 ? -29.156 -5.34 6.684 1 97.31 309 VAL A CA 1
ATOM 2433 C C . VAL A 1 309 ? -28.516 -5.887 7.957 1 97.31 309 VAL A C 1
ATOM 2435 O O . VAL A 1 309 ? -28.172 -7.074 8.031 1 97.31 309 VAL A O 1
ATOM 2438 N N . GLU A 1 310 ? -28.359 -5.043 8.891 1 97.88 310 GLU A N 1
ATOM 2439 C CA . GLU A 1 310 ? -27.859 -5.438 10.203 1 97.88 310 GLU A CA 1
ATOM 2440 C C . GLU A 1 310 ? -28.438 -4.555 11.305 1 97.88 310 GLU A C 1
ATOM 2442 O O . GLU A 1 310 ? -28.578 -3.344 11.125 1 97.88 310 GLU A O 1
ATOM 2447 N N . HIS A 1 311 ? -28.812 -5.137 12.391 1 96.88 311 HIS A N 1
ATOM 2448 C CA . HIS A 1 311 ? -29.375 -4.328 13.469 1 96.88 311 HIS A CA 1
ATOM 2449 C C . HIS A 1 311 ? -28.484 -4.336 14.695 1 96.88 311 HIS A C 1
ATOM 2451 O O . HIS A 1 311 ? -27.703 -5.277 14.898 1 96.88 311 HIS 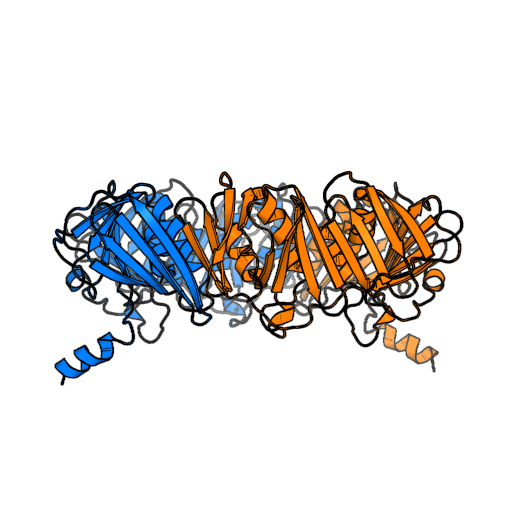A O 1
ATOM 2457 N N . ILE A 1 312 ? -28.562 -3.352 15.422 1 97.56 312 ILE A N 1
ATOM 2458 C CA . ILE A 1 312 ? -27.875 -3.166 16.703 1 97.56 312 ILE A CA 1
ATOM 2459 C C . ILE A 1 312 ? -28.891 -2.885 17.797 1 97.56 312 ILE A C 1
ATOM 2461 O O . ILE A 1 312 ? -29.781 -2.043 17.625 1 97.56 312 ILE A O 1
ATOM 2465 N N . ASP A 1 313 ? -28.703 -3.596 18.891 1 97.38 313 ASP A N 1
ATOM 2466 C CA . ASP A 1 313 ? -29.562 -3.303 20.047 1 97.38 313 ASP A CA 1
ATOM 2467 C C . ASP A 1 313 ? -29.141 -2 20.719 1 97.38 313 ASP A C 1
ATOM 2469 O O . ASP A 1 313 ? -27.969 -1.821 21.062 1 97.38 313 ASP A O 1
ATOM 2473 N N . VAL A 1 314 ? -30.094 -1.157 20.844 1 96.88 314 VAL A N 1
ATOM 2474 C CA . VAL A 1 314 ? -29.812 0.125 21.484 1 96.88 314 VAL A CA 1
ATOM 2475 C C . VAL A 1 314 ? -30.922 0.463 22.469 1 96.88 314 VAL A C 1
ATOM 2477 O O . VAL A 1 314 ? -32 -0.145 22.438 1 96.88 314 VAL A O 1
ATOM 2480 N N . ASP A 1 315 ? -30.609 1.423 23.391 1 94.94 315 ASP A N 1
ATOM 2481 C CA . ASP A 1 315 ? -31.625 1.947 24.297 1 94.94 315 ASP A CA 1
ATOM 2482 C C . ASP A 1 315 ? -32.312 3.172 23.719 1 94.94 315 ASP A C 1
ATOM 2484 O O . ASP A 1 315 ? -31.828 4.297 23.844 1 94.94 315 ASP A O 1
ATOM 2488 N N . TYR A 1 316 ? -33.406 2.934 23.047 1 95 316 TYR A N 1
ATOM 2489 C CA . TYR A 1 316 ? -34.188 3.984 22.391 1 95 316 TYR A CA 1
ATOM 2490 C C . TYR A 1 316 ? -35.656 3.717 22.484 1 95 316 TYR A C 1
ATOM 2492 O O . TYR A 1 316 ? -36.125 2.615 22.188 1 95 316 TYR A O 1
ATOM 2500 N N . ASN A 1 317 ? -36.469 4.707 22.875 1 92.56 317 ASN A N 1
ATOM 2501 C CA . ASN A 1 317 ? -37.906 4.527 23.062 1 92.56 317 ASN A CA 1
ATOM 2502 C C . ASN A 1 317 ? -38.688 5.707 22.5 1 92.56 317 ASN A C 1
ATOM 2504 O O . ASN A 1 317 ? -39.844 5.949 22.906 1 92.56 317 ASN A O 1
ATOM 2508 N N . ASN A 1 318 ? -38.25 6.438 21.578 1 92.31 318 ASN A N 1
ATOM 2509 C CA . ASN A 1 318 ? -38.906 7.574 20.953 1 92.31 318 ASN A CA 1
ATOM 2510 C C . ASN A 1 318 ? -39.438 7.219 19.578 1 92.31 318 ASN A C 1
ATOM 2512 O O . ASN A 1 318 ? -39.5 6.043 19.219 1 92.31 318 ASN A O 1
ATOM 2516 N N . THR A 1 319 ? -39.906 8.227 18.859 1 92.75 319 THR A N 1
ATOM 2517 C CA . THR A 1 319 ? -40.469 8.023 17.547 1 92.75 319 THR A CA 1
ATOM 2518 C C . THR A 1 319 ? -39.438 7.492 16.562 1 92.75 319 THR A C 1
ATOM 2520 O O . THR A 1 319 ? -38.281 7.926 16.594 1 92.75 319 THR A O 1
ATOM 2523 N N . SER A 1 320 ? -39.844 6.629 15.758 1 95.19 320 SER A N 1
ATOM 2524 C CA . SER A 1 320 ? -38.938 6.027 14.773 1 95.19 320 SER A CA 1
ATOM 2525 C C . SER A 1 320 ? -38.5 7.051 13.734 1 95.19 320 SER A C 1
ATOM 2527 O O . SER A 1 320 ? -39.25 7.965 13.391 1 95.19 320 SER A O 1
ATOM 2529 N N . ILE A 1 321 ? -37.281 6.887 13.266 1 94.12 321 ILE A N 1
ATOM 2530 C CA . ILE A 1 321 ? -36.719 7.766 12.25 1 94.12 321 ILE A CA 1
ATOM 2531 C C . ILE A 1 321 ? -35.938 6.938 11.219 1 94.12 321 ILE A C 1
ATOM 2533 O O . ILE A 1 321 ? -35.281 5.973 11.562 1 94.12 321 ILE A O 1
ATOM 2537 N N . GLU A 1 322 ? -36.125 7.309 9.969 1 96.06 322 GLU A N 1
ATOM 2538 C CA . GLU A 1 322 ? -35.344 6.727 8.875 1 96.06 322 GLU A CA 1
ATOM 2539 C C . GLU A 1 322 ? -34.594 7.801 8.094 1 96.06 322 GLU A C 1
ATOM 2541 O O . GLU A 1 322 ? -35.188 8.781 7.637 1 96.06 322 GLU A O 1
ATOM 2546 N N . ILE A 1 323 ? -33.344 7.605 7.977 1 95.75 323 ILE A N 1
ATOM 2547 C CA . ILE A 1 323 ? -32.562 8.656 7.359 1 95.75 323 ILE A CA 1
ATOM 2548 C C . ILE A 1 323 ? -31.391 8.031 6.586 1 95.75 323 ILE A C 1
ATOM 2550 O O . ILE A 1 323 ? -30.812 7.031 7.027 1 95.75 323 ILE A O 1
ATOM 2554 N N . GLY A 1 324 ? -31 8.586 5.453 1 96.44 324 GLY A N 1
ATOM 2555 C CA . GLY A 1 324 ? -29.906 8.102 4.617 1 96.44 324 GLY A CA 1
ATOM 2556 C C . GLY A 1 324 ? -28.641 8.93 4.738 1 96.44 324 GLY A C 1
ATOM 2557 O O . GLY A 1 324 ? -28.703 10.156 4.836 1 96.44 324 GLY A O 1
ATOM 2558 N N . PHE A 1 325 ? -27.484 8.195 4.707 1 97.06 325 PHE A N 1
ATOM 2559 C CA . PHE A 1 325 ? -26.203 8.883 4.816 1 97.06 325 PHE A CA 1
ATOM 2560 C C . PHE A 1 325 ? -25.172 8.266 3.879 1 97.06 325 PHE A C 1
ATOM 2562 O O . PHE A 1 325 ? -25.375 7.148 3.393 1 97.06 325 PHE A O 1
ATOM 2569 N N . ASN A 1 326 ? -24.141 9.062 3.574 1 96.25 326 ASN A N 1
ATOM 2570 C CA . ASN A 1 326 ? -22.906 8.539 2.998 1 96.25 326 ASN A CA 1
ATOM 2571 C C . ASN A 1 326 ? -22.094 7.762 4.027 1 96.25 326 ASN A C 1
ATOM 2573 O O . ASN A 1 326 ? -21.656 8.328 5.031 1 96.25 326 ASN A O 1
ATOM 2577 N N . ALA A 1 327 ? -21.859 6.516 3.74 1 97.25 327 ALA A N 1
ATOM 2578 C CA . ALA A 1 327 ? -21.188 5.645 4.699 1 97.25 327 ALA A CA 1
ATOM 2579 C C . ALA A 1 327 ? -19.797 6.16 5.027 1 97.25 327 ALA A C 1
ATOM 2581 O O . ALA A 1 327 ? -19.359 6.113 6.18 1 97.25 327 ALA A O 1
ATOM 2582 N N . ARG A 1 328 ? -19.141 6.656 4.117 1 97.06 328 ARG A N 1
ATOM 2583 C CA . ARG A 1 328 ? -17.781 7.148 4.316 1 97.06 328 ARG A CA 1
ATOM 2584 C C . ARG A 1 328 ? -17.75 8.312 5.297 1 97.06 328 ARG A C 1
ATOM 2586 O O . ARG A 1 328 ? -16.859 8.406 6.137 1 97.06 328 ARG A O 1
ATOM 2593 N N . TYR A 1 329 ? -18.734 9.156 5.164 1 97.25 329 TYR A N 1
ATOM 2594 C CA . TYR A 1 329 ? -18.812 10.312 6.055 1 97.25 329 TYR A CA 1
ATOM 2595 C C . TYR A 1 329 ? -19.031 9.875 7.5 1 97.25 329 TYR A C 1
ATOM 2597 O O . TYR A 1 329 ? -18.422 10.43 8.422 1 97.25 329 TYR A O 1
ATOM 2605 N N . LEU A 1 330 ? -19.797 8.883 7.648 1 97.94 330 LEU A N 1
ATOM 2606 C CA . LEU A 1 330 ? -20.047 8.375 8.992 1 97.94 330 LEU A CA 1
ATOM 2607 C C . LEU A 1 330 ? -18.812 7.711 9.57 1 97.94 330 LEU A C 1
ATOM 2609 O O . LEU A 1 330 ? -18.469 7.922 10.742 1 97.94 330 LEU A O 1
ATOM 2613 N N . LEU A 1 331 ? -18.172 6.977 8.758 1 97.94 331 LEU A N 1
ATOM 2614 C CA . LEU A 1 331 ? -16.984 6.273 9.211 1 97.94 331 LEU A CA 1
ATOM 2615 C C . LEU A 1 331 ? -15.891 7.258 9.617 1 97.94 331 LEU A C 1
ATOM 2617 O O . LEU A 1 331 ? -15.227 7.07 10.641 1 97.94 331 LEU A O 1
ATOM 2621 N N . ASP A 1 332 ? -15.727 8.234 8.828 1 97.19 332 ASP A N 1
ATOM 2622 C CA . ASP A 1 332 ? -14.758 9.273 9.172 1 97.19 332 ASP A CA 1
ATOM 2623 C C . ASP A 1 332 ? -15.086 9.906 10.523 1 97.19 332 ASP A C 1
ATOM 2625 O O . ASP A 1 332 ? -14.203 10.078 11.367 1 97.19 332 ASP A O 1
ATOM 2629 N N . ALA A 1 333 ? -16.297 10.242 10.719 1 97.12 333 ALA A N 1
ATOM 2630 C CA . ALA A 1 333 ? -16.734 10.875 11.961 1 97.12 333 ALA A CA 1
ATOM 2631 C C . ALA A 1 333 ? -16.516 9.953 13.156 1 97.12 333 ALA A C 1
ATOM 2633 O O . ALA A 1 333 ? -16 10.383 14.195 1 97.12 333 ALA A O 1
ATOM 2634 N N . LEU A 1 334 ? -16.844 8.742 12.945 1 97.5 334 LEU A N 1
ATOM 2635 C CA . LEU A 1 334 ? -16.766 7.785 14.039 1 97.5 334 LEU A CA 1
ATOM 2636 C C . LEU A 1 334 ? -15.312 7.48 14.406 1 97.5 334 LEU A C 1
ATOM 2638 O O . LEU A 1 334 ? -15.016 7.094 15.539 1 97.5 334 LEU A O 1
ATOM 2642 N N . SER A 1 335 ? -14.469 7.621 13.453 1 96.5 335 SER A N 1
ATOM 2643 C CA . SER A 1 335 ? -13.055 7.363 13.711 1 96.5 335 SER A CA 1
ATOM 2644 C C . SER A 1 335 ? -12.492 8.344 14.742 1 96.5 335 SER A C 1
ATOM 2646 O O . SER A 1 335 ? -11.445 8.086 15.344 1 96.5 335 SER A O 1
ATOM 2648 N N . CYS A 1 336 ? -13.203 9.406 15.008 1 95 336 CYS A N 1
ATOM 2649 C CA . CYS A 1 336 ? -12.758 10.445 15.93 1 95 336 CYS A CA 1
ATOM 2650 C C . CYS A 1 336 ? -13.133 10.102 17.359 1 95 336 CYS A C 1
ATOM 2652 O O . CYS A 1 336 ? -12.672 10.75 18.297 1 95 336 CYS A O 1
ATOM 2654 N N . ILE A 1 337 ? -13.953 9.086 17.469 1 95.38 337 ILE A N 1
ATOM 2655 C CA . ILE A 1 337 ? -14.492 8.766 18.781 1 95.38 337 ILE A CA 1
ATOM 2656 C C . ILE A 1 337 ? -14 7.395 19.219 1 95.38 337 ILE A C 1
ATOM 2658 O O . ILE A 1 337 ? -14.242 6.391 18.547 1 95.38 337 ILE A O 1
ATOM 2662 N N . LYS A 1 338 ? -13.328 7.262 20.312 1 90.62 338 LYS A N 1
ATOM 2663 C CA . LYS A 1 338 ? -12.664 6.031 20.734 1 90.62 338 LYS A CA 1
ATOM 2664 C C . LYS A 1 338 ? -13.641 5.098 21.438 1 90.62 338 LYS A C 1
ATOM 2666 O O . LYS A 1 338 ? -13.617 3.885 21.234 1 90.62 338 LYS A O 1
ATOM 2671 N N . ASN A 1 339 ? -14.555 5.566 22.297 1 93.94 339 ASN A N 1
ATOM 2672 C CA . ASN A 1 339 ? -15.422 4.695 23.094 1 93.94 339 ASN A CA 1
ATOM 2673 C C . ASN A 1 339 ? -16.875 4.766 22.625 1 93.94 339 ASN A C 1
ATOM 2675 O O . ASN A 1 339 ? -17.203 4.25 21.547 1 93.94 339 ASN A O 1
ATOM 2679 N N . LYS A 1 340 ? -17.688 5.473 23.344 1 96.75 340 LYS A N 1
ATOM 2680 C CA . LYS A 1 340 ? -19.109 5.543 23 1 96.75 340 LYS A CA 1
ATOM 2681 C C . LYS A 1 340 ? -19.438 6.867 22.328 1 96.75 340 LYS A C 1
ATOM 2683 O O . LYS A 1 340 ? -18.922 7.918 22.703 1 96.75 340 LYS A O 1
ATOM 2688 N N . CYS A 1 341 ? -20.266 6.75 21.328 1 96.56 341 CYS A N 1
ATOM 2689 C CA . CYS A 1 341 ? -20.75 7.941 20.656 1 96.56 341 CYS A CA 1
ATOM 2690 C C . CYS A 1 341 ? -22.25 8.141 20.906 1 96.56 341 CYS A C 1
ATOM 2692 O O . CYS A 1 341 ? -22.969 7.176 21.188 1 96.56 341 CYS A O 1
ATOM 2694 N N . ARG A 1 342 ? -22.625 9.336 20.875 1 94.62 342 ARG A N 1
ATOM 2695 C CA . ARG A 1 342 ? -24.031 9.711 20.953 1 94.62 342 ARG A CA 1
ATOM 2696 C C . ARG A 1 342 ? -24.531 10.281 19.641 1 94.62 342 ARG A C 1
ATOM 2698 O O . ARG A 1 342 ? -23.984 11.266 19.125 1 94.62 342 ARG A O 1
ATOM 2705 N N . LEU A 1 343 ? -25.531 9.617 19.062 1 95.56 343 LEU A N 1
ATOM 2706 C CA . LEU A 1 343 ? -26.156 10.07 17.828 1 95.56 343 LEU A CA 1
ATOM 2707 C C . LEU A 1 343 ? -27.422 10.852 18.125 1 95.56 343 LEU A C 1
ATOM 2709 O O . LEU A 1 343 ? -28.344 10.344 18.766 1 95.56 343 LEU A O 1
ATOM 2713 N N . HIS A 1 344 ? -27.438 12.094 17.625 1 93.81 344 HIS A N 1
ATOM 2714 C CA . HIS A 1 344 ? -28.609 12.945 17.797 1 93.81 344 HIS A CA 1
ATOM 2715 C C . HIS A 1 344 ? -29.375 13.109 16.484 1 93.81 344 HIS A C 1
ATOM 2717 O O . HIS A 1 344 ? -28.812 13.578 15.492 1 93.81 344 HIS A O 1
ATOM 2723 N N . PHE A 1 345 ? -30.641 12.734 16.562 1 92.88 345 PHE A N 1
ATOM 2724 C CA . PHE A 1 345 ? -31.5 12.852 15.391 1 92.88 345 PHE A CA 1
ATOM 2725 C C . PHE A 1 345 ? -32.562 13.922 15.602 1 92.88 345 PHE A C 1
ATOM 2727 O O . PHE A 1 345 ? -32.938 14.195 16.734 1 92.88 345 PHE A O 1
ATOM 2734 N N . ILE A 1 346 ? -33 14.539 14.531 1 90.69 346 ILE A N 1
ATOM 2735 C CA . ILE A 1 346 ? -34.125 15.461 14.562 1 90.69 346 ILE A CA 1
ATOM 2736 C C . ILE A 1 346 ? -35.281 14.898 13.742 1 90.69 346 ILE A C 1
ATOM 2738 O O . ILE A 1 346 ? -36.344 14.594 14.289 1 90.69 346 ILE A O 1
ATOM 2742 N N . ASP A 1 347 ? -35.094 14.742 12.484 1 89.88 347 ASP A N 1
ATOM 2743 C CA . ASP A 1 347 ? -36.031 14.156 11.539 1 89.88 347 ASP A CA 1
ATOM 2744 C C . ASP A 1 347 ? -35.312 13.414 10.422 1 89.88 347 ASP A C 1
ATOM 2746 O O . ASP A 1 347 ? -34.125 13.117 10.539 1 89.88 347 ASP A O 1
ATOM 2750 N N . SER A 1 348 ? -36.031 13.094 9.391 1 92.25 348 SER A N 1
ATOM 2751 C CA . SER A 1 348 ? -35.5 12.242 8.344 1 92.25 348 SER A CA 1
ATOM 2752 C C . SER A 1 348 ? -34.688 13.055 7.328 1 92.25 348 SER A C 1
ATOM 2754 O O . SER A 1 348 ? -34.125 12.5 6.391 1 92.25 348 SER A O 1
ATOM 2756 N N . TYR A 1 349 ? -34.562 14.328 7.508 1 90.38 349 TYR A N 1
ATOM 2757 C CA . TYR A 1 349 ? -33.938 15.148 6.48 1 90.38 349 TYR A CA 1
ATOM 2758 C C . TYR A 1 349 ? -32.906 16.109 7.09 1 90.38 349 TYR A C 1
ATOM 2760 O O . TYR A 1 349 ? -32.125 16.75 6.367 1 90.38 349 TYR A O 1
ATOM 2768 N N . SER A 1 350 ? -32.969 16.156 8.391 1 91.31 350 SER A N 1
ATOM 2769 C CA . SER A 1 350 ? -32.062 17.094 9.07 1 91.31 350 SER A CA 1
ATOM 2770 C C . SER A 1 350 ? -30.703 16.469 9.312 1 91.31 350 SER A C 1
ATOM 2772 O O . SER A 1 350 ? -30.562 15.242 9.32 1 91.31 350 SER A O 1
ATOM 2774 N N . ALA A 1 351 ? -29.75 17.266 9.539 1 93.19 351 ALA A N 1
ATOM 2775 C CA . ALA A 1 351 ? -28.391 16.812 9.844 1 93.19 351 ALA A CA 1
ATOM 2776 C C . ALA A 1 351 ? -28.344 16.031 11.156 1 93.19 351 ALA A C 1
ATOM 2778 O O . ALA A 1 351 ? -29.109 16.328 12.078 1 93.19 351 ALA A O 1
ATOM 2779 N N . MET A 1 352 ? -27.438 15.094 11.172 1 94.12 352 MET A N 1
ATOM 2780 C CA . MET A 1 352 ? -27.219 14.328 12.398 1 94.12 352 MET A CA 1
ATOM 2781 C C . MET A 1 352 ? -26.016 14.867 13.156 1 94.12 352 MET A C 1
ATOM 2783 O O . MET A 1 352 ? -24.984 15.172 12.555 1 94.12 352 MET A O 1
ATOM 2787 N N . LYS A 1 353 ? -26.234 15.008 14.453 1 94.81 353 LYS A N 1
ATOM 2788 C CA . LYS A 1 353 ? -25.141 15.406 15.328 1 94.81 353 LYS A CA 1
ATOM 2789 C C . LYS A 1 353 ? -24.531 14.195 16.047 1 94.81 353 LYS A C 1
ATOM 2791 O O . LYS A 1 353 ? -25.25 13.352 16.562 1 94.81 353 LYS A O 1
ATOM 2796 N N . ILE A 1 354 ? -23.25 14.086 16.016 1 95.44 354 ILE A N 1
ATOM 2797 C CA . ILE A 1 354 ? -22.516 13.008 16.672 1 95.44 354 ILE A CA 1
ATOM 2798 C C . ILE A 1 354 ? -21.578 13.586 17.719 1 95.44 354 ILE A C 1
ATOM 2800 O O . ILE A 1 354 ? -20.766 14.469 17.406 1 95.44 354 ILE A O 1
ATOM 2804 N N . THR A 1 355 ? -21.656 13.109 18.922 1 93.75 355 THR A N 1
ATOM 2805 C CA . THR A 1 355 ? -20.797 13.578 20 1 93.75 355 THR A CA 1
ATOM 2806 C C . THR A 1 355 ? -20.156 12.406 20.734 1 93.75 355 THR A C 1
ATOM 2808 O O . THR A 1 355 ? -20.625 11.266 20.609 1 93.75 355 THR A O 1
ATOM 2811 N N . ASP A 1 356 ? -19.078 12.68 21.344 1 94 356 ASP A N 1
ATOM 2812 C CA . ASP A 1 356 ? -18.406 11.711 22.203 1 94 356 ASP A CA 1
ATOM 2813 C C . ASP A 1 356 ? -19.047 11.672 23.594 1 94 356 ASP A C 1
ATOM 2815 O O . ASP A 1 356 ? -19.234 12.711 24.219 1 94 356 ASP A O 1
ATOM 2819 N N . GLU A 1 357 ? -19.328 10.523 24.078 1 90.69 357 GLU A N 1
ATOM 2820 C CA . GLU A 1 357 ? -20 10.383 25.375 1 90.69 357 GLU A CA 1
ATOM 2821 C C . GLU A 1 357 ? -19.094 10.852 26.516 1 90.69 357 GLU A C 1
ATOM 2823 O O . GLU A 1 357 ? -19.578 11.398 27.516 1 90.69 357 GLU A O 1
ATOM 2828 N N . ASN A 1 358 ? -17.812 10.641 26.328 1 89.38 358 ASN A N 1
ATOM 2829 C CA . ASN A 1 358 ? -16.891 10.93 27.406 1 89.38 358 ASN A CA 1
ATOM 2830 C C . ASN A 1 358 ? -16.094 12.195 27.141 1 89.38 358 ASN A C 1
ATOM 2832 O O . ASN A 1 358 ? -15.25 12.594 27.953 1 89.38 358 ASN A O 1
ATOM 2836 N N . ASN A 1 359 ? -16.25 12.789 26.031 1 88.69 359 ASN A N 1
ATOM 2837 C CA . ASN A 1 359 ? -15.508 13.984 25.641 1 88.69 359 ASN A CA 1
ATOM 2838 C C . ASN A 1 359 ? -16.406 15.008 24.953 1 88.69 359 ASN A C 1
ATOM 2840 O O . ASN A 1 359 ? -16.734 14.859 23.781 1 88.69 359 ASN A O 1
ATOM 2844 N N . VAL A 1 360 ? -16.75 16.062 25.609 1 87.19 360 VAL A N 1
ATOM 2845 C CA . VAL A 1 360 ? -17.719 17.047 25.141 1 87.19 360 VAL A CA 1
ATOM 2846 C C . VAL A 1 360 ? -17.031 18 24.141 1 87.19 360 VAL A C 1
ATOM 2848 O O . VAL A 1 360 ? -17.703 18.828 23.531 1 87.19 360 VAL A O 1
ATOM 2851 N N . ASN A 1 361 ? -15.773 17.828 23.922 1 92.69 361 ASN A N 1
ATOM 2852 C CA . ASN A 1 361 ? -15 18.766 23.125 1 92.69 361 ASN A CA 1
ATOM 2853 C C . ASN A 1 361 ? -15.031 18.422 21.641 1 92.69 361 ASN A C 1
ATOM 2855 O O . ASN A 1 361 ? -14.43 19.109 20.812 1 92.69 361 ASN A O 1
ATOM 2859 N N . ILE A 1 362 ? -15.766 17.406 21.281 1 94.81 362 ILE A N 1
ATOM 2860 C CA . ILE A 1 362 ? -15.836 16.969 19.891 1 94.81 362 ILE A CA 1
ATOM 2861 C C . ILE A 1 362 ? -17.281 17.031 19.406 1 94.81 362 ILE A C 1
ATOM 2863 O O . ILE A 1 362 ? -18.172 16.469 20.031 1 94.81 362 ILE A O 1
ATOM 2867 N N . LEU A 1 363 ? -17.469 17.734 18.375 1 94.44 363 LEU A N 1
ATOM 2868 C CA . LEU A 1 363 ? -18.781 17.828 17.734 1 94.44 363 LEU A CA 1
ATOM 2869 C C . LEU A 1 363 ? -18.672 17.516 16.234 1 94.44 363 LEU A C 1
ATOM 2871 O O . LEU A 1 363 ? -17.891 18.141 15.531 1 94.44 363 LEU A O 1
ATOM 2875 N N . LEU A 1 364 ? -19.438 16.594 15.805 1 96.38 364 LEU A N 1
ATOM 2876 C CA . LEU A 1 364 ? -19.453 16.203 14.398 1 96.38 364 LEU A CA 1
ATOM 2877 C C . LEU A 1 364 ? -20.875 16.266 13.836 1 96.38 364 LEU A C 1
ATOM 2879 O O . LEU A 1 364 ? -21.828 15.875 14.5 1 96.38 364 LEU A O 1
ATOM 2883 N N . ILE A 1 365 ? -20.984 16.859 12.695 1 96 365 ILE A N 1
ATOM 2884 C CA . ILE A 1 365 ? -22.266 16.953 12.016 1 96 365 ILE A CA 1
ATOM 2885 C C . ILE A 1 365 ? -22.172 16.312 10.641 1 96 365 ILE A C 1
ATOM 2887 O O . ILE A 1 365 ? -21.219 16.531 9.898 1 96 365 ILE A O 1
ATOM 2891 N N . VAL A 1 366 ? -23.141 15.484 10.289 1 96.38 366 VAL A N 1
ATOM 2892 C CA . VAL A 1 366 ? -23.203 14.859 8.969 1 96.38 366 VAL A CA 1
ATOM 2893 C C . VAL A 1 366 ? -24.562 15.125 8.336 1 96.38 366 VAL A C 1
ATOM 2895 O O . VAL A 1 366 ? -25.609 14.852 8.938 1 96.38 366 VAL A O 1
ATOM 2898 N N . MET A 1 367 ? -24.516 15.648 7.137 1 94.94 367 MET A N 1
ATOM 2899 C CA . MET A 1 367 ? -25.75 15.914 6.402 1 94.94 367 MET A CA 1
ATOM 2900 C C . MET A 1 367 ? -26.266 14.633 5.746 1 94.94 367 MET A C 1
ATOM 2902 O O . MET A 1 367 ? -25.484 13.828 5.234 1 94.94 367 MET A O 1
ATOM 2906 N N . PRO A 1 368 ? -27.594 14.461 5.738 1 95.44 368 PRO A N 1
ATOM 2907 C CA . PRO A 1 368 ? -28.141 13.289 5.059 1 95.44 368 PRO A CA 1
ATOM 2908 C C . PRO A 1 368 ? -28.062 13.398 3.539 1 95.44 368 PRO A C 1
ATOM 2910 O O . PRO A 1 368 ? -27.859 14.484 3.004 1 95.44 368 PRO A O 1
ATOM 2913 N N . MET A 1 369 ? -28.109 12.234 2.916 1 91.44 369 MET A N 1
ATOM 2914 C CA . MET A 1 369 ? -28.156 12.203 1.457 1 91.44 369 MET A CA 1
ATOM 2915 C C . MET A 1 369 ? -29.594 12.422 0.962 1 91.44 369 MET A C 1
ATOM 2917 O O . MET A 1 369 ? -30.547 12.023 1.629 1 91.44 369 MET A O 1
ATOM 2921 N N . ARG A 1 370 ? -29.828 13.398 -0.029 1 71.38 370 ARG A N 1
ATOM 2922 C CA . ARG A 1 370 ? -31.172 13.648 -0.561 1 71.38 370 ARG A CA 1
ATOM 2923 C C . ARG A 1 370 ? -31.656 12.477 -1.405 1 71.38 370 ARG A C 1
ATOM 2925 O O . ARG A 1 370 ? -30.922 11.977 -2.26 1 71.38 370 ARG A O 1
ATOM 2932 N N . THR A 1 371 ? -32.219 11.609 -0.917 1 54 371 THR A N 1
ATOM 2933 C CA . THR A 1 371 ? -32.844 10.602 -1.764 1 54 371 THR A CA 1
ATOM 2934 C C . THR A 1 371 ? -33.625 11.258 -2.893 1 54 371 THR A C 1
ATOM 2936 O O . THR A 1 371 ? -34.125 12.375 -2.74 1 54 371 THR A O 1
ATOM 2939 N N . MET A 1 372 ? -33.344 11 -4.141 1 43.44 372 MET A N 1
ATOM 2940 C CA . MET A 1 372 ? -34.156 11.492 -5.262 1 43.44 372 MET A CA 1
ATOM 2941 C C . MET A 1 372 ? -35.625 11.672 -4.855 1 43.44 372 MET A C 1
ATOM 2943 O O . MET A 1 372 ? -36.375 12.367 -5.535 1 43.44 372 MET A O 1
ATOM 2947 N N . ASP A 1 373 ? -36.094 10.938 -3.914 1 40.75 373 ASP A N 1
ATOM 2948 C CA . ASP A 1 373 ? -37.531 11.102 -3.783 1 40.75 373 ASP A CA 1
ATOM 2949 C C . ASP A 1 373 ? -37.906 12.438 -3.137 1 40.75 373 ASP A C 1
ATOM 2951 O O . ASP A 1 373 ? -38.969 12.992 -3.385 1 40.75 373 ASP A O 1
ATOM 2955 N N . SER A 1 374 ? -37.188 12.969 -2.262 1 38.06 374 SER A N 1
ATOM 2956 C CA . SER A 1 374 ? -37.594 14.219 -1.638 1 38.06 374 SER A CA 1
ATOM 2957 C C . SER A 1 374 ? -37.188 15.422 -2.484 1 38.06 374 SER A C 1
ATOM 2959 O O . SER A 1 374 ? -37.406 16.562 -2.094 1 38.06 374 SER A O 1
ATOM 2961 N N . HIS A 1 375 ? -36.375 15.469 -3.404 1 34.09 375 HIS A N 1
ATOM 2962 C CA . HIS A 1 375 ? -36.25 16.625 -4.285 1 34.09 375 HIS A CA 1
ATOM 2963 C C . HIS A 1 375 ? -37.594 17.031 -4.855 1 34.09 375 HIS A C 1
ATOM 2965 O O . HIS A 1 375 ? -37.75 18.094 -5.445 1 34.09 375 HIS A O 1
ATOM 2971 N N . VAL A 1 376 ? -38.5 16.094 -5.023 1 33.75 376 VAL A N 1
ATOM 2972 C CA . VAL A 1 376 ? -39.781 16.469 -5.609 1 33.75 376 VAL A CA 1
ATOM 2973 C C . VAL A 1 376 ? -40.562 17.375 -4.641 1 33.75 376 VAL A C 1
ATOM 2975 O O . VAL A 1 376 ? -41.25 18.281 -5.062 1 33.75 376 VAL A O 1
ATOM 2978 N N . LYS A 1 377 ? -40.594 17.141 -3.359 1 31.67 377 LYS A N 1
ATOM 2979 C CA . LYS A 1 377 ? -41.469 18.031 -2.596 1 31.67 377 LYS A CA 1
ATOM 2980 C C . LYS A 1 377 ? -40.75 19.344 -2.268 1 31.67 377 LYS A C 1
ATOM 2982 O O . LYS A 1 377 ? -41.406 20.359 -2.033 1 31.67 377 LYS A O 1
ATOM 2987 N N . ALA A 1 378 ? -39.469 19.266 -2.01 1 33.75 378 ALA A N 1
ATOM 2988 C CA . ALA A 1 378 ? -38.875 20.516 -1.552 1 33.75 378 ALA A CA 1
ATOM 2989 C C . ALA A 1 378 ? -38.812 21.531 -2.684 1 33.75 378 ALA A C 1
ATOM 2991 O O . ALA A 1 378 ? -38.906 22.734 -2.445 1 33.75 378 ALA A O 1
ATOM 2992 N N . LEU A 1 379 ? -38.438 21.125 -3.844 1 29.45 379 LEU A N 1
ATOM 2993 C CA . LEU A 1 379 ? -38.531 22.109 -4.93 1 29.45 379 LEU A CA 1
ATOM 2994 C C . LEU A 1 379 ? -39.969 22.547 -5.133 1 29.45 379 LEU A C 1
ATOM 2996 O O . LEU A 1 379 ? -40.219 23.609 -5.703 1 29.45 379 LEU A O 1
ATOM 3000 N N . LYS A 1 380 ? -40.906 21.656 -4.84 1 32.78 380 LYS A N 1
ATOM 3001 C CA . LYS A 1 380 ? -42.25 22.188 -5.066 1 32.78 380 LYS A CA 1
ATOM 3002 C C . LYS A 1 380 ? -42.562 23.297 -4.078 1 32.78 380 LYS A C 1
ATOM 3004 O O . LYS A 1 380 ? -43.562 24.016 -4.25 1 32.78 380 LYS A O 1
ATOM 3009 N N . SER A 1 381 ? -42 23.078 -2.818 1 29.67 381 SER A N 1
ATOM 3010 C CA . SER A 1 381 ? -42.406 24.125 -1.896 1 29.67 381 SER A CA 1
ATOM 3011 C C . SER A 1 381 ? -41.594 25.391 -2.113 1 29.67 381 SER A C 1
ATOM 3013 O O . SER A 1 381 ? -41.875 26.422 -1.498 1 29.67 381 SER A O 1
ATOM 3015 N N . GLU A 1 382 ? -40.281 25.219 -2.641 1 28.56 382 GLU A N 1
ATOM 3016 C CA . GLU A 1 382 ? -39.625 26.5 -2.928 1 28.56 382 GLU A CA 1
ATOM 3017 C C . GLU A 1 382 ? -40.219 27.141 -4.18 1 28.56 382 GLU A C 1
ATOM 3019 O O . GLU A 1 382 ? -39.875 28.266 -4.535 1 28.56 382 GLU A O 1
ATOM 3024 N N . VAL A 1 383 ? -41.219 26.297 -4.809 1 26.3 383 VAL A N 1
ATOM 3025 C CA . VAL A 1 383 ? -41.938 27.172 -5.723 1 26.3 383 VAL A CA 1
ATOM 3026 C C . VAL A 1 383 ? -43.094 27.828 -4.996 1 26.3 383 VAL A C 1
ATOM 3028 O O . VAL A 1 383 ? -43.844 27.156 -4.27 1 26.3 383 VAL A O 1
ATOM 3031 N N . MET B 1 1 ? -43.688 -28.938 -10.18 1 30.28 1 MET B N 1
ATOM 3032 C CA . MET B 1 1 ? -42.531 -28.094 -10.398 1 30.28 1 MET B CA 1
ATOM 3033 C C . MET B 1 1 ? -41.312 -28.656 -9.688 1 30.28 1 MET B C 1
ATOM 3035 O O . MET B 1 1 ? -41.406 -29.094 -8.539 1 30.28 1 MET B O 1
ATOM 3039 N N . PRO B 1 2 ? -40.438 -29.312 -10.359 1 36.38 2 PRO B N 1
ATOM 3040 C CA . PRO B 1 2 ? -39.344 -29.969 -9.625 1 36.38 2 PRO B CA 1
ATOM 3041 C C . PRO B 1 2 ? -38.875 -29.172 -8.414 1 36.38 2 PRO B C 1
ATOM 3043 O O . PRO B 1 2 ? -38.969 -27.938 -8.414 1 36.38 2 PRO B O 1
ATOM 3046 N N . ASP B 1 3 ? -39.062 -29.656 -7.203 1 40.62 3 ASP B N 1
ATOM 3047 C CA . ASP B 1 3 ? -38.719 -29.094 -5.906 1 40.62 3 ASP B CA 1
ATOM 3048 C C . ASP B 1 3 ? -37.312 -28.453 -5.965 1 40.62 3 ASP B C 1
ATOM 3050 O O . ASP B 1 3 ? -36.312 -29.125 -6.172 1 40.62 3 ASP B O 1
ATOM 3054 N N . VAL B 1 4 ? -37.125 -27.453 -6.711 1 47.28 4 VAL B N 1
ATOM 3055 C CA . VAL B 1 4 ? -35.844 -26.766 -6.75 1 47.28 4 VAL B CA 1
ATOM 3056 C C . VAL B 1 4 ? -35.188 -26.797 -5.371 1 47.28 4 VAL B C 1
ATOM 3058 O O . VAL B 1 4 ? -35.719 -26.266 -4.406 1 47.28 4 VAL B O 1
ATOM 3061 N N . LYS B 1 5 ? -34.625 -27.875 -4.895 1 57.84 5 LYS B N 1
ATOM 3062 C CA . LYS B 1 5 ? -33.875 -28.047 -3.654 1 57.84 5 LYS B CA 1
ATOM 3063 C C . LYS B 1 5 ? -33.125 -26.766 -3.266 1 57.84 5 LYS B C 1
ATOM 3065 O O . LYS B 1 5 ? -32.438 -26.172 -4.086 1 57.84 5 LYS B O 1
ATOM 3070 N N . GLN B 1 6 ? -33.656 -25.984 -2.287 1 78.94 6 GLN B N 1
ATOM 3071 C CA . GLN B 1 6 ? -33.188 -24.703 -1.803 1 78.94 6 GLN B CA 1
ATOM 3072 C C . GLN B 1 6 ? -31.891 -24.859 -0.99 1 78.94 6 GLN B C 1
ATOM 3074 O O . GLN B 1 6 ? -31.906 -25.469 0.079 1 78.94 6 GLN B O 1
ATOM 3079 N N . LEU B 1 7 ? -30.766 -24.547 -1.481 1 90.5 7 LEU B N 1
ATOM 3080 C CA . LEU B 1 7 ? -29.438 -24.594 -0.868 1 90.5 7 LEU B CA 1
ATOM 3081 C C . LEU B 1 7 ? -29.469 -24 0.536 1 90.5 7 LEU B C 1
ATOM 3083 O O . LEU B 1 7 ? -29.969 -22.891 0.731 1 90.5 7 LEU B O 1
ATOM 3087 N N . HIS B 1 8 ? -29.141 -24.859 1.599 1 94.88 8 HIS B N 1
ATOM 3088 C CA . HIS B 1 8 ? -29.062 -24.406 2.984 1 94.88 8 HIS B CA 1
ATOM 3089 C C . HIS B 1 8 ? -27.906 -25.094 3.715 1 94.88 8 HIS B C 1
ATOM 3091 O O . HIS B 1 8 ? -27.906 -26.312 3.857 1 94.88 8 HIS B O 1
ATOM 3097 N N . PHE B 1 9 ? -26.938 -24.312 4.109 1 95.44 9 PHE B N 1
ATOM 3098 C CA . PHE B 1 9 ? -25.797 -24.875 4.832 1 95.44 9 PHE B CA 1
ATOM 3099 C C . PHE B 1 9 ? -25.141 -23.828 5.703 1 95.44 9 PHE B C 1
ATOM 3101 O O . PHE B 1 9 ? -25.469 -22.641 5.613 1 95.44 9 PHE B O 1
ATOM 3108 N N . SER B 1 10 ? -24.266 -24.234 6.594 1 95.69 10 SER B N 1
ATOM 3109 C CA . SER B 1 10 ? -23.5 -23.359 7.465 1 95.69 10 SER B CA 1
ATOM 3110 C C . SER B 1 10 ? -22.016 -23.703 7.434 1 95.69 10 SER B C 1
ATOM 3112 O O . SER B 1 10 ? -21.641 -24.875 7.34 1 95.69 10 SER B O 1
ATOM 3114 N N . ILE B 1 11 ? -21.219 -22.703 7.535 1 95.12 11 ILE B N 1
ATOM 3115 C CA . ILE B 1 11 ? -19.766 -22.875 7.477 1 95.12 11 ILE B CA 1
ATOM 3116 C C . ILE B 1 11 ? -19.078 -21.812 8.336 1 95.12 11 ILE B C 1
ATOM 3118 O O . ILE B 1 11 ? -19.609 -20.719 8.508 1 95.12 11 ILE B O 1
ATOM 3122 N N . SER B 1 12 ? -17.969 -22.203 8.859 1 95.5 12 SER B N 1
ATOM 3123 C CA . SER B 1 12 ? -17.219 -21.203 9.633 1 95.5 12 SER B CA 1
ATOM 3124 C C . SER B 1 12 ? -16.734 -20.062 8.75 1 95.5 12 SER B C 1
ATOM 3126 O O . SER B 1 12 ? -16.312 -20.281 7.613 1 95.5 12 SER B O 1
ATOM 3128 N N . ARG B 1 13 ? -16.75 -18.828 9.242 1 96.19 13 ARG B N 1
ATOM 3129 C CA . ARG B 1 13 ? -16.328 -17.641 8.484 1 96.19 13 ARG B CA 1
ATOM 3130 C C . ARG B 1 13 ? -14.859 -17.75 8.094 1 96.19 13 ARG B C 1
ATOM 3132 O O . ARG B 1 13 ? -14.484 -17.406 6.973 1 96.19 13 ARG B O 1
ATOM 3139 N N . THR B 1 14 ? -14.078 -18.219 8.945 1 95.69 14 THR B N 1
ATOM 3140 C CA . THR B 1 14 ? -12.641 -18.344 8.711 1 95.69 14 THR B CA 1
ATOM 3141 C C . THR B 1 14 ? -12.359 -19.297 7.555 1 95.69 14 THR B C 1
ATOM 3143 O O . THR B 1 14 ? -11.594 -18.969 6.645 1 95.69 14 THR B O 1
ATOM 3146 N N . ASP B 1 15 ? -12.992 -20.438 7.578 1 94.25 15 ASP B N 1
ATOM 3147 C CA . ASP B 1 15 ? -12.82 -21.422 6.516 1 94.25 15 ASP B CA 1
ATOM 3148 C C . ASP B 1 15 ? -13.32 -20.891 5.18 1 94.25 15 ASP B C 1
ATOM 3150 O O . ASP B 1 15 ? -12.664 -21.062 4.148 1 94.25 15 ASP B O 1
ATOM 3154 N N . LEU B 1 16 ? -14.383 -20.25 5.316 1 95.56 16 LEU B N 1
ATOM 3155 C CA . LEU B 1 16 ? -15 -19.703 4.109 1 95.56 16 LEU B CA 1
ATOM 3156 C C . LEU B 1 16 ? -14.102 -18.641 3.488 1 95.56 16 LEU B C 1
ATOM 3158 O O . LEU B 1 16 ? -13.898 -18.625 2.273 1 95.56 16 LEU B O 1
ATOM 3162 N N . LEU B 1 17 ? -13.633 -17.766 4.273 1 96.19 17 LEU B N 1
ATOM 3163 C CA . LEU B 1 17 ? -12.766 -16.703 3.783 1 96.19 17 LEU B CA 1
ATOM 3164 C C . LEU B 1 17 ? -11.516 -17.266 3.123 1 96.19 17 LEU B C 1
ATOM 3166 O O . LEU B 1 17 ? -11.086 -16.781 2.074 1 96.19 17 LEU B O 1
ATOM 3170 N N . ASN B 1 18 ? -10.945 -18.266 3.701 1 93.31 18 ASN B N 1
ATOM 3171 C CA . ASN B 1 18 ? -9.758 -18.906 3.145 1 93.31 18 ASN B CA 1
ATOM 3172 C C . ASN B 1 18 ? -10.023 -19.469 1.753 1 93.31 18 ASN B C 1
ATOM 3174 O O . ASN B 1 18 ? -9.227 -19.281 0.837 1 93.31 18 ASN B O 1
ATOM 3178 N N . ILE B 1 19 ? -11.117 -20.078 1.61 1 93.62 19 ILE B N 1
ATOM 3179 C CA . ILE B 1 19 ? -11.477 -20.703 0.339 1 93.62 19 ILE B CA 1
ATOM 3180 C C . ILE B 1 19 ? -11.75 -19.625 -0.702 1 93.62 19 ILE B C 1
ATOM 3182 O O . ILE B 1 19 ? -11.234 -19.688 -1.82 1 93.62 19 ILE B O 1
ATOM 3186 N N . LEU B 1 20 ? -12.516 -18.641 -0.267 1 94.81 20 LEU B N 1
ATOM 3187 C CA . LEU B 1 20 ? -12.914 -17.609 -1.204 1 94.81 20 LEU B CA 1
ATOM 3188 C C . LEU B 1 20 ? -11.711 -16.781 -1.649 1 94.81 20 LEU B C 1
ATOM 3190 O O . LEU B 1 20 ? -11.656 -16.312 -2.791 1 94.81 20 LEU B O 1
ATOM 3194 N N . SER B 1 21 ? -10.781 -16.578 -0.81 1 93.44 21 SER B N 1
ATOM 3195 C CA . SER B 1 21 ? -9.578 -15.828 -1.153 1 93.44 21 SER B CA 1
ATOM 3196 C C . SER B 1 21 ? -8.797 -16.516 -2.264 1 93.44 21 SER B C 1
ATOM 3198 O O . SER B 1 21 ? -8.18 -15.859 -3.104 1 93.44 21 SER B O 1
ATOM 3200 N N . LYS B 1 22 ? -8.828 -17.812 -2.285 1 92.06 22 LYS B N 1
ATOM 3201 C CA . LYS B 1 22 ? -8.109 -18.594 -3.293 1 92.06 22 LYS B CA 1
ATOM 3202 C C . LYS B 1 22 ? -8.922 -18.703 -4.578 1 92.06 22 LYS B C 1
ATOM 3204 O O . LYS B 1 22 ? -8.383 -18.578 -5.676 1 92.06 22 LYS B O 1
ATOM 3209 N N . VAL B 1 23 ? -10.18 -18.859 -4.41 1 91.31 23 VAL B N 1
ATOM 3210 C CA . VAL B 1 23 ? -11.062 -19.125 -5.551 1 91.31 23 VAL B CA 1
ATOM 3211 C C . VAL B 1 23 ? -11.305 -17.812 -6.309 1 91.31 23 VAL B C 1
ATOM 3213 O O . VAL B 1 23 ? -11.359 -17.812 -7.543 1 91.31 23 VAL B O 1
ATOM 3216 N N . SER B 1 24 ? -11.414 -16.75 -5.559 1 89.94 24 SER B N 1
ATOM 3217 C CA . SER B 1 24 ? -11.734 -15.477 -6.188 1 89.94 24 SER B CA 1
ATOM 3218 C C . SER B 1 24 ? -10.578 -14.969 -7.039 1 89.94 24 SER B C 1
ATOM 3220 O O . SER B 1 24 ? -10.773 -14.172 -7.953 1 89.94 24 SER B O 1
ATOM 3222 N N . GLY B 1 25 ? -9.43 -15.391 -6.793 1 87.94 25 GLY B N 1
ATOM 3223 C CA . GLY B 1 25 ? -8.266 -14.977 -7.559 1 87.94 25 GLY B CA 1
ATOM 3224 C C . GLY B 1 25 ? -8.32 -15.406 -9.016 1 87.94 25 GLY B C 1
ATOM 3225 O O . GLY B 1 25 ? -7.754 -14.75 -9.883 1 87.94 25 GLY B O 1
ATOM 3226 N N . VAL B 1 26 ? -8.961 -16.484 -9.305 1 89.38 26 VAL B N 1
ATOM 3227 C CA . VAL B 1 26 ? -9.039 -17.047 -10.641 1 89.38 26 VAL B CA 1
ATOM 3228 C C . VAL B 1 26 ? -10.008 -16.234 -11.492 1 89.38 26 VAL B C 1
ATOM 3230 O O . VAL B 1 26 ? -9.828 -16.109 -12.711 1 89.38 26 VAL B O 1
ATOM 3233 N N . VAL B 1 27 ? -10.977 -15.695 -10.773 1 85.88 27 VAL B N 1
ATOM 3234 C CA . VAL B 1 27 ? -12.031 -14.977 -11.469 1 85.88 27 VAL B CA 1
ATOM 3235 C C . VAL B 1 27 ? -11.516 -13.617 -11.938 1 85.88 27 VAL B C 1
ATOM 3237 O O . VAL B 1 27 ? -10.766 -12.953 -11.219 1 85.88 27 VAL B O 1
ATOM 3240 N N . GLU B 1 28 ? -11.648 -13.375 -13.242 1 73.94 28 GLU B N 1
ATOM 3241 C CA . GLU B 1 28 ? -11.211 -12.094 -13.797 1 73.94 28 GLU B CA 1
ATOM 3242 C C . GLU B 1 28 ? -11.977 -10.93 -13.18 1 73.94 28 GLU B C 1
ATOM 3244 O O . GLU B 1 28 ? -13.086 -11.109 -12.672 1 73.94 28 GLU B O 1
ATOM 3249 N N . SER B 1 29 ? -11.336 -9.906 -13.148 1 61.59 29 SER B N 1
ATOM 3250 C CA . SER B 1 29 ? -11.906 -8.711 -12.523 1 61.59 29 SER B CA 1
ATOM 3251 C C . SER B 1 29 ? -13.344 -8.484 -12.984 1 61.59 29 SER B C 1
ATOM 3253 O O . SER B 1 29 ? -13.797 -9.109 -13.945 1 61.59 29 SER B O 1
ATOM 3255 N N . ARG B 1 30 ? -14.133 -7.621 -12.312 1 56.03 30 ARG B N 1
ATOM 3256 C CA . ARG B 1 30 ? -15.562 -7.32 -12.281 1 56.03 30 ARG B CA 1
ATOM 3257 C C . ARG B 1 30 ? -16.125 -7.176 -13.695 1 56.03 30 ARG B C 1
ATOM 3259 O O . ARG B 1 30 ? -17.312 -7.387 -13.922 1 56.03 30 ARG B O 1
ATOM 3266 N N . ASN B 1 31 ? -15.484 -6.828 -14.695 1 50.22 31 ASN B N 1
ATOM 3267 C CA . ASN B 1 31 ? -16.094 -6.496 -15.984 1 50.22 31 ASN B CA 1
ATOM 3268 C C . ASN B 1 31 ? -16.297 -7.738 -16.844 1 50.22 31 ASN B C 1
ATOM 3270 O O . ASN B 1 31 ? -16.656 -7.633 -18.016 1 50.22 31 ASN B O 1
ATOM 3274 N N . ALA B 1 32 ? -15.906 -8.859 -16.453 1 50.94 32 ALA B N 1
ATOM 3275 C CA . ALA B 1 32 ? -16.031 -9.984 -17.375 1 50.94 32 ALA B CA 1
ATOM 3276 C C . ALA B 1 32 ? -17.5 -10.312 -17.641 1 50.94 32 ALA B C 1
ATOM 3278 O O . ALA B 1 32 ? -18.391 -9.859 -16.906 1 50.94 32 ALA B O 1
ATOM 3279 N N . ILE B 1 33 ? -17.75 -10.898 -18.734 1 50.81 33 ILE B N 1
ATOM 3280 C CA . ILE B 1 33 ? -19.062 -11.508 -18.984 1 50.81 33 ILE B CA 1
ATOM 3281 C C . ILE B 1 33 ? -19.609 -12.109 -17.688 1 50.81 33 ILE B C 1
ATOM 3283 O O . ILE B 1 33 ? -18.891 -12.789 -16.969 1 50.81 33 ILE B O 1
ATOM 3287 N N . ALA B 1 34 ? -20.766 -11.633 -17.266 1 57.31 34 ALA B N 1
ATOM 3288 C CA . ALA B 1 34 ? -21.469 -11.766 -15.992 1 57.31 34 ALA B CA 1
ATOM 3289 C C . ALA B 1 34 ? -21.172 -13.117 -15.336 1 57.31 34 ALA B C 1
ATOM 3291 O O . ALA B 1 34 ? -20.922 -13.188 -14.133 1 57.31 34 ALA B O 1
ATOM 3292 N N . ILE B 1 35 ? -20.984 -14.148 -16.172 1 56.97 35 ILE B N 1
ATOM 3293 C CA . ILE B 1 35 ? -20.938 -15.484 -15.602 1 56.97 35 ILE B CA 1
ATOM 3294 C C . ILE B 1 35 ? -19.516 -15.812 -15.148 1 56.97 35 ILE B C 1
ATOM 3296 O O . ILE B 1 35 ? -19.328 -16.531 -14.164 1 56.97 35 ILE B O 1
ATOM 3300 N N . LEU B 1 36 ? -18.516 -15.188 -15.805 1 60.94 36 LEU B N 1
ATOM 3301 C CA . LEU B 1 36 ? -17.109 -15.484 -15.492 1 60.94 36 LEU B CA 1
ATOM 3302 C C . LEU B 1 36 ? -16.672 -14.734 -14.242 1 60.94 36 LEU B C 1
ATOM 3304 O O . LEU B 1 36 ? -15.578 -14.984 -13.719 1 60.94 36 LEU B O 1
ATOM 3308 N N . ALA B 1 37 ? -17.562 -14.039 -13.781 1 78 37 ALA B N 1
ATOM 3309 C CA . ALA B 1 37 ? -17.234 -13.266 -12.578 1 78 37 ALA B CA 1
ATOM 3310 C C . ALA B 1 37 ? -17.844 -13.914 -11.336 1 78 37 ALA B C 1
ATOM 3312 O O . ALA B 1 37 ? -17.75 -13.367 -10.234 1 78 37 ALA B O 1
ATOM 3313 N N . CYS B 1 38 ? -18.266 -15.281 -11.547 1 87.44 38 CYS B N 1
ATOM 3314 C CA . CYS B 1 38 ? -19.031 -15.883 -10.461 1 87.44 38 CYS B CA 1
ATOM 3315 C C . CYS B 1 38 ? -18.312 -17.094 -9.898 1 87.44 38 CYS B C 1
ATOM 3317 O O . CYS B 1 38 ? -17.422 -17.656 -10.539 1 87.44 38 CYS B O 1
ATOM 3319 N N . VAL B 1 39 ? -18.672 -17.422 -8.742 1 91.94 39 VAL B N 1
ATOM 3320 C CA . VAL B 1 39 ? -18.297 -18.688 -8.109 1 91.94 39 VAL B CA 1
ATOM 3321 C C . VAL B 1 39 ? -19.516 -19.578 -7.996 1 91.94 39 VAL B C 1
ATOM 3323 O O . VAL B 1 39 ? -20.609 -19.125 -7.648 1 91.94 39 VAL B O 1
ATOM 3326 N N . ASN B 1 40 ? -19.344 -20.797 -8.414 1 91.75 40 ASN B N 1
ATOM 3327 C CA . ASN B 1 40 ? -20.406 -21.797 -8.25 1 91.75 40 ASN B CA 1
ATOM 3328 C C . ASN B 1 40 ? -20.281 -22.5 -6.902 1 91.75 40 ASN B C 1
ATOM 3330 O O . ASN B 1 40 ? -19.219 -23 -6.543 1 91.75 40 ASN B O 1
ATOM 3334 N N . ILE B 1 41 ? -21.375 -22.484 -6.191 1 93.38 41 ILE B N 1
ATOM 3335 C CA . ILE B 1 41 ? -21.438 -23.156 -4.895 1 93.38 41 ILE B CA 1
ATOM 3336 C C . ILE B 1 41 ? -22.453 -24.297 -4.941 1 93.38 41 ILE B C 1
ATOM 3338 O O . ILE B 1 41 ? -23.625 -24.062 -5.199 1 93.38 41 ILE B O 1
ATOM 3342 N N . ARG B 1 42 ? -21.953 -25.469 -4.637 1 93.12 42 ARG B N 1
ATOM 3343 C CA . ARG B 1 42 ? -22.812 -26.641 -4.637 1 93.12 42 ARG B CA 1
ATOM 3344 C C . ARG B 1 42 ? -22.719 -27.391 -3.307 1 93.12 42 ARG B C 1
ATOM 3346 O O . ARG B 1 42 ? -21.625 -27.688 -2.832 1 93.12 42 ARG B O 1
ATOM 3353 N N . ALA B 1 43 ? -23.875 -27.578 -2.693 1 93.56 43 ALA B N 1
ATOM 3354 C CA . ALA B 1 43 ? -23.953 -28.375 -1.47 1 93.56 43 ALA B CA 1
ATOM 3355 C C . ALA B 1 43 ? -24.547 -29.75 -1.751 1 93.56 43 ALA B C 1
ATOM 3357 O O . ALA B 1 43 ? -25.672 -29.859 -2.225 1 93.56 43 ALA B O 1
ATOM 3358 N N . GLU B 1 44 ? -23.719 -30.734 -1.474 1 90.56 44 GLU B N 1
ATOM 3359 C CA . GLU B 1 44 ? -24.156 -32.125 -1.701 1 90.56 44 GLU B CA 1
ATOM 3360 C C . GLU B 1 44 ? -23.406 -33.094 -0.811 1 90.56 44 GLU B C 1
ATOM 3362 O O . GLU B 1 44 ? -22.203 -32.938 -0.588 1 90.56 44 GLU B O 1
ATOM 3367 N N . HIS B 1 45 ? -24.094 -34.094 -0.312 1 88.06 45 HIS B N 1
ATOM 3368 C CA . HIS B 1 45 ? -23.531 -35.25 0.401 1 88.06 45 HIS B CA 1
ATOM 3369 C C . HIS B 1 45 ? -22.641 -34.781 1.551 1 88.06 45 HIS B C 1
ATOM 3371 O O . HIS B 1 45 ? -21.516 -35.25 1.709 1 88.06 45 HIS B O 1
ATOM 3377 N N . GLY B 1 46 ? -23.078 -33.719 2.252 1 89.75 46 GLY B N 1
ATOM 3378 C CA . GLY B 1 46 ? -22.375 -33.25 3.438 1 89.75 46 GLY B CA 1
ATOM 3379 C C . GLY B 1 46 ? -21.125 -32.438 3.115 1 89.75 46 GLY B C 1
ATOM 3380 O O . GLY B 1 46 ? -20.266 -32.25 3.977 1 89.75 46 GLY B O 1
ATOM 3381 N N . LYS B 1 47 ? -21.031 -32.062 1.844 1 93.94 47 LYS B N 1
ATOM 3382 C CA . LYS B 1 47 ? -19.891 -31.266 1.426 1 93.94 47 LYS B CA 1
ATOM 3383 C C . LYS B 1 47 ? -20.344 -30.062 0.609 1 93.94 47 LYS B C 1
ATOM 3385 O O . LYS B 1 47 ? -21.391 -30.094 -0.03 1 93.94 47 LYS B O 1
ATOM 3390 N N . ILE B 1 48 ? -19.547 -29.094 0.743 1 95.12 48 ILE B N 1
ATOM 3391 C CA . ILE B 1 48 ? -19.75 -27.938 -0.108 1 95.12 48 ILE B CA 1
ATOM 3392 C C . ILE B 1 48 ? -18.594 -27.828 -1.107 1 95.12 48 ILE B C 1
ATOM 3394 O O . ILE B 1 48 ? -17.438 -28.016 -0.746 1 95.12 48 ILE B O 1
ATOM 3398 N N . LYS B 1 49 ? -18.969 -27.609 -2.344 1 94.88 49 LYS B N 1
ATOM 3399 C CA . LYS B 1 49 ? -17.984 -27.484 -3.41 1 94.88 49 LYS B CA 1
ATOM 3400 C C . LYS B 1 49 ? -18.031 -26.078 -4.031 1 94.88 49 LYS B C 1
ATOM 3402 O O . LYS B 1 49 ? -19.094 -25.609 -4.414 1 94.88 49 LYS B O 1
ATOM 3407 N N . PHE B 1 50 ? -16.938 -25.484 -4.055 1 94.69 50 PHE B N 1
ATOM 3408 C CA . PHE B 1 50 ? -16.766 -24.203 -4.73 1 94.69 50 PHE B CA 1
ATOM 3409 C C . PHE B 1 50 ? -16.047 -24.375 -6.062 1 94.69 50 PHE B C 1
ATOM 3411 O O . PHE B 1 50 ? -15.102 -25.156 -6.16 1 94.69 50 PHE B O 1
ATOM 3418 N N . MET B 1 51 ? -16.5 -23.688 -7.059 1 92.38 51 MET B N 1
ATOM 3419 C CA . MET B 1 51 ? -15.844 -23.75 -8.359 1 92.38 51 MET B CA 1
ATOM 3420 C C . MET B 1 51 ? -15.781 -22.375 -9.008 1 92.38 51 MET B C 1
ATOM 3422 O O . MET B 1 51 ? -16.781 -21.656 -9.039 1 92.38 51 MET B O 1
ATOM 3426 N N . ALA B 1 52 ? -14.711 -21.969 -9.422 1 90.75 52 ALA B N 1
ATOM 3427 C CA . ALA B 1 52 ? -14.516 -20.75 -10.195 1 90.75 52 ALA B CA 1
ATOM 3428 C C . ALA B 1 52 ? -13.688 -21.016 -11.453 1 90.75 52 ALA B C 1
ATOM 3430 O O . ALA B 1 52 ? -12.812 -21.891 -11.445 1 90.75 52 ALA B O 1
ATOM 3431 N N . THR B 1 53 ? -14.008 -20.328 -12.516 1 88.62 53 THR B N 1
ATOM 3432 C CA . THR B 1 53 ? -13.32 -20.578 -13.773 1 88.62 53 THR B CA 1
ATOM 3433 C C . THR B 1 53 ? -13.109 -19.281 -14.555 1 88.62 53 THR B C 1
ATOM 3435 O O . THR B 1 53 ? -13.852 -18.328 -14.367 1 88.62 53 THR B O 1
ATOM 3438 N N . ALA B 1 54 ? -12.086 -19.281 -15.234 1 85.25 54 ALA B N 1
ATOM 3439 C CA . ALA B 1 54 ? -11.789 -18.281 -16.266 1 85.25 54 ALA B CA 1
ATOM 3440 C C . ALA B 1 54 ? -11.438 -18.953 -17.594 1 85.25 54 ALA B C 1
ATOM 3442 O O . ALA B 1 54 ? -11.586 -20.172 -17.734 1 85.25 54 ALA B O 1
ATOM 3443 N N . ARG B 1 55 ? -11.133 -18.297 -18.5 1 77.06 55 ARG B N 1
ATOM 3444 C CA . ARG B 1 55 ? -10.945 -18.812 -19.844 1 77.06 55 ARG B CA 1
ATOM 3445 C C . ARG B 1 55 ? -10.07 -20.062 -19.844 1 77.06 55 ARG B C 1
ATOM 3447 O O . ARG B 1 55 ? -10.438 -21.078 -20.438 1 77.06 55 ARG B O 1
ATOM 3454 N N . ASP B 1 56 ? -8.961 -20.062 -19.172 1 87.69 56 ASP B N 1
ATOM 3455 C CA . ASP B 1 56 ? -8.031 -21.172 -19.328 1 87.69 56 ASP B CA 1
ATOM 3456 C C . ASP B 1 56 ? -7.66 -21.781 -17.969 1 87.69 56 ASP B C 1
ATOM 3458 O O . ASP B 1 56 ? -6.691 -22.531 -17.875 1 87.69 56 ASP B O 1
ATOM 3462 N N . ILE B 1 57 ? -8.398 -21.484 -16.938 1 92.62 57 ILE B N 1
ATOM 3463 C CA . ILE B 1 57 ? -8.031 -21.953 -15.602 1 92.62 57 ILE B CA 1
ATOM 3464 C C . ILE B 1 57 ? -9.289 -22.156 -14.758 1 92.62 57 ILE B C 1
ATOM 3466 O O . ILE B 1 57 ? -10.242 -21.375 -14.859 1 92.62 57 ILE B O 1
ATOM 3470 N N . SER B 1 58 ? -9.344 -23.219 -13.992 1 92.94 58 SER B N 1
ATOM 3471 C CA . SER B 1 58 ? -10.438 -23.516 -13.07 1 92.94 58 SER B CA 1
ATOM 3472 C C . SER B 1 58 ? -9.906 -23.953 -11.711 1 92.94 58 SER B C 1
ATOM 3474 O O . SER B 1 58 ? -8.891 -24.641 -11.617 1 92.94 58 SER B O 1
ATOM 3476 N N . ILE B 1 59 ? -10.586 -23.578 -10.734 1 94.19 59 ILE B N 1
ATOM 3477 C CA . ILE B 1 59 ? -10.219 -24 -9.383 1 94.19 59 ILE B CA 1
ATOM 3478 C C . ILE B 1 59 ? -11.43 -24.578 -8.664 1 94.19 59 ILE B C 1
ATOM 3480 O O . ILE B 1 59 ? -12.547 -24.094 -8.828 1 94.19 59 ILE B O 1
ATOM 3484 N N . PHE B 1 60 ? -11.18 -25.609 -7.926 1 93.56 60 PHE B N 1
ATOM 3485 C CA . PHE B 1 60 ? -12.195 -26.297 -7.137 1 93.56 60 PHE B CA 1
ATOM 3486 C C . PHE B 1 60 ? -11.773 -26.391 -5.672 1 93.56 60 PHE B C 1
ATOM 3488 O O . PHE B 1 60 ? -10.602 -26.609 -5.371 1 93.56 60 PHE B O 1
ATOM 3495 N N . ALA B 1 61 ? -12.664 -26.203 -4.852 1 94.25 61 ALA B N 1
ATOM 3496 C CA . ALA B 1 61 ? -12.453 -26.391 -3.42 1 94.25 61 ALA B CA 1
ATOM 3497 C C . ALA B 1 61 ? -13.633 -27.109 -2.777 1 94.25 61 ALA B C 1
ATOM 3499 O O . ALA B 1 61 ? -14.789 -26.875 -3.131 1 94.25 61 ALA B O 1
ATOM 3500 N N . SER B 1 62 ? -13.305 -28.016 -1.88 1 93.25 62 SER B N 1
ATOM 3501 C CA . SER B 1 62 ? -14.344 -28.766 -1.192 1 93.25 62 SER B CA 1
ATOM 3502 C C . SER B 1 62 ? -14.102 -28.797 0.312 1 93.25 62 SER B C 1
ATOM 3504 O O . SER B 1 62 ? -12.961 -28.922 0.758 1 93.25 62 SER B O 1
ATOM 3506 N N . LEU B 1 63 ? -15.148 -28.688 1.026 1 93.69 63 LEU B N 1
ATOM 3507 C CA . LEU B 1 63 ? -15.086 -28.75 2.482 1 93.69 63 LEU B CA 1
ATOM 3508 C C . LEU B 1 63 ? -16.266 -29.547 3.045 1 93.69 63 LEU B C 1
ATOM 3510 O O . LEU B 1 63 ? -17.375 -29.453 2.523 1 93.69 63 LEU B O 1
ATOM 3514 N N . VAL B 1 64 ? -15.953 -30.219 4.137 1 92.69 64 VAL B N 1
ATOM 3515 C CA . VAL B 1 64 ? -17.016 -30.906 4.855 1 92.69 64 VAL B CA 1
ATOM 3516 C C . VAL B 1 64 ? -17.719 -29.922 5.793 1 92.69 64 VAL B C 1
ATOM 3518 O O . VAL B 1 64 ? -17.078 -29.281 6.629 1 92.69 64 VAL B O 1
ATOM 3521 N N . VAL B 1 65 ? -18.922 -29.766 5.547 1 92.19 65 VAL B N 1
ATOM 3522 C CA . VAL B 1 65 ? -19.688 -28.844 6.383 1 92.19 65 VAL B CA 1
ATOM 3523 C C . VAL B 1 65 ? -21.062 -29.438 6.688 1 92.19 65 VAL B C 1
ATOM 3525 O O . VAL B 1 65 ? -21.391 -30.531 6.199 1 92.19 65 VAL B O 1
ATOM 3528 N N . ASN B 1 66 ? -21.828 -28.703 7.52 1 89.38 66 ASN B N 1
ATOM 3529 C CA . ASN B 1 66 ? -23.203 -29.078 7.812 1 89.38 66 ASN B CA 1
ATOM 3530 C C . ASN B 1 66 ? -24.156 -28.609 6.715 1 89.38 66 ASN B C 1
ATOM 3532 O O . ASN B 1 66 ? -24.391 -27.406 6.559 1 89.38 66 ASN B O 1
ATOM 3536 N N . VAL B 1 67 ? -24.688 -29.609 5.953 1 92.06 67 VAL B N 1
ATOM 3537 C CA . VAL B 1 67 ? -25.625 -29.297 4.875 1 92.06 67 VAL B CA 1
ATOM 3538 C C . VAL B 1 67 ? -27.047 -29.656 5.312 1 92.06 67 VAL B C 1
ATOM 3540 O O . VAL B 1 67 ? -27.344 -30.797 5.648 1 92.06 67 VAL B O 1
ATOM 3543 N N . PHE B 1 68 ? -27.891 -28.656 5.336 1 92.81 68 PHE B N 1
ATOM 3544 C CA . PHE B 1 68 ? -29.281 -28.859 5.699 1 92.81 68 PHE B CA 1
ATOM 3545 C C . PHE B 1 68 ? -30.109 -29.234 4.477 1 92.81 68 PHE B C 1
ATOM 3547 O O . PHE B 1 68 ? -30.938 -30.156 4.531 1 92.81 68 PHE B O 1
ATOM 3554 N N . THR B 1 69 ? -29.953 -28.484 3.422 1 93.31 69 THR B N 1
ATOM 3555 C CA . THR B 1 69 ? -30.609 -28.75 2.148 1 93.31 69 THR B CA 1
ATOM 3556 C C . THR B 1 69 ? -29.625 -28.656 0.993 1 93.31 69 THR B C 1
ATOM 3558 O O . THR B 1 69 ? -28.859 -27.688 0.902 1 93.31 69 THR B O 1
ATOM 3561 N N . GLU B 1 70 ? -29.641 -29.641 0.132 1 93.69 70 GLU B N 1
ATOM 3562 C CA . GLU B 1 70 ? -28.75 -29.641 -1.032 1 93.69 70 GLU B CA 1
ATOM 3563 C C . GLU B 1 70 ? -29.219 -28.625 -2.074 1 93.69 70 GLU B C 1
ATOM 3565 O O . GLU B 1 70 ? -30.391 -28.234 -2.09 1 93.69 70 GLU B O 1
ATOM 3570 N N . GLY B 1 71 ? -28.234 -28.141 -2.873 1 91.81 71 GLY B N 1
ATOM 3571 C CA . GLY B 1 71 ? -28.531 -27.188 -3.922 1 91.81 71 GLY B CA 1
ATOM 3572 C C . GLY B 1 71 ? -27.297 -26.562 -4.539 1 91.81 71 GLY B C 1
ATOM 3573 O O . GLY B 1 71 ? -26.172 -26.969 -4.25 1 91.81 71 GLY B O 1
ATOM 3574 N N . GLU B 1 72 ? -27.594 -25.688 -5.52 1 91.31 72 GLU B N 1
ATOM 3575 C CA . GLU B 1 72 ? -26.5 -25.016 -6.238 1 91.31 72 GLU B CA 1
ATOM 3576 C C . GLU B 1 72 ? -26.844 -23.547 -6.5 1 91.31 72 GLU B C 1
ATOM 3578 O O . GLU B 1 72 ? -28 -23.219 -6.758 1 91.31 72 GLU B O 1
ATOM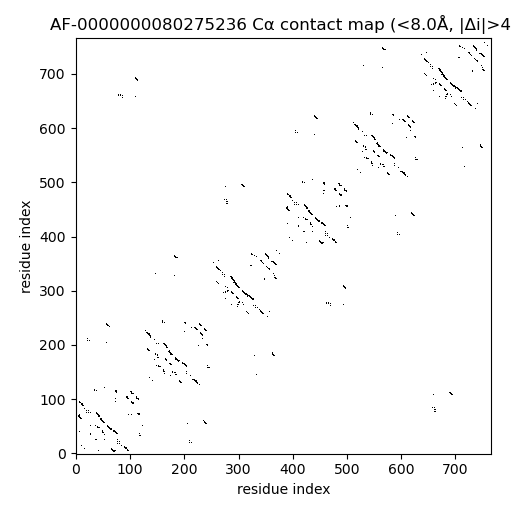 3583 N N . VAL B 1 73 ? -25.812 -22.703 -6.375 1 91 73 VAL B N 1
ATOM 3584 C CA . VAL B 1 73 ? -26.016 -21.281 -6.629 1 91 73 VAL B CA 1
ATOM 3585 C C . VAL B 1 73 ? -24.766 -20.688 -7.258 1 91 73 VAL B C 1
ATOM 3587 O O . VAL B 1 73 ? -23.656 -21.188 -7.043 1 91 73 VAL B O 1
ATOM 3590 N N . ARG B 1 74 ? -24.906 -19.703 -8.055 1 90.44 74 ARG B N 1
ATOM 3591 C CA . ARG B 1 74 ? -23.828 -18.953 -8.68 1 90.44 74 ARG B CA 1
ATOM 3592 C C . ARG B 1 74 ? -23.859 -17.484 -8.273 1 90.44 74 ARG B C 1
ATOM 3594 O O . ARG B 1 74 ? -24.844 -16.797 -8.523 1 90.44 74 ARG B O 1
ATOM 3601 N N . ILE B 1 75 ? -22.781 -17.094 -7.676 1 90.19 75 ILE B N 1
ATOM 3602 C CA . ILE B 1 75 ? -22.781 -15.758 -7.082 1 90.19 75 ILE B CA 1
ATOM 3603 C C . ILE B 1 75 ? -21.516 -15.016 -7.492 1 90.19 75 ILE B C 1
ATOM 3605 O O . ILE B 1 75 ? -20.484 -15.641 -7.797 1 90.19 75 ILE B O 1
ATOM 3609 N N . ALA B 1 76 ? -21.594 -13.695 -7.555 1 88.56 76 ALA B N 1
ATOM 3610 C CA . ALA B 1 76 ? -20.406 -12.883 -7.832 1 88.56 76 ALA B CA 1
ATOM 3611 C C . ALA B 1 76 ? -19.312 -13.164 -6.816 1 88.56 76 ALA B C 1
ATOM 3613 O O . ALA B 1 76 ? -19.484 -12.906 -5.621 1 88.56 76 ALA B O 1
ATOM 3614 N N . ALA B 1 77 ? -18.188 -13.523 -7.297 1 91.31 77 ALA B N 1
ATOM 3615 C CA . ALA B 1 77 ? -17.125 -14.039 -6.438 1 91.31 77 ALA B CA 1
ATOM 3616 C C . ALA B 1 77 ? -16.531 -12.922 -5.578 1 91.31 77 ALA B C 1
ATOM 3618 O O . ALA B 1 77 ? -16.359 -13.094 -4.367 1 91.31 77 ALA B O 1
ATOM 3619 N N . HIS B 1 78 ? -16.234 -11.852 -6.176 1 91.12 78 HIS B N 1
ATOM 3620 C CA . HIS B 1 78 ? -15.578 -10.773 -5.453 1 91.12 78 HIS B CA 1
ATOM 3621 C C . HIS B 1 78 ? -16.5 -10.164 -4.41 1 91.12 78 HIS B C 1
ATOM 3623 O O . HIS B 1 78 ? -16.078 -9.844 -3.301 1 91.12 78 HIS B O 1
ATOM 3629 N N . THR B 1 79 ? -17.75 -10 -4.762 1 90.31 79 THR B N 1
ATOM 3630 C CA . THR B 1 79 ? -18.734 -9.469 -3.816 1 90.31 79 THR B CA 1
ATOM 3631 C C . THR B 1 79 ? -18.859 -10.375 -2.598 1 90.31 79 THR B C 1
ATOM 3633 O O . THR B 1 79 ? -18.859 -9.898 -1.46 1 90.31 79 THR B O 1
ATOM 3636 N N . LEU B 1 80 ? -18.938 -11.594 -2.908 1 93.62 80 LEU B N 1
ATOM 3637 C CA . LEU B 1 80 ? -19.047 -12.562 -1.819 1 93.62 80 LEU B CA 1
ATOM 3638 C C . LEU B 1 80 ? -17.797 -12.531 -0.939 1 93.62 80 LEU B C 1
ATOM 3640 O O . LEU B 1 80 ? -17.906 -12.523 0.29 1 93.62 80 LEU B O 1
ATOM 3644 N N . HIS B 1 81 ? -16.734 -12.523 -1.574 1 94.88 81 HIS B N 1
ATOM 3645 C CA . HIS B 1 81 ? -15.484 -12.453 -0.838 1 94.88 81 HIS B CA 1
ATOM 3646 C C . HIS B 1 81 ? -15.43 -11.211 0.046 1 94.88 81 HIS B C 1
ATOM 3648 O O . HIS B 1 81 ? -15.07 -11.297 1.224 1 94.88 81 HIS B O 1
ATOM 3654 N N . ASP B 1 82 ? -15.742 -10.109 -0.477 1 93.44 82 ASP B N 1
ATOM 3655 C CA . ASP B 1 82 ? -15.703 -8.852 0.257 1 93.44 82 ASP B CA 1
ATOM 3656 C C . ASP B 1 82 ? -16.641 -8.891 1.462 1 93.44 82 ASP B C 1
ATOM 3658 O O . ASP B 1 82 ? -16.312 -8.367 2.529 1 93.44 82 ASP B O 1
ATOM 3662 N N . ILE B 1 83 ? -17.797 -9.453 1.286 1 95.56 83 ILE B N 1
ATOM 3663 C CA . ILE B 1 83 ? -18.766 -9.57 2.367 1 95.56 83 ILE B CA 1
ATOM 3664 C C . ILE B 1 83 ? -18.188 -10.43 3.49 1 95.56 83 ILE B C 1
ATOM 3666 O O . ILE B 1 83 ? -18.172 -10.016 4.652 1 95.56 83 ILE B O 1
ATOM 3670 N N . VAL B 1 84 ? -17.719 -11.539 3.115 1 96.88 84 VAL B N 1
ATOM 3671 C CA . VAL B 1 84 ? -17.234 -12.492 4.109 1 96.88 84 VAL B CA 1
ATOM 3672 C C . VAL B 1 84 ? -16.031 -11.906 4.852 1 96.88 84 VAL B C 1
ATOM 3674 O O . VAL B 1 84 ? -15.883 -12.109 6.055 1 96.88 84 VAL B O 1
ATOM 3677 N N . ARG B 1 85 ? -15.227 -11.211 4.172 1 96.31 85 ARG B N 1
ATOM 3678 C CA . ARG B 1 85 ? -14.047 -10.594 4.766 1 96.31 85 ARG B CA 1
ATOM 3679 C C . ARG B 1 85 ? -14.43 -9.633 5.883 1 96.31 85 ARG B C 1
ATOM 3681 O O . ARG B 1 85 ? -13.688 -9.469 6.855 1 96.31 85 ARG B O 1
ATOM 3688 N N . LYS B 1 86 ? -15.555 -9.008 5.781 1 95.69 86 LYS B N 1
ATOM 3689 C CA . LYS B 1 86 ? -15.977 -7.984 6.73 1 95.69 86 LYS B CA 1
ATOM 3690 C C . LYS B 1 86 ? -16.766 -8.594 7.887 1 95.69 86 LYS B C 1
ATOM 3692 O O . LYS B 1 86 ? -17.062 -7.914 8.875 1 95.69 86 LYS B O 1
ATOM 3697 N N . LEU B 1 87 ? -17.078 -9.828 7.816 1 96.62 87 LEU B N 1
ATOM 3698 C CA . LEU B 1 87 ? -17.875 -10.477 8.852 1 96.62 87 LEU B CA 1
ATOM 3699 C C . LEU B 1 87 ? -17 -10.82 10.062 1 96.62 87 LEU B C 1
ATOM 3701 O O . LEU B 1 87 ? -15.789 -10.938 9.945 1 96.62 87 LEU B O 1
ATOM 3705 N N . PRO B 1 88 ? -17.594 -10.945 11.164 1 93.31 88 PRO B N 1
ATOM 3706 C CA . PRO B 1 88 ? -16.828 -11.32 12.359 1 93.31 88 PRO B CA 1
ATOM 3707 C C . PRO B 1 88 ? -16.188 -12.703 12.242 1 93.31 88 PRO B C 1
ATOM 3709 O O . PRO B 1 88 ? -16.844 -13.656 11.82 1 93.31 88 PRO B O 1
ATOM 3712 N N . PRO B 1 89 ? -14.984 -12.828 12.625 1 90.75 89 PRO B N 1
ATOM 3713 C CA . PRO B 1 89 ? -14.227 -14.055 12.375 1 90.75 89 PRO B CA 1
ATOM 3714 C C . PRO B 1 89 ? -14.703 -15.234 13.227 1 90.75 89 PRO B C 1
ATOM 3716 O O . PRO B 1 89 ? -14.555 -16.391 12.828 1 90.75 89 PRO B O 1
ATOM 3719 N N . ASP B 1 90 ? -15.32 -15.094 14.328 1 91.5 90 ASP B N 1
ATOM 3720 C CA . ASP B 1 90 ? -15.586 -16.188 15.266 1 91.5 90 ASP B CA 1
ATOM 3721 C C . ASP B 1 90 ? -17.031 -16.672 15.141 1 91.5 90 ASP B C 1
ATOM 3723 O O . ASP B 1 90 ? -17.547 -17.344 16.031 1 91.5 90 ASP B O 1
ATOM 3727 N N . LEU B 1 91 ? -17.609 -16.438 13.992 1 93.88 91 LEU B N 1
ATOM 3728 C CA . LEU B 1 91 ? -19 -16.844 13.82 1 93.88 91 LEU B CA 1
ATOM 3729 C C . LEU B 1 91 ? -19.156 -17.703 12.562 1 93.88 91 LEU B C 1
ATOM 3731 O O . LEU B 1 91 ? -18.312 -17.641 11.656 1 93.88 91 LEU B O 1
ATOM 3735 N N . ASP B 1 92 ? -20.219 -18.484 12.555 1 95.94 92 ASP B N 1
ATOM 3736 C CA . ASP B 1 92 ? -20.594 -19.234 11.359 1 95.94 92 ASP B CA 1
ATOM 3737 C C . ASP B 1 92 ? -21.438 -18.391 10.414 1 95.94 92 ASP B C 1
ATOM 3739 O O . ASP B 1 92 ? -22.172 -17.5 10.852 1 95.94 92 ASP B O 1
ATOM 3743 N N . VAL B 1 93 ? -21.297 -18.719 9.242 1 97.25 93 VAL B N 1
ATOM 3744 C CA . VAL B 1 93 ? -22.078 -18.078 8.203 1 97.25 93 VAL B CA 1
ATOM 3745 C C . VAL B 1 93 ? -23.109 -19.047 7.645 1 97.25 93 VAL B C 1
ATOM 3747 O O . VAL B 1 93 ? -22.766 -20.188 7.289 1 97.25 93 VAL B O 1
ATOM 3750 N N . THR B 1 94 ? -24.312 -18.625 7.555 1 96.88 94 THR B N 1
ATOM 3751 C CA . THR B 1 94 ? -25.391 -19.469 7.035 1 96.88 94 THR B CA 1
ATOM 3752 C C . THR B 1 94 ? -25.812 -19.016 5.648 1 96.88 94 THR B C 1
ATOM 3754 O O . THR B 1 94 ? -26.047 -17.812 5.43 1 96.88 94 THR B O 1
ATOM 3757 N N . PHE B 1 95 ? -25.906 -19.969 4.773 1 96.38 95 PHE B N 1
ATOM 3758 C CA . PHE B 1 95 ? -26.359 -19.719 3.408 1 96.38 95 PHE B CA 1
ATOM 3759 C C . PHE B 1 95 ? -27.703 -20.375 3.146 1 96.38 95 PHE B C 1
ATOM 3761 O O . PHE B 1 95 ? -27.891 -21.547 3.461 1 96.38 95 PHE B O 1
ATOM 3768 N N . LYS B 1 96 ? -28.562 -19.547 2.613 1 95.44 96 LYS B N 1
ATOM 3769 C CA . LYS B 1 96 ? -29.875 -20.062 2.242 1 95.44 96 LYS B CA 1
ATOM 3770 C C . LYS B 1 96 ? -30.375 -19.422 0.949 1 95.44 96 LYS B C 1
ATOM 3772 O O . LYS B 1 96 ? -30.219 -18.219 0.75 1 95.44 96 LYS B O 1
ATOM 3777 N N . VAL B 1 97 ? -30.828 -20.25 0.058 1 93.38 97 VAL B N 1
ATOM 3778 C CA . VAL B 1 97 ? -31.453 -19.703 -1.14 1 93.38 97 VAL B CA 1
ATOM 3779 C C . VAL B 1 97 ? -32.969 -19.562 -0.907 1 93.38 97 VAL B C 1
ATOM 3781 O O . VAL B 1 97 ? -33.625 -20.516 -0.458 1 93.38 97 VAL B O 1
ATOM 3784 N N . ASP B 1 98 ? -33.406 -18.391 -1.164 1 87.56 98 ASP B N 1
ATOM 3785 C CA . ASP B 1 98 ? -34.812 -18.141 -0.869 1 87.56 98 ASP B CA 1
ATOM 3786 C C . ASP B 1 98 ? -35.688 -18.5 -2.061 1 87.56 98 ASP B C 1
ATOM 3788 O O . ASP B 1 98 ? -35.188 -19 -3.074 1 87.56 98 ASP B O 1
ATOM 3792 N N . LYS B 1 99 ? -36.969 -18.266 -1.954 1 84.44 99 LYS B N 1
ATOM 3793 C CA . LYS B 1 99 ? -37.938 -18.641 -2.969 1 84.44 99 LYS B CA 1
ATOM 3794 C C . LYS B 1 99 ? -37.75 -17.828 -4.242 1 84.44 99 LYS B C 1
ATOM 3796 O O . LYS B 1 99 ? -38.125 -18.266 -5.332 1 84.44 99 LYS B O 1
ATOM 3801 N N . LYS B 1 100 ? -37.125 -16.672 -4.145 1 84.25 100 LYS B N 1
ATOM 3802 C CA . LYS B 1 100 ? -36.875 -15.797 -5.289 1 84.25 100 LYS B CA 1
ATOM 3803 C C . LYS B 1 100 ? -35.531 -16.078 -5.918 1 84.25 100 LYS B C 1
ATOM 3805 O O . LYS B 1 100 ? -35 -15.273 -6.691 1 84.25 100 LYS B O 1
ATOM 3810 N N . GLU B 1 101 ? -34.906 -17.188 -5.516 1 85.44 101 GLU B N 1
ATOM 3811 C CA . GLU B 1 101 ? -33.625 -17.688 -6.043 1 85.44 101 GLU B CA 1
ATOM 3812 C C . GLU B 1 101 ? -32.469 -16.75 -5.68 1 85.44 101 GLU B C 1
ATOM 3814 O O . GLU B 1 101 ? -31.484 -16.656 -6.406 1 85.44 101 GLU B O 1
ATOM 3819 N N . LYS B 1 102 ? -32.719 -16.016 -4.633 1 90.56 102 LYS B N 1
ATOM 3820 C CA . LYS B 1 102 ? -31.625 -15.18 -4.105 1 90.56 102 LYS B CA 1
ATOM 3821 C C . LYS B 1 102 ? -30.859 -15.906 -3.002 1 90.56 102 LYS B C 1
ATOM 3823 O O . LYS B 1 102 ? -31.438 -16.703 -2.256 1 90.56 102 LYS B O 1
ATOM 3828 N N . LEU B 1 103 ? -29.641 -15.625 -2.963 1 93.69 103 LEU B N 1
ATOM 3829 C CA . LEU B 1 103 ? -28.828 -16.188 -1.887 1 93.69 103 LEU B CA 1
ATOM 3830 C C . LEU B 1 103 ? -28.891 -15.297 -0.648 1 93.69 103 LEU B C 1
ATOM 3832 O O . LEU B 1 103 ? -28.578 -14.109 -0.717 1 93.69 103 LEU B O 1
ATOM 3836 N N . LEU B 1 104 ? -29.328 -15.852 0.396 1 96.19 104 LEU B N 1
ATOM 3837 C CA . LEU B 1 104 ? -29.328 -15.172 1.686 1 96.19 104 LEU B CA 1
ATOM 3838 C C . LEU B 1 104 ? -28.141 -15.586 2.527 1 96.19 104 LEU B C 1
ATOM 3840 O O . LEU B 1 104 ? -27.875 -16.781 2.705 1 96.19 104 LEU B O 1
ATOM 3844 N N . ILE B 1 105 ? -27.422 -14.648 2.975 1 97 105 ILE B N 1
ATOM 3845 C CA . ILE B 1 105 ? -26.266 -14.867 3.832 1 97 105 ILE B CA 1
ATOM 3846 C C . ILE B 1 105 ? -26.531 -14.273 5.215 1 97 105 ILE B C 1
ATOM 3848 O O . ILE B 1 105 ? -26.844 -13.086 5.332 1 97 105 ILE B O 1
ATOM 3852 N N . SER B 1 106 ? -26.359 -15.07 6.203 1 97.25 106 SER B N 1
ATOM 3853 C CA . SER B 1 106 ? -26.609 -14.602 7.562 1 97.25 106 SER B CA 1
ATOM 3854 C C . SER B 1 106 ? -25.422 -14.914 8.477 1 97.25 106 SER B C 1
ATOM 3856 O O . SER B 1 106 ? -24.875 -16.016 8.43 1 97.25 106 SER B O 1
ATOM 3858 N N . CYS B 1 107 ? -25.078 -14.016 9.266 1 96.75 107 CYS B N 1
ATOM 3859 C CA . CYS B 1 107 ? -24.016 -14.125 10.273 1 96.75 107 CYS B CA 1
ATOM 3860 C C . CYS B 1 107 ? -24.312 -13.227 11.469 1 96.75 107 CYS B C 1
ATOM 3862 O O . CYS B 1 107 ? -24.125 -12.016 11.398 1 96.75 107 CYS B O 1
ATOM 3864 N N . GLY B 1 108 ? -24.734 -13.836 12.562 1 93.88 108 GLY B N 1
ATOM 3865 C CA . GLY B 1 108 ? -25.188 -13.008 13.664 1 93.88 108 GLY B CA 1
ATOM 3866 C C . GLY B 1 108 ? -26.359 -12.125 13.305 1 93.88 108 GLY B C 1
ATOM 3867 O O . GLY B 1 108 ? -27.406 -12.625 12.875 1 93.88 108 GLY B O 1
ATOM 3868 N N . ASN B 1 109 ? -26.109 -10.773 13.414 1 94.81 109 ASN B N 1
ATOM 3869 C CA . ASN B 1 109 ? -27.172 -9.836 13.117 1 94.81 109 ASN B CA 1
ATOM 3870 C C . ASN B 1 109 ? -27.078 -9.305 11.688 1 94.81 109 ASN B C 1
ATOM 3872 O O . ASN B 1 109 ? -27.938 -8.547 11.242 1 94.81 109 ASN B O 1
ATOM 3876 N N . ALA B 1 110 ? -26.156 -9.75 10.984 1 96.44 110 ALA B N 1
ATOM 3877 C CA . ALA B 1 110 ? -25.922 -9.273 9.617 1 96.44 110 ALA B CA 1
ATOM 3878 C C . ALA B 1 110 ? -26.609 -10.188 8.602 1 96.44 110 ALA B C 1
ATOM 3880 O O . ALA B 1 110 ? -26.5 -11.414 8.695 1 96.44 110 ALA B O 1
ATOM 3881 N N . ASN B 1 111 ? -27.297 -9.617 7.703 1 96.81 111 ASN B N 1
ATOM 3882 C CA . ASN B 1 111 ? -27.969 -10.352 6.641 1 96.81 111 ASN B CA 1
ATOM 3883 C C . ASN B 1 111 ? -27.734 -9.711 5.273 1 96.81 111 ASN B C 1
ATOM 3885 O O . ASN B 1 111 ? -27.828 -8.492 5.129 1 96.81 111 ASN B O 1
ATOM 3889 N N . PHE B 1 112 ? -27.438 -10.555 4.367 1 96.56 112 PHE B N 1
ATOM 3890 C CA . PHE B 1 112 ? -27.203 -10.117 2.998 1 96.56 112 PHE B CA 1
ATOM 3891 C C . PHE B 1 112 ? -28.031 -10.922 2.018 1 96.56 112 PHE B C 1
ATOM 3893 O O . PHE B 1 112 ? -28.391 -12.07 2.291 1 96.56 112 PHE B O 1
ATOM 3900 N N . SER B 1 113 ? -28.375 -10.344 0.954 1 94.81 113 SER B N 1
ATOM 3901 C CA . SER B 1 113 ? -29.031 -11.023 -0.162 1 94.81 113 SER B CA 1
ATOM 3902 C C . SER B 1 113 ? -28.328 -10.711 -1.482 1 94.81 113 SER B C 1
ATOM 3904 O O . SER B 1 113 ? -28.109 -9.539 -1.813 1 94.81 113 SER B O 1
ATOM 3906 N N . LEU B 1 114 ? -27.938 -11.688 -2.176 1 92.69 114 LEU B N 1
ATOM 3907 C CA . LEU B 1 114 ? -27.266 -11.547 -3.461 1 92.69 114 LEU B CA 1
ATOM 3908 C C . LEU B 1 114 ? -28.031 -12.258 -4.562 1 92.69 114 LEU B C 1
ATOM 3910 O O . LEU B 1 114 ? -28.641 -13.305 -4.324 1 92.69 114 LEU B O 1
ATOM 3914 N N . PRO B 1 115 ? -27.984 -11.734 -5.719 1 90.19 115 PRO B N 1
ATOM 3915 C CA . PRO B 1 115 ? -28.672 -12.406 -6.824 1 90.19 115 PRO B CA 1
ATOM 3916 C C . PRO B 1 115 ? -27.938 -13.664 -7.289 1 90.19 115 PRO B C 1
ATOM 3918 O O . PRO B 1 115 ? -26.703 -13.695 -7.301 1 90.19 115 PRO B O 1
ATOM 3921 N N . ASN B 1 116 ? -28.672 -14.656 -7.613 1 88.81 116 ASN B N 1
ATOM 3922 C CA . ASN B 1 116 ? -28.172 -15.867 -8.258 1 88.81 116 ASN B CA 1
ATOM 3923 C C . ASN B 1 116 ? -28.047 -15.688 -9.766 1 88.81 116 ASN B C 1
ATOM 3925 O O . ASN B 1 116 ? -29.031 -15.359 -10.438 1 88.81 116 ASN B O 1
ATOM 3929 N N . VAL B 1 117 ? -26.906 -15.805 -10.266 1 82.44 117 VAL B N 1
ATOM 3930 C CA . VAL B 1 117 ? -26.703 -15.656 -11.703 1 82.44 117 VAL B CA 1
ATOM 3931 C C . VAL B 1 117 ? -27.031 -16.969 -12.406 1 82.44 117 VAL B C 1
ATOM 3933 O O . VAL B 1 117 ? -26.312 -17.953 -12.25 1 82.44 117 VAL B O 1
ATOM 3936 N N . THR B 1 118 ? -28.188 -17.109 -12.914 1 71.38 118 THR B N 1
ATOM 3937 C CA . THR B 1 118 ? -28.703 -18.359 -13.461 1 71.38 118 THR B CA 1
ATOM 3938 C C . THR B 1 118 ? -28.188 -18.594 -14.875 1 71.38 118 THR B C 1
ATOM 3940 O O . THR B 1 118 ? -28.562 -19.562 -15.531 1 71.38 118 THR B O 1
ATOM 3943 N N . SER B 1 119 ? -27.219 -17.781 -15.312 1 60.84 119 SER B N 1
ATOM 3944 C CA . SER B 1 119 ? -26.875 -18.125 -16.688 1 60.84 119 SER B CA 1
ATOM 3945 C C . SER B 1 119 ? -26.453 -19.578 -16.828 1 60.84 119 SER B C 1
ATOM 3947 O O . SER B 1 119 ? -26 -20.188 -15.852 1 60.84 119 SER B O 1
ATOM 3949 N N . SER B 1 120 ? -26.812 -20.125 -17.969 1 56.5 120 SER B N 1
ATOM 3950 C CA . SER B 1 120 ? -26.781 -21.547 -18.328 1 56.5 120 SER B CA 1
ATOM 3951 C C . SER B 1 120 ? -25.438 -22.172 -17.984 1 56.5 120 SER B C 1
ATOM 3953 O O . SER B 1 120 ? -25.375 -23.156 -17.234 1 56.5 120 SER B O 1
ATOM 3955 N N . ARG B 1 121 ? -24.469 -22.375 -18.906 1 56.88 121 ARG B N 1
ATOM 3956 C CA . ARG B 1 121 ? -23.484 -23.453 -19 1 56.88 121 ARG B CA 1
ATOM 3957 C C . ARG B 1 121 ? -22.188 -23.062 -18.281 1 56.88 121 ARG B C 1
ATOM 3959 O O . ARG B 1 121 ? -21.453 -22.172 -18.719 1 56.88 121 ARG B O 1
ATOM 3966 N N . PHE B 1 122 ? -22.234 -23.234 -16.922 1 61.34 122 PHE B N 1
ATOM 3967 C CA . PHE B 1 122 ? -20.906 -23.172 -16.344 1 61.34 122 PHE B CA 1
ATOM 3968 C C . PHE B 1 122 ? -19.969 -24.141 -17.062 1 61.34 122 PHE B C 1
ATOM 3970 O O . PHE B 1 122 ? -20.344 -25.281 -17.375 1 61.34 122 PHE B O 1
ATOM 3977 N N . PRO B 1 123 ? -18.906 -23.625 -17.469 1 63.94 123 PRO B N 1
ATOM 3978 C CA . PRO B 1 123 ? -18.016 -24.484 -18.25 1 63.94 123 PRO B CA 1
ATOM 3979 C C . PRO B 1 123 ? -17.672 -25.797 -17.531 1 63.94 123 PRO B C 1
ATOM 3981 O O . PRO B 1 123 ? -17.531 -25.812 -16.312 1 63.94 123 PRO B O 1
ATOM 3984 N N . THR B 1 124 ? -18.062 -26.781 -18.156 1 62.97 124 THR B N 1
ATOM 3985 C CA . THR B 1 124 ? -17.688 -28.078 -17.609 1 62.97 124 THR B CA 1
ATOM 3986 C C . THR B 1 124 ? -16.203 -28.344 -17.828 1 62.97 124 THR B C 1
ATOM 3988 O O . THR B 1 124 ? -15.656 -28.047 -18.891 1 62.97 124 THR B O 1
ATOM 3991 N N . VAL B 1 125 ? -15.531 -28.562 -16.719 1 66.62 125 VAL B N 1
ATOM 3992 C CA . VAL B 1 125 ? -14.141 -28.969 -16.844 1 66.62 125 VAL B CA 1
ATOM 3993 C C . VAL B 1 125 ? -14.07 -30.422 -17.312 1 66.62 125 VAL B C 1
ATOM 3995 O O . VAL B 1 125 ? -14.586 -31.328 -16.656 1 66.62 125 VAL B O 1
ATOM 3998 N N . GLU B 1 126 ? -13.852 -30.547 -18.562 1 64.19 126 GLU B N 1
ATOM 3999 C CA . GLU B 1 126 ? -13.758 -31.891 -19.125 1 64.19 126 GLU B CA 1
ATOM 4000 C C . GLU B 1 126 ? -12.586 -32.656 -18.516 1 64.19 126 GLU B C 1
ATOM 4002 O O . GLU B 1 126 ? -11.508 -32.094 -18.312 1 64.19 126 GLU B O 1
ATOM 4007 N N . ASP B 1 127 ? -12.945 -33.781 -17.984 1 67.38 127 ASP B N 1
ATOM 4008 C CA . ASP B 1 127 ? -11.883 -34.688 -17.531 1 67.38 127 ASP B CA 1
ATOM 4009 C C . ASP B 1 127 ? -10.938 -35.031 -18.688 1 67.38 127 ASP B C 1
ATOM 4011 O O . ASP B 1 127 ? -11.359 -35.094 -19.844 1 67.38 127 ASP B O 1
ATOM 4015 N N . ASP B 1 128 ? -9.75 -34.875 -18.469 1 75.44 128 ASP B N 1
ATOM 4016 C CA . ASP B 1 128 ? -8.734 -35.25 -19.438 1 75.44 128 ASP B CA 1
ATOM 4017 C C . ASP B 1 128 ? -7.996 -36.5 -18.984 1 75.44 128 ASP B C 1
ATOM 4019 O O . ASP B 1 128 ? -8.117 -36.938 -17.844 1 75.44 128 ASP B O 1
ATOM 4023 N N . THR B 1 129 ? -7.508 -37.219 -20 1 84.25 129 THR B N 1
ATOM 4024 C CA . THR B 1 129 ? -6.594 -38.312 -19.688 1 84.25 129 THR B CA 1
ATOM 4025 C C . THR B 1 129 ? -5.18 -37.781 -19.453 1 84.25 129 THR B C 1
ATOM 4027 O O . THR B 1 129 ? -4.57 -37.219 -20.359 1 84.25 129 THR B O 1
ATOM 4030 N N . TYR B 1 130 ? -4.766 -37.969 -18.188 1 87 130 TYR B N 1
ATOM 4031 C CA . TYR B 1 130 ? -3.443 -37.469 -17.828 1 87 130 TYR B CA 1
ATOM 4032 C C . TYR B 1 130 ? -2.381 -38.531 -18.047 1 87 130 TYR B C 1
ATOM 4034 O O . TYR B 1 130 ? -2.504 -39.656 -17.531 1 87 130 TYR B O 1
ATOM 4042 N N . LYS B 1 131 ? -1.434 -38.219 -18.828 1 85.94 131 LYS B N 1
ATOM 4043 C CA . LYS B 1 131 ? -0.362 -39.156 -19.172 1 85.94 131 LYS B CA 1
ATOM 4044 C C . LYS B 1 131 ? 0.657 -39.281 -18.047 1 85.94 131 LYS B C 1
ATOM 4046 O O . LYS B 1 131 ? 1.224 -40.344 -17.828 1 85.94 131 LYS B O 1
ATOM 4051 N N . HIS B 1 132 ? 0.918 -38.156 -17.406 1 89.44 132 HIS B N 1
ATOM 4052 C CA . HIS B 1 132 ? 1.904 -38.125 -16.328 1 89.44 132 HIS B CA 1
ATOM 4053 C C . HIS B 1 132 ? 1.25 -37.812 -14.992 1 89.44 132 HIS B C 1
ATOM 4055 O O . HIS B 1 132 ? 0.311 -37 -14.93 1 89.44 132 HIS B O 1
ATOM 4061 N N . GLU B 1 133 ? 1.745 -38.469 -13.969 1 92.44 133 GLU B N 1
ATOM 4062 C CA . GLU B 1 133 ? 1.297 -38.188 -12.602 1 92.44 133 GLU B CA 1
ATOM 4063 C C . GLU B 1 133 ? 2.447 -38.312 -11.609 1 92.44 133 GLU B C 1
ATOM 4065 O O . GLU B 1 133 ? 3.152 -39.344 -11.594 1 92.44 133 GLU B O 1
ATOM 4070 N N . PHE B 1 134 ? 2.656 -37.312 -10.883 1 93.44 134 PHE B N 1
ATOM 4071 C CA . PHE B 1 134 ? 3.709 -37.344 -9.875 1 93.44 134 PHE B CA 1
ATOM 4072 C C . PHE B 1 134 ? 3.404 -36.375 -8.734 1 93.44 134 PHE B C 1
ATOM 4074 O O . PHE B 1 134 ? 2.455 -35.594 -8.812 1 93.44 134 PHE B O 1
ATOM 4081 N N . THR B 1 135 ? 4.168 -36.5 -7.684 1 93.56 135 THR B N 1
ATOM 4082 C CA . THR B 1 135 ? 3.957 -35.656 -6.504 1 93.56 135 THR B CA 1
ATOM 4083 C C . THR B 1 135 ? 5.203 -34.844 -6.199 1 93.56 135 THR B C 1
ATOM 4085 O O . THR B 1 135 ? 6.328 -35.281 -6.426 1 93.56 135 THR B O 1
ATOM 4088 N N . LEU B 1 136 ? 4.984 -33.656 -5.754 1 92.88 136 LEU B N 1
ATOM 4089 C CA . LEU B 1 136 ? 6.035 -32.781 -5.25 1 92.88 136 LEU B CA 1
ATOM 4090 C C . LEU B 1 136 ? 5.656 -32.219 -3.889 1 92.88 136 LEU B C 1
ATOM 4092 O O . LEU B 1 136 ? 4.484 -32.25 -3.504 1 92.88 136 LEU B O 1
ATOM 4096 N N . SER B 1 137 ? 6.723 -31.859 -3.162 1 91.69 137 SER B N 1
ATOM 4097 C CA . SER B 1 137 ? 6.434 -31.078 -1.957 1 91.69 137 SER B CA 1
ATOM 4098 C C . SER B 1 137 ? 5.914 -29.688 -2.305 1 91.69 137 SER B C 1
ATOM 4100 O O . SER B 1 137 ? 6.406 -29.062 -3.24 1 91.69 137 SER B O 1
ATOM 4102 N N . SER B 1 138 ? 4.891 -29.172 -1.537 1 93.12 138 SER B N 1
ATOM 4103 C CA . SER B 1 138 ? 4.344 -27.844 -1.758 1 93.12 138 SER B CA 1
ATOM 4104 C C . SER B 1 138 ? 5.426 -26.766 -1.617 1 93.12 138 SER B C 1
ATOM 4106 O O . SER B 1 138 ? 5.434 -25.797 -2.363 1 93.12 138 SER B O 1
ATOM 4108 N N . ASN B 1 139 ? 6.312 -27.016 -0.734 1 92.19 139 ASN B N 1
ATOM 4109 C CA . ASN B 1 139 ? 7.398 -26.078 -0.513 1 92.19 139 ASN B CA 1
ATOM 4110 C C . ASN B 1 139 ? 8.344 -26.016 -1.708 1 92.19 139 ASN B C 1
ATOM 4112 O O . ASN B 1 139 ? 8.75 -24.938 -2.135 1 92.19 139 ASN B O 1
ATOM 4116 N N . ASP B 1 140 ? 8.672 -27.203 -2.236 1 91.69 140 ASP B N 1
ATOM 4117 C CA . ASP B 1 140 ? 9.57 -27.266 -3.385 1 91.69 140 ASP B CA 1
ATOM 4118 C C . ASP B 1 140 ? 8.945 -26.594 -4.605 1 91.69 140 ASP B C 1
ATOM 4120 O O . ASP B 1 140 ? 9.617 -25.844 -5.328 1 91.69 140 ASP B O 1
ATOM 4124 N N . LEU B 1 141 ? 7.715 -26.891 -4.719 1 95.62 141 LEU B N 1
ATOM 4125 C CA . LEU B 1 141 ? 7.016 -26.297 -5.859 1 95.62 141 LEU B CA 1
ATOM 4126 C C . LEU B 1 141 ? 6.91 -24.781 -5.707 1 95.62 141 LEU B C 1
ATOM 4128 O O . LEU B 1 141 ? 7.219 -24.031 -6.637 1 95.62 141 LEU B O 1
ATOM 4132 N N . ALA B 1 142 ? 6.512 -24.328 -4.555 1 95.81 142 ALA B N 1
ATOM 4133 C CA . ALA B 1 142 ? 6.387 -22.891 -4.301 1 95.81 142 ALA B CA 1
ATOM 4134 C C . ALA B 1 142 ? 7.723 -22.188 -4.492 1 95.81 142 ALA B C 1
ATOM 4136 O O . ALA B 1 142 ? 7.777 -21.109 -5.102 1 95.81 142 ALA B O 1
ATOM 4137 N N . ASP B 1 143 ? 8.727 -22.781 -3.975 1 94.5 143 ASP B N 1
ATOM 4138 C CA . ASP B 1 143 ? 10.07 -22.203 -4.09 1 94.5 143 ASP B CA 1
ATOM 4139 C C . ASP B 1 143 ? 10.5 -22.109 -5.551 1 94.5 143 ASP B C 1
ATOM 4141 O O . ASP B 1 143 ? 11.016 -21.078 -5.984 1 94.5 143 ASP B O 1
ATOM 4145 N N . SER B 1 144 ? 10.266 -23.172 -6.301 1 96.44 144 SER B N 1
ATOM 4146 C CA . SER B 1 144 ? 10.648 -23.203 -7.707 1 96.44 144 SER B CA 1
ATOM 4147 C C . SER B 1 144 ? 9.883 -22.156 -8.516 1 96.44 144 SER B C 1
ATOM 4149 O O . SER B 1 144 ? 10.469 -21.438 -9.32 1 96.44 144 SER B O 1
ATOM 4151 N N . LEU B 1 145 ? 8.617 -22.047 -8.234 1 97.56 145 LEU B N 1
ATOM 4152 C CA . LEU B 1 145 ? 7.781 -21.078 -8.945 1 97.56 145 LEU B CA 1
ATOM 4153 C C . LEU B 1 145 ? 8.195 -19.656 -8.602 1 97.56 145 LEU B C 1
ATOM 4155 O O . LEU B 1 145 ? 8.305 -18.812 -9.492 1 97.56 145 LEU B O 1
ATOM 4159 N N . THR B 1 146 ? 8.438 -19.375 -7.375 1 96.69 146 THR B N 1
ATOM 4160 C CA . THR B 1 146 ? 8.789 -18.047 -6.91 1 96.69 146 THR B CA 1
ATOM 4161 C C . THR B 1 146 ? 10.133 -17.609 -7.488 1 96.69 146 THR B C 1
ATOM 4163 O O . THR B 1 146 ? 10.297 -16.438 -7.855 1 96.69 146 THR B O 1
ATOM 4166 N N . LYS B 1 147 ? 11.023 -18.516 -7.621 1 97 147 LYS B N 1
ATOM 4167 C CA . LYS B 1 147 ? 12.383 -18.203 -8.047 1 97 147 LYS B CA 1
ATOM 4168 C C . LYS B 1 147 ? 12.461 -18.062 -9.57 1 97 147 LYS B C 1
ATOM 4170 O O . LYS B 1 147 ? 13.461 -17.578 -10.102 1 97 147 LYS B O 1
ATOM 4175 N N . THR B 1 148 ? 11.336 -18.391 -10.25 1 97.94 148 THR B N 1
ATOM 4176 C CA . THR B 1 148 ? 11.422 -18.344 -11.703 1 97.94 148 THR B CA 1
ATOM 4177 C C . THR B 1 148 ? 10.383 -17.391 -12.273 1 97.94 148 THR B C 1
ATOM 4179 O O . THR B 1 148 ? 10.539 -16.875 -13.383 1 97.94 148 THR B O 1
ATOM 4182 N N . LYS B 1 149 ? 9.367 -17.062 -11.57 1 97.44 149 LYS B N 1
ATOM 4183 C CA . LYS B 1 149 ? 8.195 -16.375 -12.109 1 97.44 149 LYS B CA 1
ATOM 4184 C C . LYS B 1 149 ? 8.555 -14.977 -12.594 1 97.44 149 LYS B C 1
ATOM 4186 O O . LYS B 1 149 ? 7.914 -14.445 -13.516 1 97.44 149 LYS B O 1
ATOM 4191 N N . PHE B 1 150 ? 9.531 -14.32 -12.047 1 95.88 150 PHE B N 1
ATOM 4192 C CA . PHE B 1 150 ? 9.812 -12.93 -12.367 1 95.88 150 PHE B CA 1
ATOM 4193 C C . PHE B 1 150 ? 10.398 -12.797 -13.766 1 95.88 150 PHE B C 1
ATOM 4195 O O . PHE B 1 150 ? 10.453 -11.695 -14.32 1 95.88 150 PHE B O 1
ATOM 4202 N N . SER B 1 151 ? 10.891 -13.883 -14.32 1 97.06 151 SER B N 1
ATOM 4203 C CA . SER B 1 151 ? 11.5 -13.805 -15.641 1 97.06 151 SER B CA 1
ATOM 4204 C C . SER B 1 151 ? 10.539 -14.289 -16.719 1 97.06 151 SER B C 1
ATOM 4206 O O . SER B 1 151 ? 10.945 -14.523 -17.859 1 97.06 151 SER B O 1
ATOM 4208 N N . ILE B 1 152 ? 9.305 -14.508 -16.375 1 97.75 152 ILE B N 1
ATOM 4209 C CA . ILE B 1 152 ? 8.297 -14.828 -17.375 1 97.75 152 ILE B CA 1
ATOM 4210 C C . ILE B 1 152 ? 8.039 -13.602 -18.25 1 97.75 152 ILE B C 1
ATOM 4212 O O . ILE B 1 152 ? 7.867 -12.492 -17.75 1 97.75 152 ILE B O 1
ATOM 4216 N N . SER B 1 153 ? 7.992 -13.82 -19.5 1 96.94 153 SER B N 1
ATOM 4217 C CA . SER B 1 153 ? 7.723 -12.719 -20.406 1 96.94 153 SER B CA 1
ATOM 4218 C C . SER B 1 153 ? 6.289 -12.219 -20.266 1 96.94 153 SER B C 1
ATOM 4220 O O . SER B 1 153 ? 5.359 -13.016 -20.125 1 96.94 153 SER B O 1
ATOM 4222 N N . ILE B 1 154 ? 6.16 -10.961 -20.328 1 94.06 154 ILE B N 1
ATOM 4223 C CA . ILE B 1 154 ? 4.824 -10.375 -20.281 1 94.06 154 ILE B CA 1
ATOM 4224 C C . ILE B 1 154 ? 4.414 -9.93 -21.688 1 94.06 154 ILE B C 1
ATOM 4226 O O . ILE B 1 154 ? 3.311 -9.406 -21.875 1 94.06 154 ILE B O 1
ATOM 4230 N N . ASP B 1 155 ? 5.27 -10.188 -22.656 1 91.31 155 ASP B N 1
ATOM 4231 C CA . ASP B 1 155 ? 5.012 -9.836 -24.047 1 91.31 155 ASP B CA 1
ATOM 4232 C C . ASP B 1 155 ? 4.102 -10.859 -24.719 1 91.31 155 ASP B C 1
ATOM 4234 O O . ASP B 1 155 ? 4.504 -12.008 -24.922 1 91.31 155 ASP B O 1
ATOM 4238 N N . ASP B 1 156 ? 3.006 -10.43 -25.203 1 89.69 156 ASP B N 1
ATOM 4239 C CA . ASP B 1 156 ? 2.012 -11.344 -25.75 1 89.69 156 ASP B CA 1
ATOM 4240 C C . ASP B 1 156 ? 2.416 -11.82 -27.141 1 89.69 156 ASP B C 1
ATOM 4242 O O . ASP B 1 156 ? 1.889 -12.812 -27.641 1 89.69 156 ASP B O 1
ATOM 4246 N N . THR B 1 157 ? 3.32 -11.102 -27.781 1 91.44 157 THR B N 1
ATOM 4247 C CA . THR B 1 157 ? 3.785 -11.5 -29.109 1 91.44 157 THR B CA 1
ATOM 4248 C C . THR B 1 157 ? 4.629 -12.773 -29.016 1 91.44 157 THR B C 1
ATOM 4250 O O . THR B 1 157 ? 4.73 -13.523 -29.984 1 91.44 157 THR B O 1
ATOM 4253 N N . ARG B 1 158 ? 5.18 -13 -27.828 1 92.12 158 ARG B N 1
ATOM 4254 C CA . ARG B 1 158 ? 5.941 -14.219 -27.578 1 92.12 158 ARG B CA 1
ATOM 4255 C C . ARG B 1 158 ? 5.25 -15.086 -26.531 1 92.12 158 ARG B C 1
ATOM 4257 O O . ARG B 1 158 ? 5.809 -15.336 -25.453 1 92.12 158 ARG B O 1
ATOM 4264 N N . TYR B 1 159 ? 4.18 -15.617 -26.984 1 93.94 159 TYR B N 1
ATOM 4265 C CA . TYR B 1 159 ? 3.287 -16.281 -26.047 1 93.94 159 TYR B CA 1
ATOM 4266 C C . TYR B 1 159 ? 3.938 -17.531 -25.469 1 93.94 159 TYR B C 1
ATOM 4268 O O . TYR B 1 159 ? 3.602 -17.953 -24.359 1 93.94 159 TYR B O 1
ATOM 4276 N N . ASN B 1 160 ? 4.898 -18.188 -26.234 1 96.25 160 ASN B N 1
ATOM 4277 C CA . ASN B 1 160 ? 5.574 -19.391 -25.766 1 96.25 160 ASN B CA 1
ATOM 4278 C C . ASN B 1 160 ? 6.512 -19.094 -24.594 1 96.25 160 ASN B C 1
ATOM 4280 O O . ASN B 1 160 ? 7.016 -20.016 -23.953 1 96.25 160 ASN B O 1
ATOM 4284 N N . LEU B 1 161 ? 6.68 -17.781 -24.281 1 97.38 161 LEU B N 1
ATOM 4285 C CA . LEU B 1 161 ? 7.531 -17.391 -23.156 1 97.38 161 LEU B CA 1
ATOM 4286 C C . LEU B 1 161 ? 6.691 -16.891 -21.984 1 97.38 161 LEU B C 1
ATOM 4288 O O . LEU B 1 161 ? 7.234 -16.547 -20.938 1 97.38 161 LEU B O 1
ATOM 4292 N N . ASN B 1 162 ? 5.387 -16.953 -22.125 1 97.69 162 ASN B N 1
ATOM 4293 C CA . ASN B 1 162 ? 4.488 -16.375 -21.125 1 97.69 162 ASN B CA 1
ATOM 4294 C C . ASN B 1 162 ? 4.141 -17.375 -20.031 1 97.69 162 ASN B C 1
ATOM 4296 O O . ASN B 1 162 ? 2.99 -17.453 -19.594 1 97.69 162 ASN B O 1
ATOM 4300 N N . GLY B 1 163 ? 5.129 -18.172 -19.672 1 98.19 163 GLY B N 1
ATOM 4301 C CA . GLY B 1 163 ? 4.902 -19.172 -18.641 1 98.19 163 GLY B CA 1
ATOM 4302 C C . GLY B 1 163 ? 6.176 -19.859 -18.188 1 98.19 163 GLY B C 1
ATOM 4303 O O . GLY B 1 163 ? 7.277 -19.469 -18.594 1 98.19 163 GLY B O 1
ATOM 4304 N N . ILE B 1 164 ? 6.008 -20.828 -17.344 1 98.5 164 ILE B N 1
ATOM 4305 C CA . ILE B 1 164 ? 7.121 -21.625 -16.859 1 98.5 164 ILE B CA 1
ATOM 4306 C C . ILE B 1 164 ? 7.25 -22.891 -17.703 1 98.5 164 ILE B C 1
ATOM 4308 O O . ILE B 1 164 ? 6.297 -23.656 -17.828 1 98.5 164 ILE B O 1
ATOM 4312 N N . TYR B 1 165 ? 8.383 -23.094 -18.328 1 98.31 165 TYR B N 1
ATOM 4313 C CA . TYR B 1 165 ? 8.695 -24.312 -19.062 1 98.31 165 TYR B CA 1
ATOM 4314 C C . TYR B 1 165 ? 9.078 -25.438 -18.125 1 98.31 165 TYR B C 1
ATOM 4316 O O . TYR B 1 165 ? 10.109 -25.375 -17.438 1 98.31 165 TYR B O 1
ATOM 4324 N N . LEU B 1 166 ? 8.219 -26.422 -18.062 1 97.06 166 LEU B N 1
ATOM 4325 C CA . LEU B 1 166 ? 8.43 -27.594 -17.234 1 97.06 166 LEU B CA 1
ATOM 4326 C C . LEU B 1 166 ? 8.906 -28.781 -18.062 1 97.06 166 LEU B C 1
ATOM 4328 O O . LEU B 1 166 ? 8.195 -29.234 -18.969 1 97.06 166 LEU B O 1
ATOM 4332 N N . HIS B 1 167 ? 10.117 -29.203 -17.781 1 95.62 167 HIS B N 1
ATOM 4333 C CA . HIS B 1 167 ? 10.641 -30.375 -18.484 1 95.62 167 HIS B CA 1
ATOM 4334 C C . HIS B 1 167 ? 11.531 -31.203 -17.578 1 95.62 167 HIS B C 1
ATOM 4336 O O . HIS B 1 167 ? 11.898 -30.766 -16.484 1 95.62 167 HIS B O 1
ATOM 4342 N N . ALA B 1 168 ? 11.773 -32.469 -17.969 1 93.94 168 ALA B N 1
ATOM 4343 C CA . ALA B 1 168 ? 12.547 -33.375 -17.109 1 93.94 168 ALA B CA 1
ATOM 4344 C C . ALA B 1 168 ? 13.617 -34.094 -17.922 1 93.94 168 ALA B C 1
ATOM 4346 O O . ALA B 1 168 ? 13.445 -34.344 -19.109 1 93.94 168 ALA B O 1
ATOM 4347 N N . ASP B 1 169 ? 14.727 -34.312 -17.312 1 91.56 169 ASP B N 1
ATOM 4348 C CA . ASP B 1 169 ? 15.688 -35.281 -17.828 1 91.56 169 ASP B CA 1
ATOM 4349 C C . ASP B 1 169 ? 15.727 -36.531 -16.953 1 91.56 169 ASP B C 1
ATOM 4351 O O . ASP B 1 169 ? 14.719 -36.906 -16.359 1 91.56 169 ASP B O 1
ATOM 4355 N N . GLU B 1 170 ? 16.844 -37.219 -16.875 1 89.62 170 GLU B N 1
ATOM 4356 C CA . GLU B 1 170 ? 16.906 -38.5 -16.156 1 89.62 170 GLU B CA 1
ATOM 4357 C C . GLU B 1 170 ? 16.953 -38.281 -14.648 1 89.62 170 GLU B C 1
ATOM 4359 O O . GLU B 1 170 ? 16.484 -39.125 -13.883 1 89.62 170 GLU B O 1
ATOM 4364 N N . GLN B 1 171 ? 17.375 -37.156 -14.289 1 91.44 171 GLN B N 1
ATOM 4365 C CA . GLN B 1 171 ? 17.656 -37 -12.867 1 91.44 171 GLN B CA 1
ATOM 4366 C C . GLN B 1 171 ? 16.828 -35.875 -12.266 1 91.44 171 GLN B C 1
ATOM 4368 O O . GLN B 1 171 ? 16.516 -35.906 -11.07 1 91.44 171 GLN B O 1
ATOM 4373 N N . PHE B 1 172 ? 16.5 -34.906 -13.109 1 93.81 172 PHE B N 1
ATOM 4374 C CA . PHE B 1 172 ? 15.945 -33.688 -12.508 1 93.81 172 PHE B CA 1
ATOM 4375 C C . PHE B 1 172 ? 14.703 -33.25 -13.258 1 93.81 172 PHE B C 1
ATOM 4377 O O . PHE B 1 172 ? 14.523 -33.562 -14.438 1 93.81 172 PHE B O 1
ATOM 4384 N N . LEU B 1 173 ? 13.828 -32.594 -12.516 1 95.44 173 LEU B N 1
ATOM 4385 C CA . LEU B 1 173 ? 12.734 -31.781 -13.047 1 95.44 173 LEU B CA 1
ATOM 4386 C C . LEU B 1 173 ? 13.109 -30.297 -13.086 1 95.44 173 LEU B C 1
ATOM 4388 O O . LEU B 1 173 ? 13.617 -29.75 -12.109 1 95.44 173 LEU B O 1
ATOM 4392 N N . TYR B 1 174 ? 12.875 -29.656 -14.258 1 96.5 174 TYR B N 1
ATOM 4393 C CA . TYR B 1 174 ? 13.352 -28.297 -14.445 1 96.5 174 TYR B CA 1
ATOM 4394 C C . TYR B 1 174 ? 12.18 -27.328 -14.586 1 96.5 174 TYR B C 1
ATOM 4396 O O . TYR B 1 174 ? 11.188 -27.625 -15.258 1 96.5 174 TYR B O 1
ATOM 4404 N N . PHE B 1 175 ? 12.281 -26.234 -13.906 1 98.12 175 PHE B N 1
ATOM 4405 C CA . PHE B 1 175 ? 11.445 -25.047 -14.086 1 98.12 175 PHE B CA 1
ATOM 4406 C C . PHE B 1 175 ? 12.234 -23.922 -14.734 1 98.12 175 PHE B C 1
ATOM 4408 O O . PHE B 1 175 ? 13.18 -23.391 -14.141 1 98.12 175 PHE B O 1
ATOM 4415 N N . VAL B 1 176 ? 11.82 -23.516 -15.93 1 98.31 176 VAL B N 1
ATOM 4416 C CA . VAL B 1 176 ? 12.633 -22.562 -16.672 1 98.31 176 VAL B CA 1
ATOM 4417 C C . VAL B 1 176 ? 11.75 -21.422 -17.188 1 98.31 176 VAL B C 1
ATOM 4419 O O . VAL B 1 176 ? 10.641 -21.656 -17.672 1 98.31 176 VAL B O 1
ATOM 4422 N N . THR B 1 177 ? 12.18 -20.203 -17.062 1 98.25 177 THR B N 1
ATOM 4423 C CA . THR B 1 177 ? 11.516 -19.031 -17.625 1 98.25 177 THR B CA 1
ATOM 4424 C C . THR B 1 177 ? 12.531 -18.062 -18.234 1 98.25 177 THR B C 1
ATOM 4426 O O . THR B 1 177 ? 13.703 -18.062 -17.844 1 98.25 177 THR B O 1
ATOM 4429 N N . THR B 1 178 ? 12.094 -17.312 -19.203 1 97.44 178 THR B N 1
ATOM 4430 C CA . THR B 1 178 ? 12.938 -16.266 -19.781 1 97.44 178 THR B CA 1
ATOM 4431 C C . THR B 1 178 ? 12.086 -15.195 -20.438 1 97.44 178 THR B C 1
ATOM 4433 O O . THR B 1 178 ? 10.992 -15.484 -20.953 1 97.44 178 THR B O 1
ATOM 4436 N N . ASP B 1 179 ? 12.523 -14 -20.312 1 95.62 179 ASP B N 1
ATOM 4437 C CA . ASP B 1 179 ? 11.922 -12.898 -21.062 1 95.62 179 ASP B CA 1
ATOM 4438 C C . ASP B 1 179 ? 12.898 -12.352 -22.094 1 95.62 179 ASP B C 1
ATOM 4440 O O . ASP B 1 179 ? 12.82 -11.18 -22.469 1 95.62 179 ASP B O 1
ATOM 4444 N N . CYS B 1 180 ? 13.875 -13.117 -22.438 1 92.62 180 CYS B N 1
ATOM 4445 C CA . CYS B 1 180 ? 14.883 -12.828 -23.453 1 92.62 180 CYS B CA 1
ATOM 4446 C C . CYS B 1 180 ? 15.984 -11.93 -22.891 1 92.62 180 CYS B C 1
ATOM 4448 O O . CYS B 1 180 ? 17.062 -11.812 -23.484 1 92.62 180 CYS B O 1
ATOM 4450 N N . HIS B 1 181 ? 15.766 -11.367 -21.797 1 94.31 181 HIS B N 1
ATOM 4451 C CA . HIS B 1 181 ? 16.781 -10.57 -21.125 1 94.31 181 HIS B CA 1
ATOM 4452 C C . HIS B 1 181 ? 17.359 -11.297 -19.922 1 94.31 181 HIS B C 1
ATOM 4454 O O . HIS B 1 181 ? 18.516 -11.07 -19.547 1 94.31 181 HIS B O 1
ATOM 4460 N N . ARG B 1 182 ? 16.516 -12.086 -19.391 1 96.44 182 ARG B N 1
ATOM 4461 C CA . ARG B 1 182 ? 16.891 -12.883 -18.234 1 96.44 182 ARG B CA 1
ATOM 4462 C C . ARG B 1 182 ? 16.375 -14.312 -18.375 1 96.44 182 ARG B C 1
ATOM 4464 O O . ARG B 1 182 ? 15.398 -14.562 -19.078 1 96.44 182 ARG B O 1
ATOM 4471 N N . LEU B 1 183 ? 17.109 -15.18 -17.734 1 97.44 183 LEU B N 1
ATOM 4472 C CA . LEU B 1 183 ? 16.719 -16.578 -17.688 1 97.44 183 LEU B CA 1
ATOM 4473 C C . LEU B 1 183 ? 16.844 -17.125 -16.266 1 97.44 183 LEU B C 1
ATOM 4475 O O . LEU B 1 183 ? 17.828 -16.891 -15.578 1 97.44 183 LEU B O 1
ATOM 4479 N N . SER B 1 184 ? 15.797 -17.75 -15.797 1 97.94 184 SER B N 1
ATOM 4480 C CA . SER B 1 184 ? 15.789 -18.438 -14.508 1 97.94 184 SER B CA 1
ATOM 4481 C C . SER B 1 184 ? 15.562 -19.938 -14.688 1 97.94 184 SER B C 1
ATOM 4483 O O . SER B 1 184 ? 14.664 -20.359 -15.414 1 97.94 184 SER B O 1
ATOM 4485 N N . CYS B 1 185 ? 16.391 -20.719 -14.055 1 97.12 185 CYS B N 1
ATOM 4486 C CA . CYS B 1 185 ? 16.281 -22.172 -14.094 1 97.12 185 CYS B CA 1
ATOM 4487 C C . CYS B 1 185 ? 16.469 -22.781 -12.711 1 97.12 185 CYS B C 1
ATOM 4489 O O . CYS B 1 185 ? 17.5 -22.562 -12.07 1 97.12 185 CYS B O 1
ATOM 4491 N N . VAL B 1 186 ? 15.477 -23.484 -12.281 1 97.25 186 VAL B N 1
ATOM 4492 C CA . VAL B 1 186 ? 15.523 -24.203 -11.008 1 97.25 186 VAL B CA 1
ATOM 4493 C C . VAL B 1 186 ? 15.227 -25.672 -11.242 1 97.25 186 VAL B C 1
ATOM 4495 O O . VAL B 1 186 ? 14.344 -26.031 -12.023 1 97.25 186 VAL B O 1
ATOM 4498 N N . ASN B 1 187 ? 15.977 -26.5 -10.688 1 95.69 187 ASN B N 1
ATOM 4499 C CA . ASN B 1 187 ? 15.711 -27.938 -10.836 1 95.69 187 ASN B CA 1
ATOM 4500 C C . ASN B 1 187 ? 15.523 -28.609 -9.484 1 95.69 187 ASN B C 1
ATOM 4502 O O . ASN B 1 187 ? 16.094 -28.172 -8.484 1 95.69 187 ASN B O 1
ATOM 4506 N N . VAL B 1 188 ? 14.711 -29.594 -9.43 1 94.75 188 VAL B N 1
ATOM 4507 C CA . VAL B 1 188 ? 14.477 -30.469 -8.281 1 94.75 188 VAL B CA 1
ATOM 4508 C C . VAL B 1 188 ? 14.633 -31.922 -8.695 1 94.75 188 VAL B C 1
ATOM 4510 O O . VAL B 1 188 ? 14.57 -32.25 -9.883 1 94.75 188 VAL B O 1
ATOM 4513 N N . PRO B 1 189 ? 14.938 -32.781 -7.688 1 93.44 189 PRO B N 1
ATOM 4514 C CA . PRO B 1 189 ? 15.023 -34.188 -8.062 1 93.44 189 PRO B CA 1
ATOM 4515 C C . PRO B 1 189 ? 13.766 -34.688 -8.766 1 93.44 189 PRO B C 1
ATOM 4517 O O . PRO B 1 189 ? 12.648 -34.344 -8.352 1 93.44 189 PRO B O 1
ATOM 4520 N N . LYS B 1 190 ? 14.023 -35.375 -9.781 1 92.62 190 LYS B N 1
ATOM 4521 C CA . LYS B 1 190 ? 12.898 -35.906 -10.547 1 92.62 190 LYS B CA 1
ATOM 4522 C C . LYS B 1 190 ? 12.047 -36.844 -9.68 1 92.62 190 LYS B C 1
ATOM 4524 O O . LYS B 1 190 ? 12.562 -37.781 -9.055 1 92.62 190 LYS B O 1
ATOM 4529 N N . PRO B 1 191 ? 10.75 -36.469 -9.562 1 89.31 191 PRO B N 1
ATOM 4530 C CA . PRO B 1 191 ? 9.875 -37.375 -8.805 1 89.31 191 PRO B CA 1
ATOM 4531 C C . PRO B 1 191 ? 9.758 -38.75 -9.453 1 89.31 191 PRO B C 1
ATOM 4533 O O . PRO B 1 191 ? 10.008 -38.906 -10.648 1 89.31 191 PRO B O 1
ATOM 4536 N N . VAL B 1 192 ? 9.195 -39.625 -8.562 1 80.81 192 VAL B N 1
ATOM 4537 C CA . VAL B 1 192 ? 9.008 -41 -9.023 1 80.81 192 VAL B CA 1
ATOM 4538 C C . VAL B 1 192 ? 7.828 -41.062 -9.992 1 80.81 192 VAL B C 1
ATOM 4540 O O . VAL B 1 192 ? 6.859 -40.312 -9.852 1 80.81 192 VAL B O 1
ATOM 4543 N N . ARG B 1 193 ? 7.871 -41.594 -11.18 1 75.88 193 ARG B N 1
ATOM 4544 C CA . ARG B 1 193 ? 6.762 -41.938 -12.07 1 75.88 193 ARG B CA 1
ATOM 4545 C C . ARG B 1 193 ? 6.672 -40.938 -13.234 1 75.88 193 ARG B C 1
ATOM 4547 O O . ARG B 1 193 ? 5.668 -40.906 -13.945 1 75.88 193 ARG B O 1
ATOM 4554 N N . VAL B 1 194 ? 7.543 -39.969 -13.031 1 75.06 194 VAL B N 1
ATOM 4555 C CA . VAL B 1 194 ? 7.578 -39.188 -14.258 1 75.06 194 VAL B CA 1
ATOM 4556 C C . VAL B 1 194 ? 8.125 -40.031 -15.406 1 75.06 194 VAL B C 1
ATOM 4558 O O . VAL B 1 194 ? 9.289 -40.438 -15.383 1 75.06 194 VAL B O 1
ATOM 4561 N N . ASN B 1 195 ? 7.125 -40.594 -16.188 1 67.81 195 ASN B N 1
ATOM 4562 C CA . ASN B 1 195 ? 7.52 -41.438 -17.297 1 67.81 195 ASN B CA 1
ATOM 4563 C C . ASN B 1 195 ? 7.645 -40.625 -18.594 1 67.81 195 ASN B C 1
ATOM 4565 O O . ASN B 1 195 ? 6.758 -39.844 -18.938 1 67.81 195 ASN B O 1
ATOM 4569 N N . GLY B 1 196 ? 8.742 -40.688 -19.219 1 67.94 196 GLY B N 1
ATOM 4570 C CA . GLY B 1 196 ? 8.906 -40.156 -20.562 1 67.94 196 GLY B CA 1
ATOM 4571 C C . GLY B 1 196 ? 9.359 -38.719 -20.578 1 67.94 196 GLY B C 1
ATOM 4572 O O . GLY B 1 196 ? 9.828 -38.188 -19.562 1 67.94 196 GLY B O 1
ATOM 4573 N N . LYS B 1 197 ? 9.117 -38.094 -21.828 1 78.69 197 LYS B N 1
ATOM 4574 C CA . LYS B 1 197 ? 9.539 -36.719 -22.078 1 78.69 197 LYS B CA 1
ATOM 4575 C C . LYS B 1 197 ? 8.461 -35.719 -21.656 1 78.69 197 LYS B C 1
ATOM 4577 O O . LYS B 1 197 ? 7.305 -35.844 -22.047 1 78.69 197 LYS B O 1
ATOM 4582 N N . LEU B 1 198 ? 8.648 -35.031 -20.625 1 88.38 198 LEU B N 1
ATOM 4583 C CA . LEU B 1 198 ? 7.793 -33.938 -20.141 1 88.38 198 LEU B CA 1
ATOM 4584 C C . LEU B 1 198 ? 8.281 -32.594 -20.641 1 88.38 198 LEU B C 1
ATOM 4586 O O . LEU B 1 198 ? 9.438 -32.219 -20.406 1 88.38 198 LEU B O 1
ATOM 4590 N N . ASN B 1 199 ? 7.484 -31.938 -21.531 1 93.06 199 ASN B N 1
ATOM 4591 C CA . ASN B 1 199 ? 7.789 -30.625 -22.062 1 93.06 199 ASN B CA 1
ATOM 4592 C C . ASN B 1 199 ? 6.535 -29.75 -22.172 1 93.06 199 ASN B C 1
ATOM 4594 O O . ASN B 1 199 ? 5.84 -29.781 -23.188 1 93.06 199 ASN B O 1
ATOM 4598 N N . VAL B 1 200 ? 6.234 -29.062 -21.156 1 96.19 200 VAL B N 1
ATOM 4599 C CA . VAL B 1 200 ? 5.012 -28.266 -21.188 1 96.19 200 VAL B CA 1
ATOM 4600 C C . VAL B 1 200 ? 5.305 -26.859 -20.688 1 96.19 200 VAL B C 1
ATOM 4602 O O . VAL B 1 200 ? 6.312 -26.625 -20.016 1 96.19 200 VAL B O 1
ATOM 4605 N N . ILE B 1 201 ? 4.438 -25.906 -21.062 1 98.12 201 ILE B N 1
ATOM 4606 C CA . ILE B 1 201 ? 4.551 -24.516 -20.609 1 98.12 201 ILE B CA 1
ATOM 4607 C C . ILE B 1 201 ? 3.322 -24.141 -19.781 1 98.12 201 ILE B C 1
ATOM 4609 O O . ILE B 1 201 ? 2.205 -24.109 -20.312 1 98.12 201 ILE B O 1
ATOM 4613 N N . ILE B 1 202 ? 3.549 -23.906 -18.516 1 98 202 ILE B N 1
ATOM 4614 C CA . ILE B 1 202 ? 2.482 -23.531 -17.594 1 98 202 ILE B CA 1
ATOM 4615 C C . ILE B 1 202 ? 2.25 -22.016 -17.656 1 98 202 ILE B C 1
ATOM 4617 O O . ILE B 1 202 ? 3.152 -21.234 -17.344 1 98 202 ILE B O 1
ATOM 4621 N N . PRO B 1 203 ? 1.088 -21.578 -17.906 1 97.31 203 PRO B N 1
ATOM 4622 C CA . PRO B 1 203 ? 0.822 -20.156 -18.062 1 97.31 203 PRO B CA 1
ATOM 4623 C C . PRO B 1 203 ? 1.081 -19.344 -16.797 1 97.31 203 PRO B C 1
ATOM 4625 O O . PRO B 1 203 ? 0.874 -19.859 -15.688 1 97.31 203 PRO B O 1
ATOM 4628 N N . ARG B 1 204 ? 1.424 -18.062 -17 1 96.69 204 ARG B N 1
ATOM 4629 C CA . ARG B 1 204 ? 1.76 -17.141 -15.906 1 96.69 204 ARG B CA 1
ATOM 4630 C C . ARG B 1 204 ? 0.618 -17.047 -14.906 1 96.69 204 ARG B C 1
ATOM 4632 O O . ARG B 1 204 ? 0.846 -17.094 -13.695 1 96.69 204 ARG B O 1
ATOM 4639 N N . LYS B 1 205 ? -0.58 -16.938 -15.359 1 94.31 205 LYS B N 1
ATOM 4640 C CA . LYS B 1 205 ? -1.731 -16.828 -14.469 1 94.31 205 LYS B CA 1
ATOM 4641 C C . LYS B 1 205 ? -1.86 -18.062 -13.586 1 94.31 205 LYS B C 1
ATOM 4643 O O . LYS B 1 205 ? -2.168 -17.953 -12.398 1 94.31 205 LYS B O 1
ATOM 4648 N N . THR B 1 206 ? -1.675 -19.172 -14.203 1 96.38 206 THR B N 1
ATOM 4649 C CA . THR B 1 206 ? -1.733 -20.422 -13.453 1 96.38 206 THR B CA 1
ATOM 4650 C C . THR B 1 206 ? -0.689 -20.438 -12.336 1 96.38 206 THR B C 1
ATOM 4652 O O . THR B 1 206 ? -0.981 -20.844 -11.211 1 96.38 206 THR B O 1
ATOM 4655 N N . VAL B 1 207 ? 0.465 -19.938 -12.656 1 97.25 207 VAL B N 1
ATOM 4656 C CA . VAL B 1 207 ? 1.556 -19.875 -11.688 1 97.25 207 VAL B CA 1
ATOM 4657 C C . VAL B 1 207 ? 1.156 -18.984 -10.508 1 97.25 207 VAL B C 1
ATOM 4659 O O . VAL B 1 207 ? 1.332 -19.375 -9.352 1 97.25 207 VAL B O 1
ATOM 4662 N N . THR B 1 208 ? 0.604 -17.906 -10.82 1 95.25 208 THR B N 1
ATOM 4663 C CA . THR B 1 208 ? 0.206 -16.938 -9.805 1 95.25 208 THR B CA 1
ATOM 4664 C C . THR B 1 208 ? -0.85 -17.531 -8.875 1 95.25 208 THR B C 1
ATOM 4666 O O . THR B 1 208 ? -0.742 -17.422 -7.652 1 95.25 208 THR B O 1
ATOM 4669 N N . GLU B 1 209 ? -1.83 -18.141 -9.406 1 94.62 209 GLU B N 1
ATOM 4670 C CA . GLU B 1 209 ? -2.91 -18.719 -8.617 1 94.62 209 GLU B CA 1
ATOM 4671 C C . GLU B 1 209 ? -2.434 -19.938 -7.836 1 94.62 209 GLU B C 1
ATOM 4673 O O . GLU B 1 209 ? -2.887 -20.188 -6.715 1 94.62 209 GLU B O 1
ATOM 4678 N N . LEU B 1 210 ? -1.604 -20.703 -8.477 1 95.81 210 LEU B N 1
ATOM 4679 C CA . LEU B 1 210 ? -1.051 -21.875 -7.816 1 95.81 210 LEU B CA 1
ATOM 4680 C C . LEU B 1 210 ? -0.29 -21.484 -6.551 1 95.81 210 LEU B C 1
ATOM 4682 O O . LEU B 1 210 ? -0.42 -22.141 -5.516 1 95.81 210 LEU B O 1
ATOM 4686 N N . LEU B 1 211 ? 0.448 -20.438 -6.633 1 95.5 211 LEU B N 1
ATOM 4687 C CA . LEU B 1 211 ? 1.225 -19.969 -5.488 1 95.5 211 LEU B CA 1
ATOM 4688 C C . LEU B 1 211 ? 0.311 -19.594 -4.328 1 95.5 211 LEU B C 1
ATOM 4690 O O . LEU B 1 211 ? 0.656 -19.812 -3.164 1 95.5 211 LEU B O 1
ATOM 4694 N N . LYS B 1 212 ? -0.804 -19.078 -4.613 1 91.94 212 LYS B N 1
ATOM 4695 C CA . LYS B 1 212 ? -1.76 -18.719 -3.572 1 91.94 212 LYS B CA 1
ATOM 4696 C C . LYS B 1 212 ? -2.336 -19.953 -2.893 1 91.94 212 LYS B C 1
ATOM 4698 O O . LYS B 1 212 ? -2.691 -19.906 -1.713 1 91.94 212 LYS B O 1
ATOM 4703 N N . MET B 1 213 ? -2.436 -20.938 -3.68 1 90.25 213 MET B N 1
ATOM 4704 C CA . MET B 1 213 ? -3.059 -22.172 -3.223 1 90.25 213 MET B CA 1
ATOM 4705 C C . MET B 1 213 ? -2.104 -22.969 -2.338 1 90.25 213 MET B C 1
ATOM 4707 O O . MET B 1 213 ? -2.541 -23.734 -1.486 1 90.25 213 MET B O 1
ATOM 4711 N N . LEU B 1 214 ? -0.871 -22.672 -2.592 1 89.19 214 LEU B N 1
ATOM 4712 C CA . LEU B 1 214 ? 0.126 -23.484 -1.902 1 89.19 214 LEU B CA 1
ATOM 4713 C C . LEU B 1 214 ? 0.329 -22.984 -0.471 1 89.19 214 LEU B C 1
ATOM 4715 O O . LEU B 1 214 ? 0.511 -21.797 -0.238 1 89.19 214 LEU B O 1
ATOM 4719 N N . ASP B 1 215 ? -0.198 -23.797 0.49 1 74.19 215 ASP B N 1
ATOM 4720 C CA . ASP B 1 215 ? -0.059 -23.438 1.898 1 74.19 215 ASP B CA 1
ATOM 4721 C C . ASP B 1 215 ? 0.632 -24.547 2.682 1 74.19 215 ASP B C 1
ATOM 4723 O O . ASP B 1 215 ? 0.113 -25.656 2.779 1 74.19 215 ASP B O 1
ATOM 4727 N N . GLY B 1 216 ? 1.803 -24.328 3.135 1 69 216 GLY B N 1
ATOM 4728 C CA . GLY B 1 216 ? 2.4 -25.188 4.148 1 69 216 GLY B CA 1
ATOM 4729 C C . GLY B 1 216 ? 3.102 -26.406 3.564 1 69 216 GLY B C 1
ATOM 4730 O O . GLY B 1 216 ? 3.656 -26.328 2.465 1 69 216 GLY B O 1
ATOM 4731 N N . ASP B 1 217 ? 3.221 -27.484 4.352 1 66.31 217 ASP B N 1
ATOM 4732 C CA . ASP B 1 217 ? 4.086 -28.625 4.137 1 66.31 217 ASP B CA 1
ATOM 4733 C C . ASP B 1 217 ? 3.309 -29.797 3.535 1 66.31 217 ASP B C 1
ATOM 4735 O O . ASP B 1 217 ? 3.742 -30.953 3.619 1 66.31 217 ASP B O 1
ATOM 4739 N N . ASP B 1 218 ? 2.324 -29.453 2.633 1 80 218 ASP B N 1
ATOM 4740 C CA . ASP B 1 218 ? 1.537 -30.562 2.082 1 80 218 ASP B CA 1
ATOM 4741 C C . ASP B 1 218 ? 2.141 -31.062 0.771 1 80 218 ASP B C 1
ATOM 4743 O O . ASP B 1 218 ? 2.955 -30.375 0.153 1 80 218 ASP B O 1
ATOM 4747 N N . LYS B 1 219 ? 1.801 -32.312 0.476 1 90.5 219 LYS B N 1
ATOM 4748 C CA . LYS B 1 219 ? 2.127 -32.875 -0.835 1 90.5 219 LYS B CA 1
ATOM 4749 C C . LYS B 1 219 ? 1.123 -32.438 -1.891 1 90.5 219 LYS B C 1
ATOM 4751 O O . LYS B 1 219 ? -0.067 -32.281 -1.603 1 90.5 219 LYS B O 1
ATOM 4756 N N . ILE B 1 220 ? 1.668 -32.125 -3.012 1 94.5 220 ILE B N 1
ATOM 4757 C CA . ILE B 1 220 ? 0.821 -31.75 -4.133 1 94.5 220 ILE B CA 1
ATOM 4758 C C . ILE B 1 220 ? 0.913 -32.781 -5.238 1 94.5 220 ILE B C 1
ATOM 4760 O O . ILE B 1 220 ? 2.01 -33.219 -5.613 1 94.5 220 ILE B O 1
ATOM 4764 N N . ASN B 1 221 ? -0.229 -33.25 -5.648 1 94.69 221 ASN B N 1
ATOM 4765 C CA . ASN B 1 221 ? -0.298 -34.188 -6.777 1 94.69 221 ASN B CA 1
ATOM 4766 C C . ASN B 1 221 ? -0.455 -33.438 -8.102 1 94.69 221 ASN B C 1
ATOM 4768 O O . ASN B 1 221 ? -1.318 -32.562 -8.227 1 94.69 221 ASN B O 1
ATOM 4772 N N . ILE B 1 222 ? 0.367 -33.781 -9.039 1 95.38 222 ILE B N 1
ATOM 4773 C CA . ILE B 1 222 ? 0.36 -33.094 -10.344 1 95.38 222 ILE B CA 1
ATOM 4774 C C . ILE B 1 222 ? 0.057 -34.125 -11.438 1 95.38 222 ILE B C 1
ATOM 4776 O O . ILE B 1 222 ? 0.727 -35.156 -11.539 1 95.38 222 ILE B O 1
ATOM 4780 N N . GLU B 1 223 ? -0.937 -33.844 -12.156 1 94.38 223 GLU B N 1
ATOM 4781 C CA . GLU B 1 223 ? -1.289 -34.656 -13.336 1 94.38 223 GLU B CA 1
ATOM 4782 C C . GLU B 1 223 ? -1.191 -33.812 -14.609 1 94.38 223 GLU B C 1
ATOM 4784 O O . GLU B 1 223 ? -1.643 -32.656 -14.633 1 94.38 223 GLU B O 1
ATOM 4789 N N . LEU B 1 224 ? -0.578 -34.406 -15.625 1 92.25 224 LEU B N 1
ATOM 4790 C CA . LEU B 1 224 ? -0.271 -33.625 -16.812 1 92.25 224 LEU B CA 1
ATOM 4791 C C . LEU B 1 224 ? -0.645 -34.375 -18.078 1 92.25 224 LEU B C 1
ATOM 4793 O O . LEU B 1 224 ? -0.401 -35.562 -18.188 1 92.25 224 LEU B O 1
ATOM 4797 N N . SER B 1 225 ? -1.334 -33.625 -18.969 1 90.56 225 SER B N 1
ATOM 4798 C CA . SER B 1 225 ? -1.493 -34.031 -20.359 1 90.56 225 SER B CA 1
ATOM 4799 C C . SER B 1 225 ? -0.779 -33.062 -21.297 1 90.56 225 SER B C 1
ATOM 4801 O O . SER B 1 225 ? -0.006 -32.219 -20.844 1 90.56 225 SER B O 1
ATOM 4803 N N . GLU B 1 226 ? -0.981 -33.219 -22.609 1 88.94 226 GLU B N 1
ATOM 4804 C CA . GLU B 1 226 ? -0.365 -32.312 -23.578 1 88.94 226 GLU B CA 1
ATOM 4805 C C . GLU B 1 226 ? -1.062 -30.953 -23.578 1 88.94 226 GLU B C 1
ATOM 4807 O O . GLU B 1 226 ? -0.487 -29.969 -24.016 1 88.94 226 GLU B O 1
ATOM 4812 N N . ARG B 1 227 ? -2.234 -31 -22.953 1 92.38 227 ARG B N 1
ATOM 4813 C CA . ARG B 1 227 ? -3.039 -29.781 -23.125 1 92.38 227 ARG B CA 1
ATOM 4814 C C . ARG B 1 227 ? -3.404 -29.172 -21.766 1 92.38 227 ARG B C 1
ATOM 4816 O O . ARG B 1 227 ? -3.771 -28 -21.688 1 92.38 227 ARG B O 1
ATOM 4823 N N . LYS B 1 228 ? -3.334 -30.062 -20.766 1 95.38 228 LYS B N 1
ATOM 4824 C CA . LYS B 1 228 ? -3.828 -29.594 -19.484 1 95.38 228 LYS B CA 1
ATOM 4825 C C . LYS B 1 228 ? -2.93 -30.062 -18.344 1 95.38 228 LYS B C 1
ATOM 4827 O O . LYS B 1 228 ? -2.205 -31.047 -18.484 1 95.38 228 LYS B O 1
ATOM 4832 N N . ILE B 1 229 ? -3.012 -29.344 -17.328 1 95.69 229 ILE B N 1
ATOM 4833 C CA . ILE B 1 229 ? -2.324 -29.703 -16.094 1 95.69 229 ILE B CA 1
ATOM 4834 C C . ILE B 1 229 ? -3.285 -29.578 -14.906 1 95.69 229 ILE B C 1
ATOM 4836 O O . ILE B 1 229 ? -4.086 -28.641 -14.852 1 95.69 229 ILE B O 1
ATOM 4840 N N . LYS B 1 230 ? -3.223 -30.516 -14.031 1 96.12 230 LYS B N 1
ATOM 4841 C CA . LYS B 1 230 ? -4.074 -30.547 -12.852 1 96.12 230 LYS B CA 1
ATOM 4842 C C . LYS B 1 230 ? -3.244 -30.641 -11.57 1 96.12 230 LYS B C 1
ATOM 4844 O O . LYS B 1 230 ? -2.367 -31.5 -11.461 1 96.12 230 LYS B O 1
ATOM 4849 N N . PHE B 1 231 ? -3.461 -29.75 -10.672 1 95.81 231 PHE B N 1
ATOM 4850 C CA . PHE B 1 231 ? -2.828 -29.75 -9.359 1 95.81 231 PHE B CA 1
ATOM 4851 C C . PHE B 1 231 ? -3.842 -30.078 -8.273 1 95.81 231 PHE B C 1
ATOM 4853 O O . PHE B 1 231 ? -4.918 -29.484 -8.219 1 95.81 231 PHE B O 1
ATOM 4860 N N . THR B 1 232 ? -3.529 -30.984 -7.449 1 94.69 232 THR B N 1
ATOM 4861 C CA . THR B 1 232 ? -4.367 -31.328 -6.301 1 94.69 232 THR B CA 1
ATOM 4862 C C . THR B 1 232 ? -3.598 -31.141 -4.996 1 94.69 232 THR B C 1
ATOM 4864 O O . THR B 1 232 ? -2.562 -31.766 -4.785 1 94.69 232 THR B O 1
ATOM 4867 N N . CYS B 1 233 ? -4.047 -30.312 -4.168 1 92.56 233 CYS B N 1
ATOM 4868 C CA . CYS B 1 233 ? -3.438 -30.031 -2.875 1 92.56 233 CYS B CA 1
ATOM 4869 C C . CYS B 1 233 ? -4.5 -29.891 -1.788 1 92.56 233 CYS B C 1
ATOM 4871 O O . CYS B 1 233 ? -5.223 -28.906 -1.738 1 92.56 233 CYS B O 1
ATOM 4873 N N . GLY B 1 234 ? -4.543 -30.906 -0.875 1 88.69 234 GLY B N 1
ATOM 4874 C CA . GLY B 1 234 ? -5.57 -30.875 0.153 1 88.69 234 GLY B CA 1
ATOM 4875 C C . GLY B 1 234 ? -6.977 -30.812 -0.412 1 88.69 234 GLY B C 1
ATOM 4876 O O . GLY B 1 234 ? -7.371 -31.688 -1.189 1 88.69 234 GLY B O 1
ATOM 4877 N N . ASN B 1 235 ? -7.684 -29.641 -0.097 1 89.62 235 ASN B N 1
ATOM 4878 C CA . ASN B 1 235 ? -9.07 -29.5 -0.511 1 89.62 235 ASN B CA 1
ATOM 4879 C C . ASN B 1 235 ? -9.195 -28.703 -1.811 1 89.62 235 ASN B C 1
ATOM 4881 O O . ASN B 1 235 ? -10.297 -28.344 -2.221 1 89.62 235 ASN B O 1
ATOM 4885 N N . TYR B 1 236 ? -8.102 -28.531 -2.439 1 93.38 236 TYR B N 1
ATOM 4886 C CA . TYR B 1 236 ? -8.125 -27.672 -3.625 1 93.38 236 TYR B CA 1
ATOM 4887 C C . TYR B 1 236 ? -7.676 -28.453 -4.859 1 93.38 236 TYR B C 1
ATOM 4889 O O . TYR B 1 236 ? -6.777 -29.281 -4.781 1 93.38 236 TYR B O 1
ATOM 4897 N N . ILE B 1 237 ? -8.281 -28.156 -5.953 1 94.44 237 ILE B N 1
ATOM 4898 C CA . ILE B 1 237 ? -7.898 -28.656 -7.266 1 94.44 237 ILE B CA 1
ATOM 4899 C C . ILE B 1 237 ? -7.816 -27.5 -8.266 1 94.44 237 ILE B C 1
ATOM 4901 O O . ILE B 1 237 ? -8.75 -26.703 -8.375 1 94.44 237 ILE B O 1
ATOM 4905 N N . LEU B 1 238 ? -6.754 -27.375 -8.914 1 95.62 238 LEU B N 1
ATOM 4906 C CA . LEU B 1 238 ? -6.555 -26.359 -9.953 1 95.62 238 LEU B CA 1
ATOM 4907 C C . LEU B 1 238 ? -6.277 -27.016 -11.297 1 95.62 238 LEU B C 1
ATOM 4909 O O . LEU B 1 238 ? -5.398 -27.875 -11.414 1 95.62 238 LEU B O 1
ATOM 4913 N N . ILE B 1 239 ? -7.051 -26.672 -12.312 1 95.44 239 ILE B N 1
ATOM 4914 C CA . ILE B 1 239 ? -6.875 -27.188 -13.664 1 95.44 239 ILE B CA 1
ATOM 4915 C C . ILE B 1 239 ? -6.613 -26.047 -14.625 1 95.44 239 ILE B C 1
ATOM 4917 O O . ILE B 1 239 ? -7.328 -25.031 -14.609 1 95.44 239 ILE B O 1
ATOM 4921 N N . SER B 1 240 ? -5.652 -26.172 -15.398 1 95.62 240 SER B N 1
ATOM 4922 C CA . SER B 1 240 ? -5.289 -25.109 -16.344 1 95.62 240 SER B CA 1
ATOM 4923 C C . SER B 1 240 ? -4.918 -25.672 -17.703 1 95.62 240 SER B C 1
ATOM 4925 O O . SER B 1 240 ? -4.34 -26.766 -17.797 1 95.62 240 SER B O 1
ATOM 4927 N N . LYS B 1 241 ? -5.281 -24.938 -18.703 1 95.25 241 LYS B N 1
ATOM 4928 C CA . LYS B 1 241 ? -4.727 -25.234 -20.016 1 95.25 241 LYS B CA 1
ATOM 4929 C C . LYS B 1 241 ? -3.252 -24.859 -20.094 1 95.25 241 LYS B C 1
ATOM 4931 O O . LYS B 1 241 ? -2.809 -23.938 -19.406 1 95.25 241 LYS B O 1
ATOM 4936 N N . LEU B 1 242 ? -2.572 -25.594 -20.922 1 96.81 242 LEU B N 1
ATOM 4937 C CA . LEU B 1 242 ? -1.16 -25.297 -21.141 1 96.81 242 LEU B CA 1
ATOM 4938 C C . LEU B 1 242 ? -0.977 -24.438 -22.391 1 96.81 242 LEU B C 1
ATOM 4940 O O . LEU B 1 242 ? -1.844 -24.406 -23.266 1 96.81 242 LEU B O 1
ATOM 4944 N N . ILE B 1 243 ? 0.093 -23.656 -22.375 1 96.81 243 ILE B N 1
ATOM 4945 C CA . ILE B 1 243 ? 0.406 -22.891 -23.578 1 96.81 243 ILE B CA 1
ATOM 4946 C C . ILE B 1 243 ? 0.874 -23.812 -24.688 1 96.81 243 ILE B C 1
ATOM 4948 O O . ILE B 1 243 ? 1.778 -24.625 -24.484 1 96.81 243 ILE B O 1
ATOM 4952 N N . ASP B 1 244 ? 0.179 -23.672 -25.766 1 94.56 244 ASP B N 1
ATOM 4953 C CA . ASP B 1 244 ? 0.554 -24.469 -26.938 1 94.56 244 ASP B CA 1
ATOM 4954 C C . ASP B 1 244 ? 1.67 -23.797 -27.734 1 94.56 244 ASP B C 1
ATOM 4956 O O . ASP B 1 244 ? 1.407 -22.906 -28.547 1 94.56 244 ASP B O 1
ATOM 4960 N N . GLY B 1 245 ? 2.885 -24.156 -27.484 1 93.94 245 GLY B N 1
ATOM 4961 C CA . GLY B 1 245 ? 4.047 -23.594 -28.156 1 93.94 245 GLY B CA 1
ATOM 4962 C C . GLY B 1 245 ? 5.336 -24.312 -27.812 1 93.94 245 GLY B C 1
ATOM 4963 O O . GLY B 1 245 ? 5.355 -25.203 -26.953 1 93.94 245 GLY B O 1
ATOM 4964 N N . ILE B 1 246 ? 6.332 -23.938 -28.562 1 94.75 246 ILE B N 1
ATOM 4965 C CA . ILE B 1 246 ? 7.648 -24.531 -28.344 1 94.75 246 ILE B CA 1
ATOM 4966 C C . ILE B 1 246 ? 8.539 -23.547 -27.594 1 94.75 246 ILE B C 1
ATOM 4968 O O . ILE B 1 246 ? 8.734 -22.422 -28.031 1 94.75 246 ILE B O 1
ATOM 4972 N N . PHE B 1 247 ? 8.898 -24.062 -26.5 1 96.62 247 PHE B N 1
ATOM 4973 C CA . PHE B 1 247 ? 9.836 -23.25 -25.734 1 96.62 247 PHE B CA 1
ATOM 4974 C C . PHE B 1 247 ? 11.227 -23.297 -26.375 1 96.62 247 PHE B C 1
ATOM 4976 O O . PHE B 1 247 ? 11.688 -24.359 -26.781 1 96.62 247 PHE B O 1
ATOM 4983 N N . PRO B 1 248 ? 11.898 -22.141 -26.422 1 94.88 248 PRO B N 1
ATOM 4984 C CA . PRO B 1 248 ? 13.211 -22.141 -27.062 1 94.88 248 PRO B CA 1
ATOM 4985 C C . PRO B 1 248 ? 14.227 -23.016 -26.344 1 94.88 248 PRO B C 1
ATOM 4987 O O . PRO B 1 248 ? 14.086 -23.281 -25.141 1 94.88 248 PRO B O 1
ATOM 4990 N N . ASP B 1 249 ? 15.25 -23.469 -27.125 1 94.5 249 ASP B N 1
ATOM 4991 C CA . ASP B 1 249 ? 16.344 -24.219 -26.531 1 94.5 249 ASP B CA 1
ATOM 4992 C C . ASP B 1 249 ? 17.234 -23.312 -25.688 1 94.5 249 ASP B C 1
ATOM 4994 O O . ASP B 1 249 ? 18.281 -22.844 -26.141 1 94.5 249 ASP B O 1
ATOM 4998 N N . TYR B 1 250 ? 16.906 -23.25 -24.469 1 95 250 TYR B N 1
ATOM 4999 C CA . TYR B 1 250 ? 17.531 -22.266 -23.594 1 95 250 TYR B CA 1
ATOM 5000 C C . TYR B 1 250 ? 18.922 -22.719 -23.172 1 95 250 TYR B C 1
ATOM 5002 O O . TYR B 1 250 ? 19.766 -21.891 -22.812 1 95 250 TYR B O 1
ATOM 5010 N N . LYS B 1 251 ? 19.25 -23.969 -23.156 1 92.44 251 LYS B N 1
ATOM 5011 C CA . LYS B 1 251 ? 20.531 -24.5 -22.734 1 92.44 251 LYS B CA 1
ATOM 5012 C C . LYS B 1 251 ? 21.672 -23.969 -23.609 1 92.44 251 LYS B C 1
ATOM 5014 O O . LYS B 1 251 ? 22.797 -23.797 -23.141 1 92.44 251 LYS B O 1
ATOM 5019 N N . ALA B 1 252 ? 21.312 -23.656 -24.781 1 88.88 252 ALA B N 1
ATOM 5020 C CA . ALA B 1 252 ? 22.297 -23.141 -25.734 1 88.88 252 ALA B CA 1
ATOM 5021 C C . ALA B 1 252 ? 22.734 -21.734 -25.359 1 88.88 252 ALA B C 1
ATOM 5023 O O . ALA B 1 252 ? 23.797 -21.266 -25.781 1 88.88 252 ALA B O 1
ATOM 5024 N N . TYR B 1 253 ? 22.016 -21.078 -24.531 1 85 253 TYR B N 1
ATOM 5025 C CA . TYR B 1 253 ? 22.297 -19.688 -24.203 1 85 253 TYR B CA 1
ATOM 5026 C C . TYR B 1 253 ? 22.938 -19.562 -22.828 1 85 253 TYR B C 1
ATOM 5028 O O . TYR B 1 253 ? 23.234 -18.469 -22.359 1 85 253 TYR B O 1
ATOM 5036 N N . ILE B 1 254 ? 23.156 -20.672 -22.234 1 88 254 ILE B N 1
ATOM 5037 C CA . ILE B 1 254 ? 23.812 -20.672 -20.938 1 88 254 ILE B CA 1
ATOM 5038 C C . ILE B 1 254 ? 25.328 -20.672 -21.141 1 88 254 ILE B C 1
ATOM 5040 O O . ILE B 1 254 ? 25.891 -21.625 -21.703 1 88 254 ILE B O 1
ATOM 5044 N N . PRO B 1 255 ? 25.922 -19.594 -20.688 1 81.31 255 PRO B N 1
ATOM 5045 C CA . PRO B 1 255 ? 27.375 -19.531 -20.859 1 81.31 255 PRO B CA 1
ATOM 5046 C C . PRO B 1 255 ? 28.094 -20.641 -20.094 1 81.31 255 PRO B C 1
ATOM 5048 O O . PRO B 1 255 ? 27.688 -21 -18.984 1 81.31 255 PRO B O 1
ATOM 5051 N N . VAL B 1 256 ? 29.016 -21.25 -20.734 1 75.44 256 VAL B N 1
ATOM 5052 C CA . VAL B 1 256 ? 29.828 -22.297 -20.125 1 75.44 256 VAL B CA 1
ATOM 5053 C C . VAL B 1 256 ? 30.953 -21.672 -19.312 1 75.44 256 VAL B C 1
ATOM 5055 O O . VAL B 1 256 ? 31.453 -20.594 -19.656 1 75.44 256 VAL B O 1
ATOM 5058 N N . PHE B 1 257 ? 31.688 -22.547 -18.391 1 62.34 257 PHE B N 1
ATOM 5059 C CA . PHE B 1 257 ? 32.719 -22.359 -17.375 1 62.34 257 PHE B CA 1
ATOM 5060 C C . PHE B 1 257 ? 33.5 -21.078 -17.625 1 62.34 257 PHE B C 1
ATOM 5062 O O . PHE B 1 257 ? 33.812 -20.75 -18.781 1 62.34 257 PHE B O 1
ATOM 5069 N N . GLN B 1 258 ? 33.281 -20.109 -16.594 1 67.06 258 GLN B N 1
ATOM 5070 C CA . GLN B 1 258 ? 34.125 -18.969 -16.844 1 67.06 258 GLN B CA 1
ATOM 5071 C C . GLN B 1 258 ? 35.062 -18.703 -15.648 1 67.06 258 GLN B C 1
ATOM 5073 O O . GLN B 1 258 ? 34.688 -19.016 -14.508 1 67.06 258 GLN B O 1
ATOM 5078 N N . ASP B 1 259 ? 36.312 -18.5 -15.742 1 76.12 259 ASP B N 1
ATOM 5079 C CA . ASP B 1 259 ? 37.344 -18.281 -14.727 1 76.12 259 ASP B CA 1
ATOM 5080 C C . ASP B 1 259 ? 37.094 -16.984 -13.961 1 76.12 259 ASP B C 1
ATOM 5082 O O . ASP B 1 259 ? 37.469 -16.844 -12.805 1 76.12 259 ASP B O 1
ATOM 5086 N N . LYS B 1 260 ? 36.375 -16.141 -14.523 1 89.75 260 LYS B N 1
ATOM 5087 C CA . LYS B 1 260 ? 36.125 -14.859 -13.859 1 89.75 260 LYS B CA 1
ATOM 5088 C C . LYS B 1 260 ? 34.875 -14.914 -12.992 1 89.75 260 LYS B C 1
ATOM 5090 O O . LYS B 1 260 ? 33.781 -14.656 -13.469 1 89.75 260 LYS B O 1
ATOM 5095 N N . CYS B 1 261 ? 35.125 -15.344 -11.797 1 92.12 261 CYS B N 1
ATOM 5096 C CA . CYS B 1 261 ? 33.969 -15.477 -10.891 1 92.12 261 CYS B CA 1
ATOM 5097 C C . CYS B 1 261 ? 34.281 -14.844 -9.539 1 92.12 261 CYS B C 1
ATOM 5099 O O . CYS B 1 261 ? 35.438 -14.742 -9.141 1 92.12 261 CYS B O 1
ATOM 5101 N N . VAL B 1 262 ? 33.281 -14.391 -8.836 1 94.69 262 VAL B N 1
ATOM 5102 C CA . VAL B 1 262 ? 33.438 -13.812 -7.504 1 94.69 262 VAL B CA 1
ATOM 5103 C C . VAL B 1 262 ? 32.281 -14.266 -6.625 1 94.69 262 VAL B C 1
ATOM 5105 O O . VAL B 1 262 ? 31.141 -14.445 -7.109 1 94.69 262 VAL B O 1
ATOM 5108 N N . VAL B 1 263 ? 32.531 -14.492 -5.371 1 96.06 263 VAL B N 1
ATOM 5109 C CA . VAL B 1 263 ? 31.531 -14.898 -4.391 1 96.06 263 VAL B CA 1
ATOM 5110 C C . VAL B 1 263 ? 31.234 -13.734 -3.447 1 96.06 263 VAL B C 1
ATOM 5112 O O . VAL B 1 263 ? 32.156 -13.133 -2.889 1 96.06 263 VAL B O 1
ATOM 5115 N N . ILE B 1 264 ? 29.969 -13.406 -3.326 1 97.12 264 ILE B N 1
ATOM 5116 C CA . ILE B 1 264 ? 29.547 -12.281 -2.498 1 97.12 264 ILE B CA 1
ATOM 5117 C C . ILE B 1 264 ? 28.25 -12.633 -1.763 1 97.12 264 ILE B C 1
ATOM 5119 O O . ILE B 1 264 ? 27.438 -13.414 -2.262 1 97.12 264 ILE B O 1
ATOM 5123 N N . GLU B 1 265 ? 28.125 -12.086 -0.608 1 97.38 265 GLU B N 1
ATOM 5124 C CA . GLU B 1 265 ? 26.828 -12.195 0.064 1 97.38 265 GLU B CA 1
ATOM 5125 C C . GLU B 1 265 ? 25.719 -11.539 -0.753 1 97.38 265 GLU B C 1
ATOM 5127 O O . GLU B 1 265 ? 25.844 -10.383 -1.148 1 97.38 265 GLU B O 1
ATOM 5132 N N . SER B 1 266 ? 24.656 -12.273 -0.955 1 97.31 266 SER B N 1
ATOM 5133 C CA . SER B 1 266 ? 23.578 -11.82 -1.83 1 97.31 266 SER B CA 1
ATOM 5134 C C . SER B 1 266 ? 22.938 -10.547 -1.296 1 97.31 266 SER B C 1
ATOM 5136 O O . SER B 1 266 ? 22.703 -9.602 -2.049 1 97.31 266 SER B O 1
ATOM 5138 N N . LYS B 1 267 ? 22.641 -10.523 -0.035 1 97.12 267 LYS B N 1
ATOM 5139 C CA . LYS B 1 267 ? 22 -9.367 0.582 1 97.12 267 LYS B CA 1
ATOM 5140 C C . LYS B 1 267 ? 22.875 -8.125 0.472 1 97.12 267 LYS B C 1
ATOM 5142 O O . LYS B 1 267 ? 22.391 -7.035 0.171 1 97.12 267 LYS B O 1
ATOM 5147 N N . LYS B 1 268 ? 24.156 -8.312 0.74 1 97.06 268 LYS B N 1
ATOM 5148 C CA . LYS B 1 268 ? 25.094 -7.199 0.638 1 97.06 268 LYS B CA 1
ATOM 5149 C C . LYS B 1 268 ? 25.109 -6.609 -0.77 1 97.06 268 LYS B C 1
ATOM 5151 O O . LYS B 1 268 ? 25.031 -5.391 -0.938 1 97.06 268 LYS B O 1
ATOM 5156 N N . LEU B 1 269 ? 25.172 -7.473 -1.701 1 98.06 269 LEU B N 1
ATOM 5157 C CA . LEU B 1 269 ? 25.172 -7.023 -3.09 1 98.06 269 LEU B CA 1
ATOM 5158 C C . LEU B 1 269 ? 23.859 -6.348 -3.453 1 98.06 269 LEU B C 1
ATOM 5160 O O . LEU B 1 269 ? 23.859 -5.293 -4.094 1 98.06 269 LEU B O 1
ATOM 5164 N N . SER B 1 270 ? 22.781 -6.922 -3.086 1 98.12 270 SER B N 1
ATOM 5165 C CA . SER B 1 270 ? 21.469 -6.352 -3.367 1 98.12 270 SER B CA 1
ATOM 5166 C C . SER B 1 270 ? 21.328 -4.965 -2.752 1 98.12 270 SER B C 1
ATOM 5168 O O . SER B 1 270 ? 20.781 -4.051 -3.383 1 98.12 270 SER B O 1
ATOM 5170 N N . ASP B 1 271 ? 21.781 -4.836 -1.537 1 96.94 271 ASP B N 1
ATOM 5171 C CA . ASP B 1 271 ? 21.703 -3.545 -0.861 1 96.94 271 ASP B CA 1
ATOM 5172 C C . ASP B 1 271 ? 22.484 -2.477 -1.631 1 96.94 271 ASP B C 1
ATOM 5174 O O . ASP B 1 271 ? 22 -1.355 -1.803 1 96.94 271 ASP B O 1
ATOM 5178 N N . VAL B 1 272 ? 23.641 -2.82 -2.047 1 97.81 272 VAL B N 1
ATOM 5179 C CA . VAL B 1 272 ? 24.5 -1.874 -2.752 1 97.81 272 VAL B CA 1
ATOM 5180 C C . VAL B 1 272 ? 23.875 -1.505 -4.094 1 97.81 272 VAL B C 1
ATOM 5182 O O . VAL B 1 272 ? 23.859 -0.333 -4.48 1 97.81 272 VAL B O 1
ATOM 5185 N N . ILE B 1 273 ? 23.344 -2.5 -4.766 1 98 273 ILE B N 1
ATOM 5186 C CA . ILE B 1 273 ? 22.688 -2.244 -6.039 1 98 273 ILE B CA 1
ATOM 5187 C C . ILE B 1 273 ? 21.5 -1.302 -5.824 1 98 273 ILE B C 1
ATOM 5189 O O . ILE B 1 273 ? 21.312 -0.353 -6.59 1 98 273 ILE B O 1
ATOM 5193 N N . ASP B 1 274 ? 20.797 -1.517 -4.883 1 96.31 274 ASP B N 1
ATOM 5194 C CA . ASP B 1 274 ? 19.625 -0.698 -4.559 1 96.31 274 ASP B CA 1
ATOM 5195 C C . ASP B 1 274 ? 20.031 0.742 -4.258 1 96.31 274 ASP B C 1
ATOM 5197 O O . ASP B 1 274 ? 19.391 1.686 -4.715 1 96.31 274 ASP B O 1
ATOM 5201 N N . ARG B 1 275 ? 21.078 0.89 -3.539 1 95.94 275 ARG B N 1
ATOM 5202 C CA . ARG B 1 275 ? 21.578 2.215 -3.182 1 95.94 275 ARG B CA 1
ATOM 5203 C C . ARG B 1 275 ? 22.078 2.963 -4.414 1 95.94 275 ARG B C 1
ATOM 5205 O O . ARG B 1 275 ? 21.688 4.113 -4.645 1 95.94 275 ARG B O 1
ATOM 5212 N N . VAL B 1 276 ? 22.844 2.297 -5.164 1 96.06 276 VAL B N 1
ATOM 5213 C CA . VAL B 1 276 ? 23.5 2.947 -6.289 1 96.06 276 VAL B CA 1
ATOM 5214 C C . VAL B 1 276 ? 22.469 3.297 -7.363 1 96.06 276 VAL B C 1
ATOM 5216 O O . VAL B 1 276 ? 22.625 4.281 -8.086 1 96.06 276 VAL B O 1
ATOM 5219 N N . SER B 1 277 ? 21.406 2.588 -7.379 1 95.38 277 SER B N 1
ATOM 5220 C CA . SER B 1 277 ? 20.406 2.801 -8.422 1 95.38 277 SER B CA 1
ATOM 5221 C C . SER B 1 277 ? 19.391 3.855 -8.008 1 95.38 277 SER B C 1
ATOM 5223 O O . SER B 1 277 ? 18.547 4.254 -8.812 1 95.38 277 SER B O 1
ATOM 5225 N N . VAL B 1 278 ? 19.438 4.355 -6.855 1 92.31 278 VAL B N 1
ATOM 5226 C CA . VAL B 1 278 ? 18.406 5.207 -6.281 1 92.31 278 VAL B CA 1
ATOM 5227 C C . VAL B 1 278 ? 18.359 6.539 -7.031 1 92.31 278 VAL B C 1
ATOM 5229 O O . VAL B 1 278 ? 17.297 7.156 -7.145 1 92.31 278 VAL B O 1
ATOM 5232 N N . ILE B 1 279 ? 19.484 7 -7.582 1 89.62 279 ILE B N 1
ATOM 5233 C CA . ILE B 1 279 ? 19.562 8.328 -8.18 1 89.62 279 ILE B CA 1
ATOM 5234 C C . ILE B 1 279 ? 19.016 8.289 -9.602 1 89.62 279 ILE B C 1
ATOM 5236 O O . ILE B 1 279 ? 18.797 9.336 -10.211 1 89.62 279 ILE B O 1
ATOM 5240 N N . ILE B 1 280 ? 18.844 7.082 -10.062 1 87.69 280 ILE B N 1
ATOM 5241 C CA . ILE B 1 280 ? 18.359 6.945 -11.43 1 87.69 280 ILE B CA 1
ATOM 5242 C C . ILE B 1 280 ? 16.844 7.129 -11.461 1 87.69 280 ILE B C 1
ATOM 5244 O O . ILE B 1 280 ? 16.094 6.363 -10.836 1 87.69 280 ILE B O 1
ATOM 5248 N N . SER B 1 281 ? 16.375 8.086 -12.094 1 79.81 281 SER B N 1
ATOM 5249 C CA . SER B 1 281 ? 14.953 8.391 -12.148 1 79.81 281 SER B CA 1
ATOM 5250 C C . SER B 1 281 ? 14.289 7.723 -13.352 1 79.81 281 SER B C 1
ATOM 5252 O O . SER B 1 281 ? 13.062 7.594 -13.406 1 79.81 281 SER B O 1
ATOM 5254 N N . ASP B 1 282 ? 15.109 7.301 -14.227 1 78.25 282 ASP B N 1
ATOM 5255 C CA . ASP B 1 282 ? 14.586 6.68 -15.438 1 78.25 282 ASP B CA 1
ATOM 5256 C C . ASP B 1 282 ? 13.844 5.391 -15.117 1 78.25 282 ASP B C 1
ATOM 5258 O O . ASP B 1 282 ? 14.016 4.812 -14.039 1 78.25 282 ASP B O 1
ATOM 5262 N N . LYS B 1 283 ? 13.094 5.121 -16.125 1 80.31 283 LYS B N 1
ATOM 5263 C CA . LYS B 1 283 ? 12.359 3.865 -15.992 1 80.31 283 LYS B CA 1
ATOM 5264 C C . LYS B 1 283 ? 13.312 2.68 -15.891 1 80.31 283 LYS B C 1
ATOM 5266 O O . LYS B 1 283 ? 13.117 1.782 -15.07 1 80.31 283 LYS B O 1
ATOM 5271 N N . ILE B 1 284 ? 14.312 2.787 -16.812 1 85.69 284 ILE B N 1
ATOM 5272 C CA . ILE B 1 284 ? 15.32 1.738 -16.766 1 85.69 284 ILE B CA 1
ATOM 5273 C C . ILE B 1 284 ? 16.484 2.178 -15.891 1 85.69 284 ILE B C 1
ATOM 5275 O O . ILE B 1 284 ? 17.156 3.18 -16.172 1 85.69 284 ILE B O 1
ATOM 5279 N N . LYS B 1 285 ? 16.672 1.421 -14.883 1 91.69 285 LYS B N 1
ATOM 5280 C CA . LYS B 1 285 ? 17.75 1.728 -13.953 1 91.69 285 LYS B CA 1
ATOM 5281 C C . LYS B 1 285 ? 19.047 1.006 -14.352 1 91.69 285 LYS B C 1
ATOM 5283 O O . LYS B 1 285 ? 19.297 -0.119 -13.914 1 91.69 285 LYS B O 1
ATOM 5288 N N . SER B 1 286 ? 19.859 1.675 -15.086 1 93.94 286 SER B N 1
ATOM 5289 C CA . SER B 1 286 ? 21.125 1.11 -15.57 1 93.94 286 SER B CA 1
ATOM 5290 C C . SER B 1 286 ? 22.25 1.33 -14.57 1 93.94 286 SER B C 1
ATOM 5292 O O . SER B 1 286 ? 22.469 2.453 -14.109 1 93.94 286 SER B O 1
ATOM 5294 N N . ILE B 1 287 ? 22.906 0.264 -14.242 1 96.38 287 ILE B N 1
ATOM 5295 C CA . ILE B 1 287 ? 24.062 0.379 -13.367 1 96.38 287 ILE B CA 1
ATOM 5296 C C . ILE B 1 287 ? 25.266 -0.282 -14.023 1 96.38 287 ILE B C 1
ATOM 5298 O O . ILE B 1 287 ? 25.125 -1.167 -14.867 1 96.38 287 ILE B O 1
ATOM 5302 N N . LYS B 1 288 ? 26.422 0.135 -13.641 1 96.69 288 LYS B N 1
ATOM 5303 C CA . LYS B 1 288 ? 27.672 -0.411 -14.148 1 96.69 288 LYS B CA 1
ATOM 5304 C C . LYS B 1 288 ? 28.422 -1.18 -13.062 1 96.69 288 LYS B C 1
ATOM 5306 O O . LYS B 1 288 ? 28.578 -0.686 -11.938 1 96.69 288 LYS B O 1
ATOM 5311 N N . LEU B 1 289 ? 28.828 -2.35 -13.422 1 97.19 289 LEU B N 1
ATOM 5312 C CA . LEU B 1 289 ? 29.688 -3.158 -12.562 1 97.19 289 LEU B CA 1
ATOM 5313 C C . LEU B 1 289 ? 31.109 -3.195 -13.094 1 97.19 289 LEU B C 1
ATOM 5315 O O . LEU B 1 289 ? 31.344 -3.525 -14.258 1 97.19 289 LEU B O 1
ATOM 5319 N N . SER B 1 290 ? 32 -2.822 -12.266 1 97.06 290 SER B N 1
ATOM 5320 C CA . SER B 1 290 ? 33.438 -2.898 -12.586 1 97.06 290 SER B CA 1
ATOM 5321 C C . SER B 1 290 ? 34.156 -3.84 -11.633 1 97.06 290 SER B C 1
ATOM 5323 O O . SER B 1 290 ? 34.344 -3.525 -10.453 1 97.06 290 SER B O 1
ATOM 5325 N N . LEU B 1 291 ? 34.531 -4.977 -12.164 1 96.12 291 LEU B N 1
ATOM 5326 C CA . LEU B 1 291 ? 35.281 -5.957 -11.391 1 96.12 291 LEU B CA 1
ATOM 5327 C C . LEU B 1 291 ? 36.781 -5.758 -11.57 1 96.12 291 LEU B C 1
ATOM 5329 O O . LEU B 1 291 ? 37.312 -5.84 -12.695 1 96.12 291 LEU B O 1
ATOM 5333 N N . GLN B 1 292 ? 37.375 -5.426 -10.453 1 96.25 292 GLN B N 1
ATOM 5334 C CA . GLN B 1 292 ? 38.812 -5.211 -10.398 1 96.25 292 GLN B CA 1
ATOM 5335 C C . GLN B 1 292 ? 39.469 -6.074 -9.32 1 96.25 292 GLN B C 1
ATOM 5337 O O . GLN B 1 292 ? 38.781 -6.832 -8.633 1 96.25 292 GLN B O 1
ATOM 5342 N N . LYS B 1 293 ? 40.812 -5.965 -9.242 1 96.06 293 LYS B N 1
ATOM 5343 C CA . LYS B 1 293 ? 41.531 -6.734 -8.227 1 96.06 293 LYS B CA 1
ATOM 5344 C C . LYS B 1 293 ? 41.031 -6.398 -6.828 1 96.06 293 LYS B C 1
ATOM 5346 O O . LYS B 1 293 ? 41.094 -5.246 -6.398 1 96.06 293 LYS B O 1
ATOM 5351 N N . ASP B 1 294 ? 40.438 -7.348 -6.184 1 96.31 294 ASP B N 1
ATOM 5352 C CA . ASP B 1 294 ? 40.031 -7.352 -4.785 1 96.31 294 ASP B CA 1
ATOM 5353 C C . ASP B 1 294 ? 38.875 -6.387 -4.555 1 96.31 294 ASP B C 1
ATOM 5355 O O . ASP B 1 294 ? 38.594 -5.98 -3.42 1 96.31 294 ASP B O 1
ATOM 5359 N N . LYS B 1 295 ? 38.25 -6 -5.738 1 96.56 295 LYS B N 1
ATOM 5360 C CA . LYS B 1 295 ? 37.188 -5 -5.566 1 96.56 295 LYS B CA 1
ATOM 5361 C C . LYS B 1 295 ? 36.125 -5.121 -6.66 1 96.56 295 LYS B C 1
ATOM 5363 O O . LYS B 1 295 ? 36.469 -5.328 -7.828 1 96.56 295 LYS B O 1
ATOM 5368 N N . LEU B 1 296 ? 34.906 -5.012 -6.238 1 97.81 296 LEU B N 1
ATOM 5369 C CA . LEU B 1 296 ? 33.781 -4.809 -7.145 1 97.81 296 LEU B CA 1
ATOM 5370 C C . LEU B 1 296 ? 33.188 -3.414 -6.977 1 97.81 296 LEU B C 1
ATOM 5372 O O . LEU B 1 296 ? 32.75 -3.051 -5.887 1 97.81 296 LEU B O 1
ATOM 5376 N N . ILE B 1 297 ? 33.219 -2.66 -8.055 1 98.12 297 ILE B N 1
ATOM 5377 C CA . ILE B 1 297 ? 32.719 -1.287 -8.008 1 98.12 297 ILE B CA 1
ATOM 5378 C C . ILE B 1 297 ? 31.391 -1.187 -8.75 1 98.12 297 ILE B C 1
ATOM 5380 O O . ILE B 1 297 ? 31.297 -1.589 -9.914 1 98.12 297 ILE B O 1
ATOM 5384 N N . LEU B 1 298 ? 30.422 -0.742 -8.094 1 98.25 298 LEU B N 1
ATOM 5385 C CA . LEU B 1 298 ? 29.125 -0.456 -8.703 1 98.25 298 LEU B CA 1
ATOM 5386 C C . LEU B 1 298 ? 28.906 1.047 -8.859 1 98.25 298 LEU B C 1
ATOM 5388 O O . LEU B 1 298 ? 29.203 1.813 -7.934 1 98.25 298 LEU B O 1
ATOM 5392 N N . SER B 1 299 ? 28.469 1.423 -10.016 1 97.06 299 SER B N 1
ATOM 5393 C CA . SER B 1 299 ? 28.281 2.852 -10.258 1 97.06 299 SER B CA 1
ATOM 5394 C C . SER B 1 299 ? 27.062 3.111 -11.133 1 97.06 299 SER B C 1
ATOM 5396 O O . SER B 1 299 ? 26.609 2.223 -11.859 1 97.06 299 SER B O 1
ATOM 5398 N N . SER B 1 300 ? 26.5 4.23 -10.945 1 95.12 300 SER B N 1
ATOM 5399 C CA . SER B 1 300 ? 25.406 4.715 -11.773 1 95.12 300 SER B CA 1
ATOM 5400 C C . SER B 1 300 ? 25.547 6.207 -12.055 1 95.12 300 SER B C 1
ATOM 5402 O O . SER B 1 300 ? 26.172 6.934 -11.289 1 95.12 300 SER B O 1
ATOM 5404 N N . ASN B 1 301 ? 25.062 6.582 -13.227 1 90.12 301 ASN B N 1
ATOM 5405 C CA . ASN B 1 301 ? 25.094 7.984 -13.641 1 90.12 301 ASN B CA 1
ATOM 5406 C C . ASN B 1 301 ? 23.75 8.43 -14.203 1 90.12 301 ASN B C 1
ATOM 5408 O O . ASN B 1 301 ? 23.094 7.672 -14.906 1 90.12 301 ASN B O 1
ATOM 5412 N N . CYS B 1 302 ? 23.391 9.602 -13.719 1 80.25 302 CYS B N 1
ATOM 5413 C CA . CYS B 1 302 ? 22.172 10.188 -14.266 1 80.25 302 CYS B CA 1
ATOM 5414 C C . CYS B 1 302 ? 22.5 11.43 -15.102 1 80.25 302 CYS B C 1
ATOM 5416 O O . CYS B 1 302 ? 23.562 12.016 -14.953 1 80.25 302 CYS B O 1
ATOM 5418 N N . GLN B 1 303 ? 21.672 11.672 -16.062 1 68.38 303 GLN B N 1
ATOM 5419 C CA . GLN B 1 303 ? 21.844 12.773 -17 1 68.38 303 GLN B CA 1
ATOM 5420 C C . GLN B 1 303 ? 22 14.102 -16.266 1 68.38 303 GLN B C 1
ATOM 5422 O O . GLN B 1 303 ? 22.688 15.008 -16.734 1 68.38 303 GLN B O 1
ATOM 5427 N N . GLU B 1 304 ? 21.406 14.25 -15.062 1 67.5 304 GLU B N 1
ATOM 5428 C CA . GLU B 1 304 ? 21.438 15.531 -14.367 1 67.5 304 GLU B CA 1
ATOM 5429 C C . GLU B 1 304 ? 22.719 15.68 -13.547 1 67.5 304 GLU B C 1
ATOM 5431 O O . GLU B 1 304 ? 22.75 16.438 -12.57 1 67.5 304 GLU B O 1
ATOM 5436 N N . SER B 1 305 ? 23.797 14.891 -13.914 1 76.19 305 SER B N 1
ATOM 5437 C CA . SER B 1 305 ? 25.125 14.984 -13.312 1 76.19 305 SER B CA 1
ATOM 5438 C C . SER B 1 305 ? 25.141 14.398 -11.906 1 76.19 305 SER B C 1
ATOM 5440 O O . SER B 1 305 ? 25.906 14.828 -11.047 1 76.19 305 SER B O 1
ATOM 5442 N N . SER B 1 306 ? 24.188 13.602 -11.625 1 87.12 306 SER B N 1
ATOM 5443 C CA . SER B 1 306 ? 24.234 12.852 -10.375 1 87.12 306 SER B CA 1
ATOM 5444 C C . SER B 1 306 ? 24.922 11.492 -10.578 1 87.12 306 SER B C 1
ATOM 5446 O O . SER B 1 306 ? 24.781 10.883 -11.633 1 87.12 306 SER B O 1
ATOM 5448 N N . ASN B 1 307 ? 25.734 11.219 -9.641 1 93.31 307 ASN B N 1
ATOM 5449 C CA . ASN B 1 307 ? 26.453 9.953 -9.711 1 93.31 307 ASN B CA 1
ATOM 5450 C C . ASN B 1 307 ? 26.438 9.219 -8.375 1 93.31 307 ASN B C 1
ATOM 5452 O O . ASN B 1 307 ? 26.266 9.844 -7.32 1 93.31 307 ASN B O 1
ATOM 5456 N N . ALA B 1 308 ? 26.531 7.969 -8.477 1 95.94 308 ALA B N 1
ATOM 5457 C CA . ALA B 1 308 ? 26.641 7.117 -7.301 1 95.94 308 ALA B CA 1
ATOM 5458 C C . ALA B 1 308 ? 27.688 6.023 -7.52 1 95.94 308 ALA B C 1
ATOM 5460 O O . ALA B 1 308 ? 27.781 5.453 -8.609 1 95.94 308 ALA B O 1
ATOM 5461 N N . VAL B 1 309 ? 28.469 5.801 -6.531 1 97.31 309 VAL B N 1
ATOM 5462 C CA . VAL B 1 309 ? 29.484 4.766 -6.609 1 97.31 309 VAL B CA 1
ATOM 5463 C C . VAL B 1 309 ? 29.656 4.098 -5.246 1 97.31 309 VAL B C 1
ATOM 5465 O O . VAL B 1 309 ? 29.672 4.773 -4.215 1 97.31 309 VAL B O 1
ATOM 5468 N N . GLU B 1 310 ? 29.781 2.824 -5.262 1 97.88 310 GLU B N 1
ATOM 5469 C CA . GLU B 1 310 ? 30.047 2.057 -4.055 1 97.88 310 GLU B CA 1
ATOM 5470 C C . GLU B 1 310 ? 30.875 0.811 -4.367 1 97.88 310 GLU B C 1
ATOM 5472 O O . GLU B 1 310 ? 30.656 0.153 -5.387 1 97.88 310 GLU B O 1
ATOM 5477 N N . HIS B 1 311 ? 31.828 0.52 -3.562 1 96.88 311 HIS B N 1
ATOM 5478 C CA . HIS B 1 311 ? 32.656 -0.661 -3.826 1 96.88 311 HIS B CA 1
ATOM 5479 C C . HIS B 1 311 ? 32.438 -1.719 -2.746 1 96.88 311 HIS B C 1
ATOM 5481 O O . HIS B 1 311 ? 32.062 -1.396 -1.615 1 96.88 311 HIS B O 1
ATOM 5487 N N . ILE B 1 312 ? 32.656 -2.887 -3.098 1 97.62 312 ILE B N 1
ATOM 5488 C CA . ILE B 1 312 ? 32.625 -4.062 -2.23 1 97.62 312 ILE B CA 1
ATOM 5489 C C . ILE B 1 312 ? 33.938 -4.809 -2.324 1 97.62 312 ILE B C 1
ATOM 5491 O O . ILE B 1 312 ? 34.438 -5.07 -3.422 1 97.62 312 ILE B O 1
ATOM 5495 N N . ASP B 1 313 ? 34.469 -5.137 -1.146 1 97.44 313 ASP B N 1
ATOM 5496 C CA . ASP B 1 313 ? 35.656 -5.961 -1.146 1 97.44 313 ASP B CA 1
ATOM 5497 C C . ASP B 1 313 ? 35.344 -7.406 -1.509 1 97.44 313 ASP B C 1
ATOM 5499 O O . ASP B 1 313 ? 34.469 -8.016 -0.91 1 97.44 313 ASP B O 1
ATOM 5503 N N . VAL B 1 314 ? 36.031 -7.867 -2.486 1 96.94 314 VAL B N 1
ATOM 5504 C CA . VAL B 1 314 ? 35.812 -9.242 -2.92 1 96.94 314 VAL B CA 1
ATOM 5505 C C . VAL B 1 314 ? 37.156 -9.93 -3.15 1 96.94 314 VAL B C 1
ATOM 5507 O O . VAL B 1 314 ? 38.188 -9.273 -3.23 1 96.94 314 VAL B O 1
ATOM 5510 N N . ASP B 1 315 ? 37.094 -11.297 -3.201 1 95.19 315 ASP B N 1
ATOM 5511 C CA . ASP B 1 315 ? 38.281 -12.078 -3.557 1 95.19 315 ASP B CA 1
ATOM 5512 C C . ASP B 1 315 ? 38.344 -12.336 -5.062 1 95.19 315 ASP B C 1
ATOM 5514 O O . ASP B 1 315 ? 37.719 -13.289 -5.555 1 95.19 315 ASP B O 1
ATOM 5518 N N . TYR B 1 316 ? 39.031 -11.477 -5.762 1 95.12 316 TYR B N 1
ATOM 5519 C CA . TYR B 1 316 ? 39.125 -11.547 -7.215 1 95.12 316 TYR B CA 1
ATOM 5520 C C . TYR B 1 316 ? 40.531 -11.125 -7.672 1 95.12 316 TYR B C 1
ATOM 5522 O O . TYR B 1 316 ? 41.031 -10.062 -7.27 1 95.12 316 TYR B O 1
ATOM 5530 N N . ASN B 1 317 ? 41.156 -11.883 -8.523 1 92.75 317 ASN B N 1
ATOM 5531 C CA . ASN B 1 317 ? 42.531 -11.586 -8.969 1 92.75 317 ASN B CA 1
ATOM 5532 C C . ASN B 1 317 ? 42.688 -11.812 -10.469 1 92.75 317 ASN B C 1
ATOM 5534 O O . ASN B 1 317 ? 43.812 -12.023 -10.961 1 92.75 317 ASN B O 1
ATOM 5538 N N . ASN B 1 318 ? 41.688 -11.758 -11.266 1 92.44 318 ASN B N 1
ATOM 5539 C CA . ASN B 1 318 ? 41.719 -11.938 -12.711 1 92.44 318 ASN B CA 1
ATOM 5540 C C . ASN B 1 318 ? 41.625 -10.602 -13.445 1 92.44 318 ASN B C 1
ATOM 5542 O O . ASN B 1 318 ? 41.75 -9.547 -12.836 1 92.44 318 ASN B O 1
ATOM 5546 N N . THR B 1 319 ? 41.469 -10.68 -14.742 1 92.94 319 THR B N 1
ATOM 5547 C CA . THR B 1 319 ? 41.375 -9.484 -15.578 1 92.94 319 THR B CA 1
ATOM 5548 C C . THR B 1 319 ? 40.156 -8.664 -15.219 1 92.94 319 THR B C 1
ATOM 5550 O O . THR B 1 319 ? 39.062 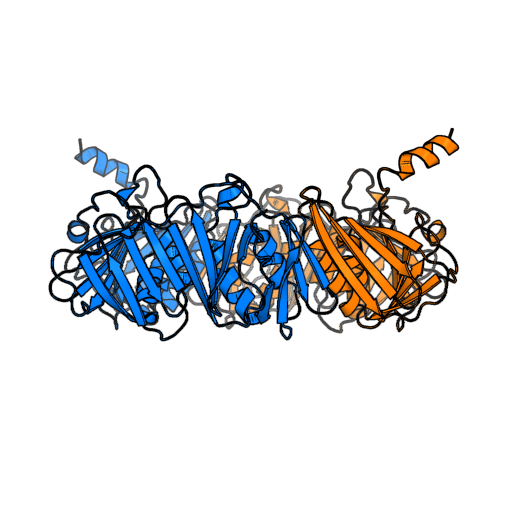-9.219 -14.969 1 92.94 319 THR B O 1
ATOM 5553 N N . SER B 1 320 ? 40.312 -7.418 -15.258 1 95.19 320 SER B N 1
ATOM 5554 C CA . SER B 1 320 ? 39.219 -6.516 -14.93 1 95.19 320 SER B CA 1
ATOM 5555 C C . SER B 1 320 ? 38.125 -6.566 -15.992 1 95.19 320 SER B C 1
ATOM 5557 O O . SER B 1 320 ? 38.406 -6.785 -17.172 1 95.19 320 SER B O 1
ATOM 5559 N N . ILE B 1 321 ? 36.906 -6.371 -15.562 1 94 321 ILE B N 1
ATOM 5560 C CA . ILE B 1 321 ? 35.75 -6.371 -16.453 1 94 321 ILE B CA 1
ATOM 5561 C C . ILE B 1 321 ? 34.781 -5.246 -16.062 1 94 321 ILE B C 1
ATOM 5563 O O . ILE B 1 321 ? 34.562 -4.996 -14.867 1 94 321 ILE B O 1
ATOM 5567 N N . GLU B 1 322 ? 34.25 -4.59 -17.047 1 96 322 GLU B N 1
ATOM 5568 C CA . GLU B 1 322 ? 33.219 -3.594 -16.859 1 96 322 GLU B CA 1
ATOM 5569 C C . GLU B 1 322 ? 31.969 -3.938 -17.672 1 96 322 GLU B C 1
ATOM 5571 O O . GLU B 1 322 ? 32.031 -4.145 -18.891 1 96 322 GLU B O 1
ATOM 5576 N N . ILE B 1 323 ? 30.891 -3.98 -17.016 1 95.44 323 ILE B N 1
ATOM 5577 C CA . ILE B 1 323 ? 29.688 -4.426 -17.703 1 95.44 323 ILE B CA 1
ATOM 5578 C C . ILE B 1 323 ? 28.469 -3.707 -17.141 1 95.44 323 ILE B C 1
ATOM 5580 O O . ILE B 1 323 ? 28.391 -3.471 -15.93 1 95.44 323 ILE B O 1
ATOM 5584 N N . GLY B 1 324 ? 27.484 -3.367 -17.953 1 96.44 324 GLY B N 1
ATOM 5585 C CA . GLY B 1 324 ? 26.266 -2.682 -17.547 1 96.44 324 GLY B CA 1
ATOM 5586 C C . GLY B 1 324 ? 25.062 -3.6 -17.469 1 96.44 324 GLY B C 1
ATOM 5587 O O . GLY B 1 324 ? 24.891 -4.484 -18.312 1 96.44 324 GLY B O 1
ATOM 5588 N N . PHE B 1 325 ? 24.219 -3.326 -16.422 1 97 325 PHE B N 1
ATOM 5589 C CA . PHE B 1 325 ? 23.016 -4.145 -16.25 1 97 325 PHE B CA 1
ATOM 5590 C C . PHE B 1 325 ? 21.844 -3.285 -15.828 1 97 325 PHE B C 1
ATOM 5592 O O . PHE B 1 325 ? 22.016 -2.146 -15.391 1 97 325 PHE B O 1
ATOM 5599 N N . ASN B 1 326 ? 20.641 -3.834 -16.078 1 96.25 326 ASN B N 1
ATOM 5600 C CA . ASN B 1 326 ? 19.422 -3.344 -15.438 1 96.25 326 ASN B CA 1
ATOM 5601 C C . ASN B 1 326 ? 19.375 -3.727 -13.961 1 96.25 326 ASN B C 1
ATOM 5603 O O . ASN B 1 326 ? 19.344 -4.91 -13.625 1 96.25 326 ASN B O 1
ATOM 5607 N N . ALA B 1 327 ? 19.312 -2.734 -13.117 1 97.25 327 ALA B N 1
ATOM 5608 C CA . ALA B 1 327 ? 19.375 -2.971 -11.68 1 97.25 327 ALA B CA 1
ATOM 5609 C C . ALA B 1 327 ? 18.219 -3.854 -11.219 1 97.25 327 ALA B C 1
ATOM 5611 O O . ALA B 1 327 ? 18.391 -4.73 -10.367 1 97.25 327 ALA B O 1
ATOM 5612 N N . ARG B 1 328 ? 17.109 -3.684 -11.742 1 97.06 328 ARG B N 1
ATOM 5613 C CA . ARG B 1 328 ? 15.93 -4.449 -11.352 1 97.06 328 ARG B CA 1
ATOM 5614 C C . ARG B 1 328 ? 16.125 -5.934 -11.641 1 97.06 328 ARG B C 1
ATOM 5616 O O . ARG B 1 328 ? 15.727 -6.785 -10.844 1 97.06 328 ARG B O 1
ATOM 5623 N N . TYR B 1 329 ? 16.719 -6.199 -12.773 1 97.25 329 TYR B N 1
ATOM 5624 C CA . TYR B 1 329 ? 16.969 -7.59 -13.148 1 97.25 329 TYR B CA 1
ATOM 5625 C C . TYR B 1 329 ? 17.906 -8.266 -12.172 1 97.25 329 TYR B C 1
ATOM 5627 O O . TYR B 1 329 ? 17.703 -9.422 -11.789 1 97.25 329 TYR B O 1
ATOM 5635 N N . LEU B 1 330 ? 18.859 -7.539 -11.75 1 97.94 330 LEU B N 1
ATOM 5636 C CA . LEU B 1 330 ? 19.812 -8.086 -10.805 1 97.94 330 LEU B CA 1
ATOM 5637 C C . LEU B 1 330 ? 19.172 -8.32 -9.445 1 97.94 330 LEU B C 1
ATOM 5639 O O . LEU B 1 330 ? 19.391 -9.352 -8.812 1 97.94 330 LEU B O 1
ATOM 5643 N N . LEU B 1 331 ? 18.391 -7.383 -9.062 1 97.94 331 LEU B N 1
ATOM 5644 C CA . LEU B 1 331 ? 17.75 -7.488 -7.762 1 97.94 331 LEU B CA 1
ATOM 5645 C C . LEU B 1 331 ? 16.781 -8.672 -7.73 1 97.94 331 LEU B C 1
ATOM 5647 O O . LEU B 1 331 ? 16.734 -9.414 -6.746 1 97.94 331 LEU B O 1
ATOM 5651 N N . ASP B 1 332 ? 16.062 -8.812 -8.766 1 97.19 332 ASP B N 1
ATOM 5652 C CA . ASP B 1 332 ? 15.18 -9.969 -8.859 1 97.19 332 ASP B CA 1
ATOM 5653 C C . ASP B 1 332 ? 15.953 -11.273 -8.742 1 97.19 332 ASP B C 1
ATOM 5655 O O . ASP B 1 332 ? 15.562 -12.172 -7.996 1 97.19 332 ASP B O 1
ATOM 5659 N N . ALA B 1 333 ? 17 -11.375 -9.438 1 97.12 333 ALA B N 1
ATOM 5660 C CA . ALA B 1 333 ? 17.828 -12.586 -9.438 1 97.12 333 ALA B CA 1
ATOM 5661 C C . ALA B 1 333 ? 18.406 -12.852 -8.047 1 97.12 333 ALA B C 1
ATOM 5663 O O . ALA B 1 333 ? 18.359 -13.984 -7.559 1 97.12 333 ALA B O 1
ATOM 5664 N N . LEU B 1 334 ? 18.844 -11.82 -7.457 1 97.56 334 LEU B N 1
ATOM 5665 C CA . LEU B 1 334 ? 19.5 -11.969 -6.164 1 97.56 334 LEU B CA 1
ATOM 5666 C C . LEU B 1 334 ? 18.5 -12.328 -5.078 1 97.56 334 LEU B C 1
ATOM 5668 O O . LEU B 1 334 ? 18.859 -12.93 -4.066 1 97.56 334 LEU B O 1
ATOM 5672 N N . SER B 1 335 ? 17.281 -11.938 -5.289 1 96.56 335 SER B N 1
ATOM 5673 C CA . SER B 1 335 ? 16.25 -12.25 -4.305 1 96.56 335 SER B CA 1
ATOM 5674 C C . SER B 1 335 ? 16.047 -13.758 -4.184 1 96.56 335 SER B C 1
ATOM 5676 O O . SER B 1 335 ? 15.492 -14.234 -3.193 1 96.56 335 SER B O 1
ATOM 5678 N N . CYS B 1 336 ? 16.547 -14.516 -5.129 1 95.06 336 CYS B N 1
ATOM 5679 C CA . CYS B 1 336 ? 16.375 -15.961 -5.164 1 95.06 336 CYS B CA 1
ATOM 5680 C C . CYS B 1 336 ? 17.453 -16.656 -4.332 1 95.06 336 CYS B C 1
ATOM 5682 O O . CYS B 1 336 ? 17.359 -17.859 -4.07 1 95.06 336 CYS B O 1
ATOM 5684 N N . ILE B 1 337 ? 18.422 -15.867 -3.955 1 95.44 337 ILE B N 1
ATOM 5685 C CA . ILE B 1 337 ? 19.578 -16.469 -3.287 1 95.44 337 ILE B CA 1
ATOM 5686 C C . ILE B 1 337 ? 19.656 -15.961 -1.85 1 95.44 337 ILE B C 1
ATOM 5688 O O . ILE B 1 337 ? 19.781 -14.758 -1.616 1 95.44 337 ILE B O 1
ATOM 5692 N N . LYS B 1 338 ? 19.609 -16.766 -0.869 1 90.62 338 LYS B N 1
ATOM 5693 C CA . LYS B 1 338 ? 19.516 -16.375 0.535 1 90.62 338 LYS B CA 1
ATOM 5694 C C . LYS B 1 338 ? 20.875 -16.047 1.116 1 90.62 338 LYS B C 1
ATOM 5696 O O . LYS B 1 338 ? 21.016 -15.078 1.872 1 90.62 338 LYS B O 1
ATOM 5701 N N . ASN B 1 339 ? 21.953 -16.766 0.811 1 94 339 ASN B N 1
ATOM 5702 C CA . ASN B 1 339 ? 23.25 -16.562 1.445 1 94 339 ASN B CA 1
ATOM 5703 C C . ASN B 1 339 ? 24.266 -15.961 0.47 1 94 339 ASN B C 1
ATOM 5705 O O . ASN B 1 339 ? 24.172 -14.789 0.107 1 94 339 ASN B O 1
ATOM 5709 N N . LYS B 1 340 ? 25.156 -16.781 -0.039 1 96.81 340 LYS B N 1
ATOM 5710 C CA . LYS B 1 340 ? 26.188 -16.281 -0.932 1 96.81 340 LYS B CA 1
ATOM 5711 C C . LYS B 1 340 ? 25.875 -16.625 -2.387 1 96.81 340 LYS B C 1
ATOM 5713 O O . LYS B 1 340 ? 25.391 -17.719 -2.682 1 96.81 340 LYS B O 1
ATOM 5718 N N . CYS B 1 341 ? 26.125 -15.656 -3.209 1 96.62 341 CYS B N 1
ATOM 5719 C CA . CYS B 1 341 ? 25.969 -15.875 -4.641 1 96.62 341 CYS B CA 1
ATOM 5720 C C . CYS B 1 341 ? 27.328 -15.867 -5.344 1 96.62 341 CYS B C 1
ATOM 5722 O O . CYS B 1 341 ? 28.281 -15.266 -4.855 1 96.62 341 CYS B O 1
ATOM 5724 N N . ARG B 1 342 ? 27.391 -16.562 -6.395 1 94.75 342 ARG B N 1
ATOM 5725 C CA . ARG B 1 342 ? 28.547 -16.578 -7.273 1 94.75 342 ARG B CA 1
ATOM 5726 C C . ARG B 1 342 ? 28.234 -15.922 -8.609 1 94.75 342 ARG B C 1
ATOM 5728 O O . ARG B 1 342 ? 27.312 -16.344 -9.312 1 94.75 342 ARG B O 1
ATOM 5735 N N . LEU B 1 343 ? 28.969 -14.867 -8.914 1 95.75 343 LEU B N 1
ATOM 5736 C CA . LEU B 1 343 ? 28.828 -14.164 -10.188 1 95.75 343 LEU B CA 1
ATOM 5737 C C . LEU B 1 343 ? 29.875 -14.625 -11.18 1 95.75 343 LEU B C 1
ATOM 5739 O O . LEU B 1 343 ? 31.078 -14.547 -10.898 1 95.75 343 LEU B O 1
ATOM 5743 N N . HIS B 1 344 ? 29.391 -15.086 -12.32 1 94.06 344 HIS B N 1
ATOM 5744 C CA . HIS B 1 344 ? 30.297 -15.531 -13.383 1 94.06 344 HIS B CA 1
ATOM 5745 C C . HIS B 1 344 ? 30.297 -14.562 -14.555 1 94.06 344 HIS B C 1
ATOM 5747 O O . HIS B 1 344 ? 29.25 -14.312 -15.156 1 94.06 344 HIS B O 1
ATOM 5753 N N . PHE B 1 345 ? 31.5 -14.078 -14.836 1 92.75 345 PHE B N 1
ATOM 5754 C CA . PHE B 1 345 ? 31.656 -13.148 -15.945 1 92.75 345 PHE B CA 1
ATOM 5755 C C . PHE B 1 345 ? 32.438 -13.781 -17.078 1 92.75 345 PHE B C 1
ATOM 5757 O O . PHE B 1 345 ? 33.25 -14.68 -16.859 1 92.75 345 PHE B O 1
ATOM 5764 N N . ILE B 1 346 ? 32.156 -13.352 -18.297 1 90.62 346 ILE B N 1
ATOM 5765 C CA . ILE B 1 346 ? 32.938 -13.758 -19.469 1 90.62 346 ILE B CA 1
ATOM 5766 C C . ILE B 1 346 ? 33.688 -12.539 -20.031 1 90.62 346 ILE B C 1
ATOM 5768 O O . ILE B 1 346 ? 34.906 -12.492 -20.016 1 90.62 346 ILE B O 1
ATOM 5772 N N . ASP B 1 347 ? 32.938 -11.594 -20.5 1 89.69 347 ASP B N 1
ATOM 5773 C CA . ASP B 1 347 ? 33.438 -10.32 -21.016 1 89.69 347 ASP B CA 1
ATOM 5774 C C . ASP B 1 347 ? 32.438 -9.195 -20.75 1 89.69 347 ASP B C 1
ATOM 5776 O O . ASP B 1 347 ? 31.531 -9.336 -19.922 1 89.69 347 ASP B O 1
ATOM 5780 N N . SER B 1 348 ? 32.656 -8.102 -21.422 1 92.06 348 SER B N 1
ATOM 5781 C CA . SER B 1 348 ? 31.875 -6.902 -21.125 1 92.06 348 SER B CA 1
ATOM 5782 C C . SER B 1 348 ? 30.531 -6.914 -21.859 1 92.06 348 SER B C 1
ATOM 5784 O O . SER B 1 348 ? 29.719 -6 -21.688 1 92.06 348 SER B O 1
ATOM 5786 N N . TYR B 1 349 ? 30.234 -7.93 -22.594 1 90.19 349 TYR B N 1
ATOM 5787 C CA . TYR B 1 349 ? 29.031 -7.891 -23.422 1 90.19 349 TYR B CA 1
ATOM 5788 C C . TYR B 1 349 ? 28.25 -9.188 -23.297 1 90.19 349 TYR B C 1
ATOM 5790 O O . TYR B 1 349 ? 27.109 -9.281 -23.781 1 90.19 349 TYR B O 1
ATOM 5798 N N . SER B 1 350 ? 28.891 -10.133 -22.672 1 91.19 350 SER B N 1
ATOM 5799 C CA . SER B 1 350 ? 28.25 -11.43 -22.547 1 91.19 350 SER B CA 1
ATOM 5800 C C . SER B 1 350 ? 27.328 -11.484 -21.328 1 91.19 350 SER B C 1
ATOM 5802 O O . SER B 1 350 ? 27.484 -10.695 -20.391 1 91.19 350 SER B O 1
ATOM 5804 N N . ALA B 1 351 ? 26.438 -12.391 -21.344 1 93.19 351 ALA B N 1
ATOM 5805 C CA . ALA B 1 351 ? 25.5 -12.594 -20.234 1 93.19 351 ALA B CA 1
ATOM 5806 C C . ALA B 1 351 ? 26.25 -13.016 -18.969 1 93.19 351 ALA B C 1
ATOM 5808 O O . ALA B 1 351 ? 27.25 -13.727 -19.031 1 93.19 351 ALA B O 1
ATOM 5809 N N . MET B 1 352 ? 25.703 -12.57 -17.859 1 94.19 352 MET B N 1
ATOM 5810 C CA . MET B 1 352 ? 26.266 -12.969 -16.562 1 94.19 352 MET B CA 1
ATOM 5811 C C . MET B 1 352 ? 25.469 -14.125 -15.969 1 94.19 352 MET B C 1
ATOM 5813 O O . MET B 1 352 ? 24.234 -14.125 -16 1 94.19 352 MET B O 1
ATOM 5817 N N . LYS B 1 353 ? 26.219 -15.094 -15.508 1 94.94 353 LYS B N 1
ATOM 5818 C CA . LYS B 1 353 ? 25.625 -16.219 -14.812 1 94.94 353 LYS B CA 1
ATOM 5819 C C . LYS B 1 353 ? 25.703 -16.031 -13.297 1 94.94 353 LYS B C 1
ATOM 5821 O O . LYS B 1 353 ? 26.75 -15.672 -12.766 1 94.94 353 LYS B O 1
ATOM 5826 N N . ILE B 1 354 ? 24.609 -16.219 -12.633 1 95.62 354 ILE B N 1
ATOM 5827 C CA . ILE B 1 354 ? 24.531 -16.109 -11.18 1 95.62 354 ILE B CA 1
ATOM 5828 C C . ILE B 1 354 ? 24.078 -17.438 -10.586 1 95.62 354 ILE B C 1
ATOM 5830 O O . ILE B 1 354 ? 23.062 -18 -10.992 1 95.62 354 ILE B O 1
ATOM 5834 N N . THR B 1 355 ? 24.828 -17.938 -9.648 1 94.12 355 THR B N 1
ATOM 5835 C CA . THR B 1 355 ? 24.484 -19.203 -9 1 94.12 355 THR B CA 1
ATOM 5836 C C . THR B 1 355 ? 24.547 -19.078 -7.48 1 94.12 355 THR B C 1
ATOM 5838 O O . THR B 1 355 ? 25.141 -18.125 -6.961 1 94.12 355 THR B O 1
ATOM 5841 N N . ASP B 1 356 ? 23.844 -19.938 -6.824 1 94.31 356 ASP B N 1
ATOM 5842 C CA . ASP B 1 356 ? 23.891 -20.031 -5.367 1 94.31 356 ASP B CA 1
ATOM 5843 C C . ASP B 1 356 ? 25.094 -20.844 -4.906 1 94.31 356 ASP B C 1
ATOM 5845 O O . ASP B 1 356 ? 25.312 -21.953 -5.391 1 94.31 356 ASP B O 1
ATOM 5849 N N . GLU B 1 357 ? 25.828 -20.344 -3.979 1 90.81 357 GLU B N 1
ATOM 5850 C CA . GLU B 1 357 ? 27.031 -21.031 -3.504 1 90.81 357 GLU B CA 1
ATOM 5851 C C . GLU B 1 357 ? 26.688 -22.344 -2.818 1 90.81 357 GLU B C 1
ATOM 5853 O O . GLU B 1 357 ? 27.453 -23.312 -2.9 1 90.81 357 GLU B O 1
ATOM 5858 N N . ASN B 1 358 ? 25.547 -22.344 -2.174 1 89.5 358 ASN B N 1
ATOM 5859 C CA . ASN B 1 358 ? 25.188 -23.516 -1.361 1 89.5 358 ASN B CA 1
ATOM 5860 C C . ASN B 1 358 ? 24.109 -24.344 -2.027 1 89.5 358 ASN B C 1
ATOM 5862 O O . ASN B 1 358 ? 23.672 -25.375 -1.478 1 89.5 358 ASN B O 1
ATOM 5866 N N . ASN B 1 359 ? 23.594 -23.922 -3.107 1 88.75 359 ASN B N 1
ATOM 5867 C CA . ASN B 1 359 ? 22.516 -24.609 -3.809 1 88.75 359 ASN B CA 1
ATOM 5868 C C . ASN B 1 359 ? 22.75 -24.625 -5.316 1 88.75 359 ASN B C 1
ATOM 5870 O O . ASN B 1 359 ? 22.5 -23.625 -5.996 1 88.75 359 ASN B O 1
ATOM 5874 N N . VAL B 1 360 ? 23.125 -25.734 -5.875 1 87.44 360 VAL B N 1
ATOM 5875 C CA . VAL B 1 360 ? 23.516 -25.859 -7.277 1 87.44 360 VAL B CA 1
ATOM 5876 C C . VAL B 1 360 ? 22.266 -25.953 -8.148 1 87.44 360 VAL B C 1
ATOM 5878 O O . VAL B 1 360 ? 22.344 -25.922 -9.383 1 87.44 360 VAL B O 1
ATOM 5881 N N . ASN B 1 361 ? 21.109 -25.938 -7.551 1 92.75 361 ASN B N 1
ATOM 5882 C CA . ASN B 1 361 ? 19.875 -26.188 -8.281 1 92.75 361 ASN B CA 1
ATOM 5883 C C . ASN B 1 361 ? 19.281 -24.891 -8.836 1 92.75 361 ASN B C 1
ATOM 5885 O O . ASN B 1 361 ? 18.219 -24.906 -9.477 1 92.75 361 ASN B O 1
ATOM 5889 N N . ILE B 1 362 ? 19.953 -23.797 -8.656 1 94.94 362 ILE B N 1
ATOM 5890 C CA . ILE B 1 362 ? 19.453 -22.516 -9.125 1 94.94 362 ILE B CA 1
ATOM 5891 C C . ILE B 1 362 ? 20.438 -21.891 -10.109 1 94.94 362 ILE B C 1
ATOM 5893 O O . ILE B 1 362 ? 21.625 -21.766 -9.805 1 94.94 362 ILE B O 1
ATOM 5897 N N . LEU B 1 363 ? 19.984 -21.578 -11.242 1 94.75 363 LEU B N 1
ATOM 5898 C CA . LEU B 1 363 ? 20.781 -20.922 -12.266 1 94.75 363 LEU B CA 1
ATOM 5899 C C . LEU B 1 363 ? 20.062 -19.672 -12.789 1 94.75 363 LEU B C 1
ATOM 5901 O O . LEU B 1 363 ? 18.906 -19.766 -13.234 1 94.75 363 LEU B O 1
ATOM 5905 N N . LEU B 1 364 ? 20.703 -18.578 -12.711 1 96.5 364 LEU B N 1
ATOM 5906 C CA . LEU B 1 364 ? 20.141 -17.312 -13.18 1 96.5 364 LEU B CA 1
ATOM 5907 C C . LEU B 1 364 ? 21.078 -16.656 -14.195 1 96.5 364 LEU B C 1
ATOM 5909 O O . LEU B 1 364 ? 22.297 -16.656 -14.023 1 96.5 364 LEU B O 1
ATOM 5913 N N . ILE B 1 365 ? 20.5 -16.219 -15.258 1 96.12 365 ILE B N 1
ATOM 5914 C CA . ILE B 1 365 ? 21.266 -15.523 -16.297 1 96.12 365 ILE B CA 1
ATOM 5915 C C . ILE B 1 365 ? 20.672 -14.125 -16.516 1 96.12 365 ILE B C 1
ATOM 5917 O O . ILE B 1 365 ? 19.453 -13.969 -16.609 1 96.12 365 ILE B O 1
ATOM 5921 N N . VAL B 1 366 ? 21.516 -13.117 -16.578 1 96.38 366 VAL B N 1
ATOM 5922 C CA . VAL B 1 366 ? 21.094 -11.75 -16.859 1 96.38 366 VAL B CA 1
ATOM 5923 C C . VAL B 1 366 ? 21.891 -11.195 -18.031 1 96.38 366 VAL B C 1
ATOM 5925 O O . VAL B 1 366 ? 23.125 -11.203 -18 1 96.38 366 VAL B O 1
ATOM 5928 N N . MET B 1 367 ? 21.203 -10.711 -19.016 1 94.94 367 MET B N 1
ATOM 5929 C CA . MET B 1 367 ? 21.859 -10.102 -20.172 1 94.94 367 MET B CA 1
ATOM 5930 C C . MET B 1 367 ? 22.266 -8.672 -19.859 1 94.94 367 MET B C 1
ATOM 5932 O O . MET B 1 367 ? 21.531 -7.93 -19.203 1 94.94 367 MET B O 1
ATOM 5936 N N . PRO B 1 368 ? 23.438 -8.273 -20.359 1 95.19 368 PRO B N 1
ATOM 5937 C CA . PRO B 1 368 ? 23.859 -6.883 -20.156 1 95.19 368 PRO B CA 1
ATOM 5938 C C . PRO B 1 368 ? 23.047 -5.902 -21 1 95.19 368 PRO B C 1
ATOM 5940 O O . PRO B 1 368 ? 22.391 -6.309 -21.953 1 95.19 368 PRO B O 1
ATOM 5943 N N . MET B 1 369 ? 23.031 -4.66 -20.531 1 91.44 369 MET B N 1
ATOM 5944 C CA . MET B 1 369 ? 22.406 -3.596 -21.312 1 91.44 369 MET B CA 1
ATOM 5945 C C . MET B 1 369 ? 23.344 -3.082 -22.391 1 91.44 369 MET B C 1
ATOM 5947 O O . MET B 1 369 ? 24.562 -3.072 -22.203 1 91.44 369 MET B O 1
ATOM 5951 N N . ARG B 1 370 ? 22.906 -2.996 -23.734 1 71.31 370 ARG B N 1
ATOM 5952 C CA . ARG B 1 370 ? 23.734 -2.498 -24.812 1 71.31 370 ARG B CA 1
ATOM 5953 C C . ARG B 1 370 ? 24.031 -1.009 -24.641 1 71.31 370 ARG B C 1
ATOM 5955 O O . ARG B 1 370 ? 23.109 -0.223 -24.391 1 71.31 370 ARG B O 1
ATOM 5962 N N . THR B 1 371 ? 24.922 -0.664 -24.031 1 54.16 371 THR B N 1
ATOM 5963 C CA . THR B 1 371 ? 25.281 0.748 -24.031 1 54.16 371 THR B CA 1
ATOM 5964 C C . THR B 1 371 ? 25.328 1.297 -25.453 1 54.16 371 THR B C 1
ATOM 5966 O O . THR B 1 371 ? 25.578 0.558 -26.406 1 54.16 371 THR B O 1
ATOM 5969 N N . MET B 1 372 ? 24.578 2.301 -25.797 1 43.66 372 MET B N 1
ATOM 5970 C CA . MET B 1 372 ? 24.656 2.953 -27.109 1 43.66 372 MET B CA 1
ATOM 5971 C C . MET B 1 372 ? 26.062 2.854 -27.688 1 43.66 372 MET B C 1
ATOM 5973 O O . MET B 1 372 ? 26.266 3.029 -28.891 1 43.66 372 MET B O 1
ATOM 5977 N N . ASP B 1 373 ? 27.078 2.754 -26.891 1 40.66 373 ASP B N 1
ATOM 5978 C CA . ASP B 1 373 ? 28.344 2.855 -27.594 1 40.66 373 ASP B CA 1
ATOM 5979 C C . ASP B 1 373 ? 28.656 1.567 -28.344 1 40.66 373 ASP B C 1
ATOM 5981 O O . ASP B 1 373 ? 29.375 1.591 -29.359 1 40.66 373 ASP B O 1
ATOM 5985 N N . SER B 1 374 ? 28.281 0.445 -27.938 1 38.16 374 SER B N 1
ATOM 5986 C CA . SER B 1 374 ? 28.672 -0.76 -28.656 1 38.16 374 SER B CA 1
ATOM 5987 C C . SER B 1 374 ? 27.703 -1.041 -29.812 1 38.16 374 SER B C 1
ATOM 5989 O O . SER B 1 374 ? 27.828 -2.055 -30.5 1 38.16 374 SER B O 1
ATOM 5991 N N . HIS B 1 375 ? 26.562 -0.556 -30 1 34.97 375 HIS B N 1
ATOM 5992 C CA . HIS B 1 375 ? 25.859 -0.738 -31.266 1 34.97 375 HIS B CA 1
ATOM 5993 C C . HIS B 1 375 ? 26.766 -0.409 -32.469 1 34.97 375 HIS B C 1
ATOM 5995 O O . HIS B 1 375 ? 26.406 -0.681 -33.594 1 34.97 375 HIS B O 1
ATOM 6001 N N . VAL B 1 376 ? 27.719 0.485 -32.281 1 34.34 376 VAL B N 1
ATOM 6002 C CA . VAL B 1 376 ? 28.516 0.853 -33.469 1 34.34 376 VAL B CA 1
ATOM 6003 C C . VAL B 1 376 ? 29.391 -0.33 -33.875 1 34.34 376 VAL B C 1
ATOM 6005 O O . VAL B 1 376 ? 29.609 -0.553 -35.062 1 34.34 376 VAL B O 1
ATOM 6008 N N . LYS B 1 377 ? 30.031 -1.057 -33 1 32.5 377 LYS B N 1
ATOM 6009 C CA . LYS B 1 377 ? 30.938 -2.033 -33.594 1 32.5 377 LYS B CA 1
ATOM 6010 C C . LYS B 1 377 ? 30.188 -3.287 -34.031 1 32.5 377 LYS B C 1
ATOM 6012 O O . LYS B 1 377 ? 30.656 -4.012 -34.906 1 32.5 377 LYS B O 1
ATOM 6017 N N . ALA B 1 378 ? 29.203 -3.707 -33.25 1 34.62 378 ALA B N 1
ATOM 6018 C CA . ALA B 1 378 ? 28.641 -5 -33.656 1 34.62 378 ALA B CA 1
ATOM 6019 C C . ALA B 1 378 ? 27.875 -4.895 -34.969 1 34.62 378 ALA B C 1
ATOM 6021 O O . ALA B 1 378 ? 27.812 -5.852 -35.719 1 34.62 378 ALA B O 1
ATOM 6022 N N . LEU B 1 379 ? 27.109 -3.879 -35.125 1 29.59 379 LEU B N 1
ATOM 6023 C CA . LEU B 1 379 ? 26.5 -3.73 -36.438 1 29.59 379 LEU B CA 1
ATOM 6024 C C . LEU B 1 379 ? 27.562 -3.557 -37.531 1 29.59 379 LEU B C 1
ATOM 6026 O O . LEU B 1 379 ? 27.297 -3.773 -38.719 1 29.59 379 LEU B O 1
ATOM 6030 N N . LYS B 1 380 ? 28.688 -2.988 -37.125 1 33.75 380 LYS B N 1
ATOM 6031 C CA . LYS B 1 380 ? 29.641 -2.879 -38.219 1 33.75 380 LYS B CA 1
ATOM 6032 C C . LYS B 1 380 ? 30.156 -4.25 -38.656 1 33.75 380 LYS B C 1
ATOM 6034 O O . LYS B 1 380 ? 30.828 -4.383 -39.688 1 33.75 380 LYS B O 1
ATOM 6039 N N . SER B 1 381 ? 30.266 -5.141 -37.562 1 29.55 381 SER B N 1
ATOM 6040 C CA . SER B 1 381 ? 30.828 -6.418 -38 1 29.55 381 SER B CA 1
ATOM 6041 C C . SER B 1 381 ? 29.75 -7.277 -38.688 1 29.55 381 SER B C 1
ATOM 6043 O O . SER B 1 381 ? 30.062 -8.344 -39.219 1 29.55 381 SER B O 1
ATOM 6045 N N . GLU B 1 382 ? 28.422 -7.098 -38.25 1 28.61 382 GLU B N 1
ATOM 6046 C CA . GLU B 1 382 ? 27.469 -7.875 -39.062 1 28.61 382 GLU B CA 1
ATOM 6047 C C . GLU B 1 382 ? 27.328 -7.301 -40.469 1 28.61 382 GLU B C 1
ATOM 6049 O O . GLU B 1 382 ? 26.625 -7.871 -41.312 1 28.61 382 GLU B O 1
ATOM 6054 N N . VAL B 1 383 ? 28.094 -6.102 -40.625 1 25.81 383 VAL B N 1
ATOM 6055 C CA . VAL B 1 383 ? 28.156 -5.918 -42.062 1 25.81 383 VAL B CA 1
ATOM 6056 C C . VAL B 1 383 ? 29.359 -6.652 -42.625 1 25.81 383 VAL B C 1
ATOM 6058 O O . VAL B 1 383 ? 30.453 -6.574 -42.062 1 25.81 383 VAL B O 1
#

Organism: Wolbachia pipientis (NCBI:txid955)

Radius of gyration: 32.64 Å; Cα contacts (8 Å, |Δi|>4): 1764; chains: 2; bounding box: 85×83×70 Å

Solvent-accessible surface area (backbone atoms only — not comparable to full-atom values): 39866 Å² total; per-residue (Å²): 121,84,77,72,57,48,28,26,35,43,43,49,34,56,62,48,43,58,50,37,64,51,40,39,65,56,28,53,65,87,82,42,65,76,69,37,27,25,30,37,39,35,37,52,97,47,27,37,37,41,37,24,36,39,96,55,39,36,36,36,36,52,46,81,41,57,60,78,31,45,26,70,48,26,32,52,27,62,62,51,38,53,48,51,67,58,45,68,66,91,40,52,34,36,40,34,37,48,97,84,52,28,38,32,40,37,42,90,60,36,37,35,33,38,51,46,58,73,73,78,81,70,82,74,80,73,85,71,79,58,80,30,50,36,58,46,50,30,54,58,50,46,51,47,46,65,58,20,56,84,26,34,26,86,52,75,91,46,55,57,28,30,18,40,37,37,32,47,66,95,59,32,32,38,41,32,16,30,52,89,48,31,35,20,36,32,48,44,75,47,48,73,62,67,68,76,87,45,79,47,29,45,32,49,68,57,52,57,54,48,53,66,62,51,69,65,90,42,63,28,41,37,34,31,41,94,52,36,36,35,41,39,43,89,52,35,37,38,38,33,50,40,51,90,60,74,64,74,78,60,73,78,73,54,82,72,94,51,90,46,49,40,66,42,51,23,62,60,52,45,49,50,51,53,45,34,43,58,75,42,81,52,90,72,34,59,33,36,41,36,40,37,71,41,28,37,36,38,31,24,72,33,94,77,62,29,38,22,36,34,56,43,85,38,77,38,82,62,84,65,43,56,37,35,33,45,47,64,62,51,44,58,56,40,71,63,37,84,54,43,30,33,44,33,40,78,55,58,72,48,55,34,40,39,33,34,71,90,40,85,43,39,42,33,37,42,45,47,52,80,52,78,72,56,58,58,55,53,56,53,64,78,89,123,84,76,73,56,47,28,25,35,43,41,50,34,55,63,48,41,57,50,38,62,52,40,37,66,57,28,51,64,86,82,41,65,76,71,40,26,26,29,38,41,36,37,50,95,45,28,37,36,40,36,22,35,38,95,56,38,34,37,36,36,52,46,81,42,59,61,78,30,46,25,72,47,28,34,51,27,61,61,48,38,54,49,51,67,58,46,65,64,92,40,52,34,34,40,34,39,48,97,85,52,27,38,34,39,37,41,90,60,37,36,34,33,37,50,45,57,73,73,78,82,69,81,74,81,73,85,71,81,57,80,32,50,36,58,45,50,31,54,59,50,45,50,48,49,66,59,20,56,83,26,33,25,84,50,76,92,46,53,56,28,29,16,40,37,38,32,48,67,96,59,33,33,36,40,33,18,31,52,87,48,32,36,19,36,33,48,42,77,45,49,73,60,67,69,75,86,45,80,47,30,43,31,48,68,56,52,57,52,48,52,66,64,53,68,65,89,42,62,28,40,37,34,31,41,95,51,35,38,35,40,39,43,89,52,35,37,39,39,32,50,41,52,90,61,71,64,75,76,59,74,79,71,54,84,70,91,51,89,47,48,40,65,43,51,22,61,63,51,45,51,52,51,53,44,34,44,59,74,41,80,52,91,72,35,59,32,36,41,35,40,39,70,42,30,38,37,38,32,26,72,33,94,77,60,29,36,23,35,35,57,43,83,38,77,38,83,63,82,65,43,56,36,36,32,45,48,64,61,51,44,58,57,39,70,63,36,85,54,43,28,33,43,32,40,76,55,57,72,47,55,34,40,39,34,35,72,90,40,86,45,40,42,33,37,42,44,47,52,81,52,80,72,57,60,57,56,54,59,54,63,77,90

InterPro domains:
  IPR001001 DNA polymerase III, beta sliding clamp [PIRSF000804] (7-371)
  IPR001001 DNA polymerase III, beta sliding clamp [PTHR30478] (7-372)
  IPR001001 DNA polymerase III, beta sliding clamp [SM00480] (23-367)
  IPR001001 DNA polymerase III, beta sliding clamp [TIGR00663] (8-371)
  IPR001001 DNA polymerase III, beta sliding clamp [cd00140] (7-370)
  IPR022634 DNA polymerase III, beta sliding clamp, N-terminal [PF00712] (7-125)
  IPR022635 DNA polymerase III, beta sliding clamp, C-terminal [PF02768] (254-370)
  IPR022637 DNA polymerase III, beta sliding clamp, central [PF02767] (136-249)
  IPR046938 DNA clamp superfamily [SSF55979] (7-123)
  IPR046938 DNA clamp superfamily [SSF55979] (131-250)
  IPR046938 DNA clamp superfamily [SSF55979] (254-371)

Nearest PDB structures (foldseek):
  6fvm-assembly1_B  TM=9.394E-01  e=1.309E-39  Escherichia coli O157:H7
  8pat-assembly1_A  TM=9.386E-01  e=1.381E-39  Escherichia coli
  3pwe-assembly1_B  TM=9.437E-01  e=3.804E-39  Escherichia coli K-12
  3f1v-assembly1_B  TM=9.485E-01  e=9.418E-39  Escherichia coli
  4mjp-assembly1_B  TM=9.375E-01  e=4.012E-39  Escherichia coli K-12

Sequence (766 aa):
MPDVKQLHFSISRTDLLNILSKVSGVVESRNAIAILACVNIRAEHGKIKFMATARDISIFASLVVNVFTEGEVRIAAHTLHDIVRKLPPDLDVTFKVDKKEKLLISCGNANFSLPNVTSSRFPTVEDDTYKHEFTLSSNDLADSLTKTKFSISIDDTRYNLNGIYLHADEQFLYFVTTDCHRLSCVNVPKPVRVNGKLNVIIPRKTVTELLKMLDGDDKINIELSERKIKFTCGNYILISKLIDGIFPDYKAYIPVFQDKCVVIESKKLSDVIDRVSVIISDKIKSIKLSLQKDKLILSSNCQESSNAVEHIDVDYNNTSIEIGFNARYLLDALSCIKNKCRLHFIDSYSAMKITDENNVNILLIVMPMRTMDSHVKALKSEVMPDVKQLHFSISRTDLLNILSKVSGVVESRNAIAILACVNIRAEHGKIKFMATARDISIFASLVVNVFTEGEVRIAAHTLHDIVRKLPPDLDVTFKVDKKEKLLISCGNANFSLPNVTSSRFPTVEDDTYKHEFTLSSNDLADSLTKTKFSISIDDTRYNLNGIYLHADEQFLYFVTTDCHRLSCVNVPKPVRVNGKLNVIIPRKTVTELLKMLDGDDKINIELSERKIKFTCGNYILISKLIDGIFPDYKAYIPVFQDKCVVIESKKLSDVIDRVSVIISDKIKSIKLSLQKDKLILSSNCQESSNAVEHIDVDYNNTSIEIGFNARYLLDALSCIKNKCRLHFIDSYSAMKITDENNVNILLIVMPMRTMDSHVKALKSEV